Protein AF-0000000072571130 (afdb_homodimer)

Solvent-accessible surface area (backbone atoms only — not comparable to full-atom values): 30591 Å² total; per-residue (Å²): 124,64,67,39,57,62,24,39,54,50,45,51,54,32,53,39,67,70,51,49,70,67,57,48,31,73,73,60,64,52,52,68,66,48,52,53,27,14,43,71,17,76,39,70,52,36,53,67,59,48,50,44,50,29,52,74,68,62,41,52,64,38,53,54,43,33,55,74,49,70,43,46,73,52,74,64,57,47,53,52,49,51,41,51,50,27,49,74,65,64,34,61,68,56,29,52,50,48,22,50,52,27,47,74,73,67,37,52,71,60,15,49,28,29,44,40,62,74,41,87,66,57,68,70,58,47,51,50,52,48,53,56,59,72,57,52,72,64,84,49,71,54,57,48,53,47,39,53,43,35,43,69,73,49,53,54,67,54,43,40,52,51,49,49,45,47,60,72,75,42,56,58,48,45,69,36,67,73,49,27,49,49,50,31,50,31,23,46,48,32,19,51,45,11,50,75,69,68,35,59,68,46,18,48,52,20,53,50,45,31,64,73,38,58,51,69,75,37,38,41,55,35,39,53,46,44,29,46,49,11,55,49,21,48,74,71,41,59,78,68,40,22,55,49,8,52,50,36,34,50,47,40,33,48,47,30,42,71,57,63,19,53,68,57,18,52,52,48,46,51,47,47,44,56,61,59,62,64,41,88,55,60,71,66,54,52,64,68,59,39,76,85,70,95,125,63,66,41,59,63,24,38,52,49,44,51,54,32,53,38,68,70,51,50,72,66,56,48,31,73,72,58,64,53,51,68,66,46,52,53,28,15,43,71,16,74,39,69,52,35,52,68,59,49,51,44,50,30,52,74,68,60,43,49,66,38,54,52,41,32,55,76,48,70,42,46,73,52,74,64,56,47,52,52,49,51,42,51,50,27,49,75,67,64,35,61,67,56,30,52,50,49,21,51,52,26,47,74,72,67,37,51,71,60,14,49,28,28,44,40,63,74,42,86,67,57,68,70,57,46,49,50,52,49,53,54,60,72,59,52,72,62,86,49,71,54,58,49,52,46,40,52,42,36,42,70,73,49,53,56,67,55,44,41,52,51,50,48,44,47,60,74,76,40,57,58,49,46,71,38,68,75,50,27,50,50,50,30,50,32,23,45,47,33,18,52,47,13,50,76,68,69,34,59,69,48,19,49,52,18,54,49,48,33,63,73,39,58,51,69,76,38,37,41,54,33,39,53,46,43,28,45,50,9,53,49,21,49,74,71,40,60,77,67,40,22,55,50,9,53,50,36,35,51,48,41,30,48,48,30,43,70,58,63,19,52,67,57,19,52,52,48,45,51,49,46,44,58,61,58,63,65,39,89,56,58,71,69,54,50,64,68,60,36,75,85,72,94

Nearest PDB structures (foldseek):
  4yv9-assembly2_D  TM=7.968E-01  e=9.024E-09  Streptococcus dysgalactiae
  4yv6-assembly2_C  TM=8.020E-01  e=2.429E-08  Streptococcus dysgalactiae
  4ryk-assembly1_A-2  TM=8.090E-01  e=3.986E-08  Listeria monocytogenes EGD-e
  7zcv-assembly1_A  TM=8.278E-01  e=4.739E-07  Streptococcus pneumoniae
  4yv6-assembly1_A  TM=7.805E-01  e=4.739E-07  Streptococcus dysgalactiae

pLDDT: mean 91.63, std 11.67, range [34.16, 98.69]

Sequence (588 aa):
MVNQYYGLKLQELCEAKEITKNEIIKKTGIPKSSLSRFFSGEGYLNLEQIDALLEFLHLELSEYDYYLNNFKHSFYEELFSIIDQAATNNNIEELKDIAWQCEQIGEHLIALCAKARLEKLPENEVVELSSFILGIEIFSFYELLILSDTIEQFSSEMIKAIIQDLSHHHQRLANRTRYRKIICQIACRGAVTCIQEGKEKEAQECLALVKAYCHEKDAYSRLIYRFTKGYYCIFYGQGEERLLGIESMKKVIEIFDWEGSINLAKTYQKLYDKYVKNYNFPQWLSDILGKDSIMVNQYYGLKLQELCEAKEITKNEIIKKTGIPKSSLSRFFSGEGYLNLEQIDALLEFLHLELSEYDYYLNNFKHSFYEELFSIIDQAATNNNIEELKDIAWQCEQIGEHLIALCAKARLEKLPENEVVELSSFILGIEIFSFYELLILSDTIEQFSSEMIKAIIQDLSHHHQRLANRTRYRKIICQIACRGAVTCIQEGKEKEAQECLALVKAYCHEKDAYSRLIYRFTKGYYCIFYGQGEERLLGIESMKKVIEIFDWEGSINLAKTYQKLYDKYVKNYNFPQWLSDILGKDSI

Structure (mmCIF, N/CA/C/O backbone):
data_AF-0000000072571130-model_v1
#
loop_
_entity.id
_entity.type
_entity.pdbx_description
1 polymer 'Transcriptional regulator'
#
loop_
_atom_site.group_PDB
_atom_site.id
_atom_site.type_symbol
_atom_site.label_atom_id
_atom_site.label_alt_id
_atom_site.label_comp_id
_atom_site.label_asym_id
_atom_site.label_entity_id
_atom_site.label_seq_id
_atom_site.pdbx_PDB_ins_code
_atom_site.Cartn_x
_atom_site.Cartn_y
_atom_site.Cartn_z
_atom_site.occupancy
_atom_site.B_iso_or_equiv
_atom_site.auth_seq_id
_atom_site.auth_comp_id
_atom_site.auth_asym_id
_atom_site.auth_atom_id
_atom_site.pdbx_PDB_model_num
ATOM 1 N N . MET A 1 1 ? -33.875 7.102 -4.777 1 41 1 MET A N 1
ATOM 2 C CA . MET A 1 1 ? -33.906 5.91 -5.625 1 41 1 MET A CA 1
ATOM 3 C C . MET A 1 1 ? -32.688 5.012 -5.332 1 41 1 MET A C 1
ATOM 5 O O . MET A 1 1 ? -31.625 5.5 -4.973 1 41 1 MET A O 1
ATOM 9 N N . VAL A 1 2 ? -33 3.814 -5.008 1 47.47 2 VAL A N 1
ATOM 10 C CA . VAL A 1 2 ? -31.969 2.834 -4.66 1 47.47 2 VAL A CA 1
ATOM 11 C C . VAL A 1 2 ? -30.828 2.908 -5.664 1 47.47 2 VAL A C 1
ATOM 13 O O . VAL A 1 2 ? -31.047 2.951 -6.875 1 47.47 2 VAL A O 1
ATOM 16 N N . ASN A 1 3 ? -29.672 3.318 -5.254 1 62.03 3 ASN A N 1
ATOM 17 C CA . ASN A 1 3 ? -28.562 3.574 -6.16 1 62.03 3 ASN A CA 1
ATOM 18 C C . ASN A 1 3 ? -28.094 2.295 -6.844 1 62.03 3 ASN A C 1
ATOM 20 O O . ASN A 1 3 ? -27.672 1.35 -6.172 1 62.03 3 ASN A O 1
ATOM 24 N N . GLN A 1 4 ? -28.719 1.978 -8.109 1 74.56 4 GLN A N 1
ATOM 25 C CA . GLN A 1 4 ? -28.406 0.924 -9.07 1 74.56 4 GLN A CA 1
ATOM 26 C C . GLN A 1 4 ? -26.906 0.628 -9.094 1 74.56 4 GLN A C 1
ATOM 28 O O . GLN A 1 4 ? -26.5 -0.487 -9.422 1 74.56 4 GLN A O 1
ATOM 33 N N . TYR A 1 5 ? -26.25 1.414 -8.406 1 86.25 5 TYR A N 1
ATOM 34 C CA . TYR A 1 5 ? -24.797 1.455 -8.633 1 86.25 5 TYR A CA 1
ATOM 35 C C . TYR A 1 5 ? -24.109 0.318 -7.895 1 86.25 5 TYR A C 1
ATOM 37 O O . TYR A 1 5 ? -23.328 -0.434 -8.492 1 86.25 5 TYR A O 1
ATOM 45 N N . TYR A 1 6 ? -24.547 -0.013 -6.727 1 91.88 6 TYR A N 1
ATOM 46 C CA . TYR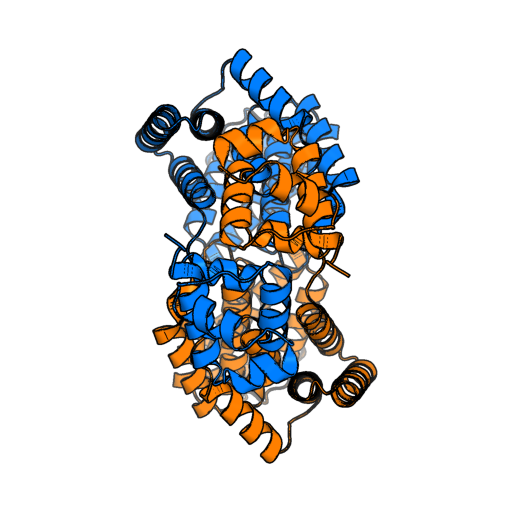 A 1 6 ? -23.906 -1.042 -5.918 1 91.88 6 TYR A CA 1
ATOM 47 C C . TYR A 1 6 ? -24.203 -2.432 -6.465 1 91.88 6 TYR A C 1
ATOM 49 O O . TYR A 1 6 ? -23.297 -3.254 -6.613 1 91.88 6 TYR A O 1
ATOM 57 N N . GLY A 1 7 ? -25.5 -2.588 -6.758 1 93.25 7 GLY A N 1
ATOM 58 C CA . GLY A 1 7 ? -25.906 -3.885 -7.27 1 93.25 7 GLY A CA 1
ATOM 59 C C . GLY A 1 7 ? -25.344 -4.191 -8.648 1 93.25 7 GLY A C 1
ATOM 60 O O . GLY A 1 7 ? -24.875 -5.305 -8.898 1 93.25 7 GLY A O 1
ATOM 61 N N . LEU A 1 8 ? -25.359 -3.242 -9.445 1 92.25 8 LEU A N 1
ATOM 62 C CA . LEU A 1 8 ? -24.875 -3.414 -10.812 1 92.25 8 LEU A CA 1
ATOM 63 C C . LEU A 1 8 ? -23.391 -3.756 -10.82 1 92.25 8 LEU A C 1
ATOM 65 O O . LEU A 1 8 ? -22.953 -4.625 -11.578 1 92.25 8 LEU A O 1
ATOM 69 N N . LYS A 1 9 ? -22.656 -3.098 -10.023 1 92.88 9 LYS A N 1
ATOM 70 C CA . LYS A 1 9 ? -21.219 -3.346 -9.953 1 92.88 9 LYS A CA 1
ATOM 71 C C . LYS A 1 9 ? -20.922 -4.75 -9.438 1 92.88 9 LYS A C 1
ATOM 73 O O . LYS A 1 9 ? -20.016 -5.422 -9.922 1 92.88 9 LYS A O 1
ATOM 78 N N . LEU A 1 10 ? -21.688 -5.125 -8.531 1 94.31 10 LEU A N 1
ATOM 79 C CA . LEU A 1 10 ? -21.469 -6.457 -7.977 1 94.31 10 LEU A CA 1
ATOM 80 C C . LEU A 1 10 ? -21.875 -7.535 -8.977 1 94.31 10 LEU A C 1
ATOM 82 O O . LEU A 1 10 ? -21.219 -8.57 -9.086 1 94.31 10 LEU A O 1
ATOM 86 N N . GLN A 1 11 ? -22.938 -7.25 -9.648 1 94.19 11 GLN A N 1
ATOM 87 C CA . GLN A 1 11 ? -23.344 -8.18 -10.695 1 94.19 11 GLN A CA 1
ATOM 88 C C . GLN A 1 11 ? -22.25 -8.336 -11.75 1 94.19 11 GLN A C 1
ATOM 90 O O . GLN A 1 11 ? -21.969 -9.453 -12.203 1 94.19 11 GLN A O 1
ATOM 95 N N . GLU A 1 12 ? -21.703 -7.238 -12.125 1 92.88 12 GLU A N 1
ATOM 96 C CA . GLU A 1 12 ? -20.609 -7.254 -13.094 1 92.88 12 GLU A CA 1
ATOM 97 C C . GLU A 1 12 ? -19.469 -8.133 -12.617 1 92.88 12 GLU A C 1
ATOM 99 O O . GLU A 1 12 ? -18.891 -8.898 -13.391 1 92.88 12 GLU A O 1
ATOM 104 N N . LEU A 1 13 ? -19.125 -8.031 -11.375 1 93.31 13 LEU A N 1
ATOM 105 C CA . LEU A 1 13 ? -18.047 -8.828 -10.797 1 93.31 13 LEU A CA 1
ATOM 106 C C . LEU A 1 13 ? -18.391 -10.312 -10.805 1 93.31 13 LEU A C 1
ATOM 108 O O . LEU A 1 13 ? -17.547 -11.156 -11.078 1 93.31 13 LEU A O 1
ATOM 112 N N . CYS A 1 14 ? -19.672 -10.586 -10.523 1 94.38 14 CYS A N 1
ATOM 113 C CA . CYS A 1 14 ? -20.141 -11.969 -10.562 1 94.38 14 CYS A CA 1
ATOM 114 C C . CYS A 1 14 ? -20.047 -12.539 -11.969 1 94.38 14 CYS A C 1
ATOM 116 O O . CYS A 1 14 ? -19.578 -13.656 -12.164 1 94.38 14 CYS A O 1
ATOM 118 N N . GLU A 1 15 ? -20.453 -11.734 -12.852 1 92.81 15 GLU A N 1
ATOM 119 C CA . GLU A 1 15 ? -20.422 -12.148 -14.25 1 92.81 15 GLU A CA 1
ATOM 120 C C . GLU A 1 15 ? -18.984 -12.359 -14.727 1 92.81 15 GLU A C 1
ATOM 122 O O . GLU A 1 15 ? -18.703 -13.328 -15.438 1 92.81 15 GLU A O 1
ATOM 127 N N . ALA A 1 16 ? -18.141 -11.523 -14.32 1 89.12 16 ALA A N 1
ATOM 128 C CA . ALA A 1 16 ? -16.734 -11.609 -14.695 1 89.12 16 ALA A CA 1
ATOM 129 C C . ALA A 1 16 ? -16.094 -12.891 -14.164 1 89.12 16 ALA A C 1
ATOM 131 O O . ALA A 1 16 ? -15.156 -13.414 -14.758 1 89.12 16 ALA A O 1
ATOM 132 N N . LYS A 1 17 ? -16.672 -13.422 -13.117 1 88.56 17 LYS A N 1
ATOM 133 C CA . LYS A 1 17 ? -16.141 -14.633 -12.508 1 88.56 17 LYS A CA 1
ATOM 134 C C . LYS A 1 17 ? -16.969 -15.852 -12.883 1 88.56 17 LYS A C 1
ATOM 136 O O . LYS A 1 17 ? -16.781 -16.938 -12.336 1 88.56 17 LYS A O 1
ATOM 141 N N . GLU A 1 18 ? -18 -15.586 -13.695 1 89.25 18 GLU A N 1
ATOM 142 C CA . GLU A 1 18 ? -18.891 -16.625 -14.219 1 89.25 18 GLU A CA 1
ATOM 143 C C . GLU A 1 18 ? -19.672 -17.297 -13.102 1 89.25 18 GLU A C 1
ATOM 145 O O . GLU A 1 18 ? -19.844 -18.531 -13.109 1 89.25 18 GLU A O 1
ATOM 150 N N . ILE A 1 19 ? -20 -16.547 -12.164 1 92.19 19 ILE A N 1
ATOM 151 C CA . ILE A 1 19 ? -20.812 -17.047 -11.055 1 92.19 19 ILE A CA 1
ATOM 152 C C . ILE A 1 19 ? -22.281 -16.734 -11.312 1 92.19 19 ILE A C 1
ATOM 154 O O . ILE A 1 19 ? -22.641 -15.594 -11.633 1 92.19 19 ILE A O 1
ATOM 158 N N . THR A 1 20 ? -23.094 -17.719 -11.18 1 93.81 20 THR A N 1
ATOM 159 C CA . THR A 1 20 ? -24.516 -17.547 -11.453 1 93.81 20 THR A CA 1
ATOM 160 C C . THR A 1 20 ? -25.281 -17.172 -10.188 1 93.81 20 THR A C 1
ATOM 162 O O . THR A 1 20 ? -24.797 -17.422 -9.078 1 93.81 20 THR A O 1
ATOM 165 N N . LYS A 1 21 ? -26.453 -16.641 -10.422 1 95.12 21 LYS A N 1
ATOM 166 C CA . LYS A 1 21 ? -27.312 -16.297 -9.289 1 95.12 21 LYS A CA 1
ATOM 167 C C . LYS A 1 21 ? -27.641 -17.531 -8.453 1 95.12 21 LYS A C 1
ATOM 169 O O . LYS A 1 21 ? -27.641 -17.469 -7.227 1 95.12 21 LYS A O 1
ATOM 174 N N . ASN A 1 22 ? -27.812 -18.562 -9.141 1 95.94 22 ASN A N 1
ATOM 175 C CA . ASN A 1 22 ? -28.156 -19.797 -8.445 1 95.94 22 ASN A CA 1
ATOM 176 C C . ASN A 1 22 ? -27.016 -20.25 -7.531 1 95.94 22 ASN A C 1
ATOM 178 O O . ASN A 1 22 ? -27.266 -20.703 -6.41 1 95.94 22 ASN A O 1
ATOM 182 N N . GLU A 1 23 ? -25.828 -20.109 -7.969 1 95.69 23 GLU A N 1
ATOM 183 C CA . GLU A 1 23 ? -24.672 -20.469 -7.148 1 95.69 23 GLU A CA 1
ATOM 184 C C . GLU A 1 23 ? -24.578 -19.562 -5.926 1 95.69 23 GLU A C 1
ATOM 186 O O . GLU A 1 23 ? -24.266 -20.031 -4.828 1 95.69 23 GLU A O 1
ATOM 191 N N . ILE A 1 24 ? -24.844 -18.328 -6.152 1 96.12 24 ILE A N 1
ATOM 192 C CA . ILE A 1 24 ? -24.781 -17.359 -5.066 1 96.12 24 ILE A CA 1
ATOM 193 C C . ILE A 1 24 ? -25.812 -17.734 -3.994 1 96.12 24 ILE A C 1
ATOM 195 O O . ILE A 1 24 ? -25.469 -17.797 -2.807 1 96.12 24 ILE A O 1
ATOM 199 N N . ILE A 1 25 ? -26.969 -18.016 -4.422 1 96.5 25 ILE A N 1
ATOM 200 C CA . ILE A 1 25 ? -28.062 -18.328 -3.518 1 96.5 25 ILE A CA 1
ATOM 201 C C . ILE A 1 25 ? -27.75 -19.594 -2.717 1 96.5 25 ILE A C 1
ATOM 203 O O . ILE A 1 25 ? -27.906 -19.609 -1.495 1 96.5 25 ILE A O 1
ATOM 207 N N . LYS A 1 26 ? -27.25 -20.562 -3.373 1 96.12 26 LYS A N 1
ATOM 208 C CA . LYS A 1 26 ? -26.922 -21.828 -2.742 1 96.12 26 LYS A CA 1
ATOM 209 C C . LYS A 1 26 ? -25.828 -21.656 -1.69 1 96.12 26 LYS A C 1
ATOM 211 O O . LYS A 1 26 ? -25.906 -22.25 -0.608 1 96.12 26 LYS A O 1
ATOM 216 N N . LYS A 1 27 ? -24.922 -20.812 -1.968 1 93.94 27 LYS A N 1
ATOM 217 C CA . LYS A 1 27 ? -23.75 -20.688 -1.104 1 93.94 27 LYS A CA 1
ATOM 218 C C . LYS A 1 27 ? -24 -19.688 0.026 1 93.94 27 LYS A C 1
ATOM 220 O O . LYS A 1 27 ? -23.516 -19.875 1.146 1 93.94 27 LYS A O 1
ATOM 225 N N . THR A 1 28 ? -24.75 -18.672 -0.213 1 94.38 28 THR A N 1
ATOM 226 C CA . THR A 1 28 ? -24.844 -17.562 0.739 1 94.38 28 THR A CA 1
ATOM 227 C C . THR A 1 28 ? -26.172 -17.609 1.49 1 94.38 28 THR A C 1
ATOM 229 O O . THR A 1 28 ? -26.312 -17 2.557 1 94.38 28 THR A O 1
ATOM 232 N N . GLY A 1 29 ? -27.141 -18.141 0.877 1 95 29 GLY A N 1
ATOM 233 C CA . GLY A 1 29 ? -28.469 -18.172 1.484 1 95 29 GLY A CA 1
ATOM 234 C C . GLY A 1 29 ? -29.266 -16.906 1.246 1 95 29 GLY A C 1
ATOM 235 O O . GLY A 1 29 ? -30.359 -16.75 1.788 1 95 29 GLY A O 1
ATOM 236 N N . ILE A 1 30 ? -28.859 -16.016 0.448 1 95.38 30 ILE A N 1
ATOM 237 C CA . ILE A 1 30 ? -29.594 -14.805 0.1 1 95.38 30 ILE A CA 1
ATOM 238 C C . ILE A 1 30 ? -30.828 -15.172 -0.725 1 95.38 30 ILE A C 1
ATOM 240 O O . ILE A 1 30 ? -30.734 -15.93 -1.69 1 95.38 30 ILE A O 1
ATOM 244 N N . PRO A 1 31 ? -31.953 -14.641 -0.313 1 96.19 31 PRO A N 1
ATOM 245 C CA . PRO A 1 31 ? -33.156 -14.945 -1.088 1 96.19 31 PRO A CA 1
ATOM 246 C C . PRO A 1 31 ? -33.062 -14.5 -2.543 1 96.19 31 PRO A C 1
ATOM 248 O O . PRO A 1 31 ? -32.5 -13.43 -2.822 1 96.19 31 PRO A O 1
ATOM 251 N N . LYS A 1 32 ? -33.625 -15.352 -3.434 1 96.25 32 LYS A N 1
ATOM 252 C CA . LYS A 1 32 ? -33.562 -15.086 -4.867 1 96.25 32 LYS A CA 1
ATOM 253 C C . LYS A 1 32 ? -34.156 -13.719 -5.203 1 96.25 32 LYS A C 1
ATOM 255 O O . LYS A 1 32 ? -33.594 -12.969 -6 1 96.25 32 LYS A O 1
ATOM 260 N N . SER A 1 33 ? -35.188 -13.445 -4.613 1 95.69 33 SER A N 1
ATOM 261 C CA . SER A 1 33 ? -35.844 -12.18 -4.879 1 95.69 33 SER A CA 1
ATOM 262 C C . SER A 1 33 ? -35 -10.992 -4.453 1 95.69 33 SER A C 1
ATOM 264 O O . SER A 1 33 ? -34.906 -10 -5.18 1 95.69 33 SER A O 1
ATOM 266 N N . SER A 1 34 ? -34.375 -11.109 -3.318 1 94.62 34 SER A N 1
ATOM 267 C CA . SER A 1 34 ? -33.531 -10.039 -2.807 1 94.62 34 SER A CA 1
ATOM 268 C C . SER A 1 34 ? -32.312 -9.82 -3.707 1 94.62 34 SER A C 1
ATOM 270 O O . SER A 1 34 ? -31.969 -8.68 -4.012 1 94.62 34 SER A O 1
ATOM 272 N N . LEU A 1 35 ? -31.766 -10.898 -4.105 1 95.69 35 LEU A N 1
ATOM 273 C CA . LEU A 1 35 ? -30.594 -10.828 -4.961 1 95.69 35 LEU A CA 1
ATOM 274 C C . LEU A 1 35 ? -30.938 -10.211 -6.312 1 95.69 35 LEU A C 1
ATOM 276 O O . LEU A 1 35 ? -30.219 -9.328 -6.797 1 95.69 35 LEU A O 1
ATOM 280 N N . SER A 1 36 ? -32.031 -10.656 -6.863 1 95.19 36 SER A N 1
ATOM 281 C CA . SER A 1 36 ? -32.438 -10.148 -8.164 1 95.19 36 SER A CA 1
ATOM 282 C C . SER A 1 36 ? -32.75 -8.656 -8.109 1 95.19 36 SER A C 1
ATOM 284 O O . SER A 1 36 ? -32.344 -7.906 -9.008 1 95.19 36 SER A O 1
ATOM 286 N N . ARG A 1 37 ? -33.406 -8.297 -7.086 1 94.25 37 ARG A N 1
ATOM 287 C CA . ARG A 1 37 ? -33.75 -6.887 -6.93 1 94.25 37 ARG A CA 1
ATOM 288 C C . ARG A 1 37 ? -32.5 -6.051 -6.691 1 94.25 37 ARG A C 1
ATOM 290 O O . ARG A 1 37 ? -32.406 -4.918 -7.16 1 94.25 37 ARG A O 1
ATOM 297 N N . PHE A 1 38 ? -31.578 -6.586 -6.004 1 94.69 38 PHE A N 1
ATOM 298 C CA . PHE A 1 38 ? -30.328 -5.879 -5.75 1 94.69 38 PHE A CA 1
ATOM 299 C C . PHE A 1 38 ? -29.531 -5.691 -7.043 1 94.69 38 PHE A C 1
ATOM 301 O O . PHE A 1 38 ? -29.094 -4.586 -7.352 1 94.69 38 PHE A O 1
ATOM 308 N N . PHE A 1 39 ? -29.469 -6.715 -7.781 1 94.38 39 PHE A N 1
ATOM 309 C CA . PHE A 1 39 ? -28.688 -6.691 -9.016 1 94.38 39 PHE A CA 1
ATOM 310 C C . PHE A 1 39 ? -29.312 -5.754 -10.031 1 94.38 39 PHE A C 1
ATOM 312 O O . PHE A 1 39 ? -28.609 -5.125 -10.828 1 94.38 39 PHE A O 1
ATOM 319 N N . SER A 1 40 ? -30.625 -5.582 -9.914 1 90.75 40 SER A N 1
ATOM 320 C CA . SER A 1 40 ? -31.312 -4.727 -10.875 1 90.75 40 SER A CA 1
ATOM 321 C C . SER A 1 40 ? -31.422 -3.293 -10.359 1 90.75 40 SER A C 1
ATOM 323 O O . SER A 1 40 ? -31.922 -2.412 -11.055 1 90.75 40 SER A O 1
ATOM 325 N N . GLY A 1 41 ? -30.922 -3.121 -9.188 1 88.62 41 GLY A N 1
ATOM 326 C CA . GLY A 1 41 ? -30.953 -1.786 -8.609 1 88.62 41 GLY A CA 1
ATOM 327 C C . GLY A 1 41 ? -32.281 -1.444 -7.961 1 88.62 41 GLY A C 1
ATOM 328 O O . GLY A 1 41 ? -32.562 -0.276 -7.684 1 88.62 41 GLY A O 1
ATOM 329 N N . GLU A 1 42 ? -33.125 -2.359 -7.676 1 89.44 42 GLU A N 1
ATOM 330 C CA . GLU A 1 42 ? -34.469 -2.125 -7.133 1 89.44 42 GLU A CA 1
ATOM 331 C C . GLU A 1 42 ? -34.562 -2.57 -5.676 1 89.44 42 GLU A C 1
ATOM 333 O O . GLU A 1 42 ? -35.625 -2.506 -5.062 1 89.44 42 GLU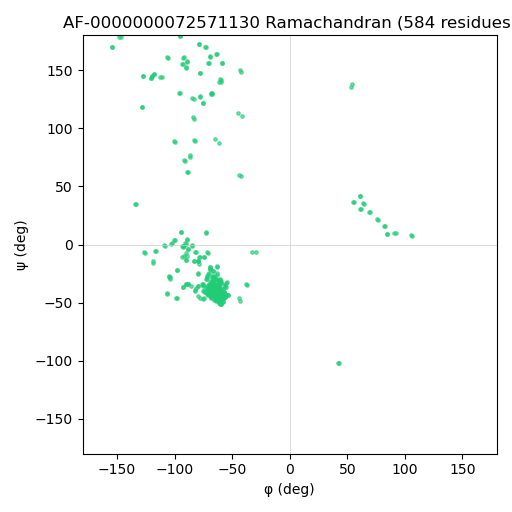 A O 1
ATOM 338 N N . GLY A 1 43 ? -33.469 -3.047 -5.234 1 90.69 43 GLY A N 1
ATOM 339 C CA . GLY A 1 43 ? -33.438 -3.527 -3.861 1 90.69 43 GLY A CA 1
ATOM 340 C C . GLY A 1 43 ? -32.094 -3.354 -3.203 1 90.69 43 GLY A C 1
ATOM 341 O O . GLY A 1 43 ? -31.156 -2.799 -3.805 1 90.69 43 GLY A O 1
ATOM 342 N N . TYR A 1 44 ? -32.094 -3.77 -1.928 1 90 44 TYR A N 1
ATOM 343 C CA . TYR A 1 44 ? -30.891 -3.602 -1.126 1 90 44 TYR A CA 1
ATOM 344 C C . TYR A 1 44 ? -30.484 -4.918 -0.482 1 90 44 TYR A C 1
ATOM 346 O O . TYR A 1 44 ? -31.328 -5.789 -0.238 1 90 44 TYR A O 1
ATOM 354 N N . LEU A 1 45 ? -29.203 -5.055 -0.392 1 92.5 45 LEU A N 1
ATOM 355 C CA . LEU A 1 45 ? -28.656 -6.086 0.483 1 92.5 45 LEU A CA 1
ATOM 356 C C . LEU A 1 45 ? -27.953 -5.461 1.683 1 92.5 45 LEU A C 1
ATOM 358 O O . LEU A 1 45 ? -27.391 -4.363 1.582 1 92.5 45 LEU A O 1
ATOM 362 N N . ASN A 1 46 ? -28.094 -6.113 2.744 1 90.12 46 ASN A N 1
ATOM 363 C CA . ASN A 1 46 ? -27.359 -5.602 3.9 1 90.12 46 ASN A CA 1
ATOM 364 C C . ASN A 1 46 ? -25.891 -5.984 3.85 1 90.12 46 ASN A C 1
ATOM 366 O O . ASN A 1 46 ? -25.469 -6.766 2.99 1 90.12 46 ASN A O 1
ATOM 370 N N . LEU A 1 47 ? -25.125 -5.465 4.738 1 90.19 47 LEU A N 1
ATOM 371 C CA . LEU A 1 47 ? -23.672 -5.633 4.715 1 90.19 47 LEU A CA 1
ATOM 372 C C . LEU A 1 47 ? -23.297 -7.098 4.891 1 90.19 47 LEU A C 1
ATOM 374 O O . LEU A 1 47 ? -22.359 -7.578 4.254 1 90.19 47 LEU A O 1
ATOM 378 N N . GLU A 1 48 ? -23.953 -7.754 5.707 1 89 48 GLU A N 1
ATOM 379 C CA . GLU A 1 48 ? -23.656 -9.164 5.945 1 89 48 GLU A CA 1
ATOM 380 C C . GLU A 1 48 ? -23.844 -9.992 4.676 1 89 48 GLU A C 1
ATOM 382 O O . GLU A 1 48 ? -23.047 -10.875 4.379 1 89 48 GLU A O 1
ATOM 387 N N . GLN A 1 49 ? -24.906 -9.742 4.059 1 92.62 49 GLN A N 1
ATOM 388 C CA . GLN A 1 49 ? -25.203 -10.422 2.799 1 92.62 49 GLN A CA 1
ATOM 389 C C . GLN A 1 49 ? -24.141 -10.117 1.751 1 92.62 49 GLN A C 1
ATOM 391 O O . GLN A 1 49 ? -23.688 -11.016 1.038 1 92.62 49 GLN A O 1
ATOM 396 N N . ILE A 1 50 ? -23.734 -8.867 1.716 1 93.69 50 ILE A N 1
ATOM 397 C CA . ILE A 1 50 ? -22.703 -8.445 0.771 1 93.69 50 ILE A CA 1
ATOM 398 C C . ILE A 1 50 ? -21.391 -9.141 1.101 1 93.69 50 ILE A C 1
ATOM 400 O O . ILE A 1 50 ? -20.719 -9.672 0.21 1 93.69 50 ILE A O 1
ATOM 404 N N . ASP A 1 51 ? -21.078 -9.141 2.328 1 91.81 51 ASP A N 1
ATOM 405 C CA . ASP A 1 51 ? -19.844 -9.766 2.787 1 91.81 51 ASP A CA 1
ATOM 406 C C . ASP A 1 51 ? -19.797 -11.25 2.424 1 91.81 51 ASP A C 1
ATOM 408 O O . ASP A 1 51 ? -18.781 -11.758 1.97 1 91.81 51 ASP A O 1
ATOM 412 N N . ALA A 1 52 ? -20.906 -11.906 2.645 1 92.81 52 ALA A N 1
ATOM 413 C CA . ALA A 1 52 ? -20.984 -13.328 2.322 1 92.81 52 ALA A CA 1
ATOM 414 C C . ALA A 1 52 ? -20.797 -13.562 0.828 1 92.81 52 ALA A C 1
ATOM 416 O O . ALA A 1 52 ? -20.109 -14.516 0.427 1 92.81 52 ALA A O 1
ATOM 417 N N . LEU A 1 53 ? -21.406 -12.742 0.084 1 95.19 53 LEU A N 1
ATOM 418 C CA . LEU A 1 53 ? -21.281 -12.852 -1.365 1 95.19 53 LEU A CA 1
ATOM 419 C C . LEU A 1 53 ? -19.844 -12.609 -1.806 1 95.19 53 LEU A C 1
ATOM 421 O O . LEU A 1 53 ? -19.312 -13.352 -2.641 1 95.19 53 LEU A O 1
ATOM 425 N N . LEU A 1 54 ? -19.219 -11.609 -1.273 1 94.81 54 LEU A N 1
ATOM 426 C CA . LEU A 1 54 ? -17.844 -11.289 -1.623 1 94.81 54 LEU A CA 1
ATOM 427 C C . LEU A 1 54 ? -16.906 -12.422 -1.228 1 94.81 54 LEU A C 1
ATOM 429 O O . LEU A 1 54 ? -15.969 -12.742 -1.968 1 94.81 54 LEU A O 1
ATOM 433 N N . GLU A 1 55 ? -17.156 -12.953 -0.084 1 92.19 55 GLU A N 1
ATOM 434 C CA . GLU A 1 55 ? -16.344 -14.086 0.349 1 92.19 55 GLU A CA 1
ATOM 435 C C . GLU A 1 55 ? -16.422 -15.234 -0.655 1 92.19 55 GLU A C 1
ATOM 437 O O . GLU A 1 55 ? -15.406 -15.852 -0.984 1 92.19 55 GLU A O 1
ATOM 442 N N . PHE A 1 56 ? -17.641 -15.445 -1.119 1 92.56 56 PHE A N 1
ATOM 443 C CA . PHE A 1 56 ? -17.859 -16.484 -2.115 1 92.56 56 PHE A CA 1
ATOM 444 C C . PHE A 1 56 ? -17.094 -16.188 -3.393 1 92.56 56 PHE A C 1
ATOM 446 O O . PHE A 1 56 ? -16.562 -17.094 -4.043 1 92.56 56 PHE A O 1
ATOM 453 N N . LEU A 1 57 ? -16.922 -14.938 -3.689 1 93.06 57 LEU A N 1
ATOM 454 C CA . LEU A 1 57 ? -16.25 -14.484 -4.898 1 93.06 57 LEU A CA 1
ATOM 455 C C . LEU A 1 57 ? -14.742 -14.367 -4.672 1 93.06 57 LEU A C 1
ATOM 457 O O . LEU A 1 57 ? -13.992 -14.016 -5.586 1 93.06 57 LEU A O 1
ATOM 461 N N . HIS A 1 58 ? -14.242 -14.586 -3.49 1 91.75 58 HIS A N 1
ATOM 462 C CA . HIS A 1 58 ? -12.844 -14.391 -3.104 1 91.75 58 HIS A CA 1
ATOM 463 C C . HIS A 1 58 ? -12.43 -12.938 -3.275 1 91.75 58 HIS A C 1
ATOM 465 O O . HIS A 1 58 ? -11.344 -12.656 -3.791 1 91.75 58 HIS A O 1
ATOM 471 N N . LEU A 1 59 ? -13.375 -12.109 -2.865 1 93.75 59 LEU A N 1
ATOM 472 C CA . LEU A 1 59 ? -13.133 -10.672 -2.871 1 93.75 59 LEU A CA 1
ATOM 473 C C . LEU A 1 59 ? -13.219 -10.102 -1.459 1 93.75 59 LEU A C 1
ATOM 475 O O . LEU A 1 59 ? -14.023 -10.562 -0.645 1 93.75 59 LEU A O 1
ATOM 479 N N . GLU A 1 60 ? -12.422 -9.125 -1.243 1 92.31 60 GLU A N 1
ATOM 480 C CA . GLU A 1 60 ? -12.547 -8.359 -0.004 1 92.31 60 GLU A CA 1
ATOM 481 C C . GLU A 1 60 ? -13.508 -7.188 -0.17 1 92.31 60 GLU A C 1
ATOM 483 O O . GLU A 1 60 ? -13.68 -6.672 -1.277 1 92.31 60 GLU A O 1
ATOM 488 N N . LEU A 1 61 ? -14.102 -6.824 0.934 1 93.75 61 LEU A N 1
ATOM 489 C CA . LEU A 1 61 ? -14.945 -5.633 0.918 1 93.75 61 LEU A CA 1
ATOM 490 C C . LEU A 1 61 ? -14.164 -4.418 0.436 1 93.75 61 LEU A C 1
ATOM 492 O O . LEU A 1 61 ? -14.703 -3.553 -0.254 1 93.75 61 LEU A O 1
ATOM 496 N N . SER A 1 62 ? -12.922 -4.383 0.771 1 92.75 62 SER A N 1
ATOM 497 C CA . SER A 1 62 ? -12.062 -3.285 0.344 1 92.75 62 SER A CA 1
ATOM 498 C C . SER A 1 62 ? -11.883 -3.281 -1.17 1 92.75 62 SER A C 1
ATOM 500 O O . SER A 1 62 ? -11.766 -2.219 -1.784 1 92.75 62 SER A O 1
ATOM 502 N N . GLU A 1 63 ? -11.852 -4.391 -1.778 1 93.31 63 GLU A N 1
ATOM 503 C CA . GLU A 1 63 ? -11.742 -4.48 -3.232 1 93.31 63 GLU A CA 1
ATOM 504 C C . GLU A 1 63 ? -13.039 -4.055 -3.91 1 93.31 63 GLU A C 1
ATOM 506 O O . GLU A 1 63 ? -13.016 -3.375 -4.938 1 93.31 63 GLU A O 1
ATOM 511 N N . TYR A 1 64 ? -14.125 -4.52 -3.33 1 95 64 TYR A N 1
ATOM 512 C CA . TYR A 1 64 ? -15.414 -4.074 -3.85 1 95 64 TYR A CA 1
ATOM 513 C C . TYR A 1 64 ? -15.523 -2.555 -3.807 1 95 64 TYR A C 1
ATOM 515 O O . TYR A 1 64 ? -16.016 -1.935 -4.754 1 95 64 TYR A O 1
ATOM 523 N N . ASP A 1 65 ? -15.031 -1.972 -2.705 1 93.19 65 ASP A N 1
ATOM 524 C CA . ASP A 1 65 ? -14.984 -0.519 -2.572 1 93.19 65 ASP A CA 1
ATOM 525 C C . ASP A 1 65 ? -14.188 0.113 -3.711 1 93.19 65 ASP A C 1
ATOM 527 O O . ASP A 1 65 ? -14.609 1.125 -4.277 1 93.19 65 ASP A O 1
ATOM 531 N N . TYR A 1 66 ? -13.141 -0.513 -3.984 1 91.5 66 TYR A N 1
ATOM 532 C CA . TYR A 1 66 ? -12.273 -0.007 -5.043 1 91.5 66 TYR A CA 1
ATOM 533 C C . TYR A 1 66 ? -12.977 -0.067 -6.395 1 91.5 66 TYR A C 1
ATOM 535 O O . TYR A 1 66 ? -12.875 0.865 -7.195 1 91.5 66 TYR A O 1
ATOM 543 N N . TYR A 1 67 ? -13.672 -1.114 -6.617 1 92.31 67 TYR A N 1
ATOM 544 C CA . TYR A 1 67 ? -14.43 -1.262 -7.855 1 92.31 67 TYR A CA 1
ATOM 545 C C . TYR A 1 67 ? -15.562 -0.239 -7.93 1 92.31 67 TYR A C 1
ATOM 547 O O . TYR A 1 67 ? -15.805 0.351 -8.984 1 92.31 67 TYR A O 1
ATOM 555 N N . LEU A 1 68 ? -16.172 -0.053 -6.801 1 91.69 68 LEU A N 1
ATOM 556 C CA . LEU A 1 68 ? -17.281 0.904 -6.734 1 91.69 68 LEU A CA 1
ATOM 557 C C . LEU A 1 68 ? -16.797 2.305 -7.098 1 91.69 68 LEU A C 1
ATOM 559 O O . LEU A 1 68 ? -17.547 3.084 -7.695 1 91.69 68 LEU A O 1
ATOM 563 N N . ASN A 1 69 ? -15.57 2.531 -6.766 1 91.19 69 ASN A N 1
ATOM 564 C CA . ASN A 1 69 ? -15.016 3.857 -7.012 1 91.19 69 ASN A CA 1
ATOM 565 C C . ASN A 1 69 ? -14.289 3.918 -8.352 1 91.19 69 ASN A C 1
ATOM 567 O O . ASN A 1 69 ? -13.492 4.832 -8.586 1 91.19 69 ASN A O 1
ATOM 571 N N . ASN A 1 70 ? -14.445 2.867 -9.195 1 90.5 70 ASN A N 1
ATOM 572 C CA . ASN A 1 70 ? -13.828 2.775 -10.516 1 90.5 70 ASN A CA 1
ATOM 573 C C . ASN A 1 70 ? -12.305 2.803 -10.43 1 90.5 70 ASN A C 1
ATOM 575 O O . ASN A 1 70 ? -11.641 3.43 -11.258 1 90.5 70 ASN A O 1
ATOM 579 N N . PHE A 1 71 ? -11.836 2.295 -9.359 1 90.94 71 PHE A N 1
ATOM 580 C CA . PHE A 1 71 ? -10.406 2.121 -9.117 1 90.94 71 PHE A CA 1
ATOM 581 C C . PHE A 1 71 ? -9.719 3.469 -8.93 1 90.94 71 PHE A C 1
ATOM 583 O O . PHE A 1 71 ? -8.539 3.619 -9.242 1 90.94 71 PHE A O 1
ATOM 590 N N . LYS A 1 72 ? -10.453 4.406 -8.461 1 91.62 72 LYS A N 1
ATOM 591 C CA . LYS A 1 72 ? -9.906 5.73 -8.18 1 91.62 72 LYS A CA 1
ATOM 592 C C . LYS A 1 72 ? -9.75 5.957 -6.68 1 91.62 72 LYS A C 1
ATOM 594 O O . LYS A 1 72 ? -10.367 5.258 -5.871 1 91.62 72 LYS A O 1
ATOM 599 N N . HIS A 1 73 ? -8.945 6.902 -6.414 1 89.06 73 HIS A N 1
ATOM 600 C CA . HIS A 1 73 ? -8.789 7.316 -5.023 1 89.06 73 HIS A CA 1
ATOM 601 C C . HIS A 1 73 ? -10.031 8.039 -4.523 1 89.06 73 HIS A C 1
ATOM 603 O O . HIS A 1 73 ? -10.82 8.562 -5.32 1 89.06 73 HIS A O 1
ATOM 609 N N . SER A 1 74 ? -10.195 8.023 -3.244 1 88.88 74 SER A N 1
ATOM 610 C CA . SER A 1 74 ? -11.281 8.797 -2.66 1 88.88 74 SER A CA 1
ATOM 611 C C . SER A 1 74 ? -11.086 10.289 -2.896 1 88.88 74 SER A C 1
ATOM 613 O O . SER A 1 74 ? -9.992 10.734 -3.254 1 88.88 74 SER A O 1
ATOM 615 N N . PHE A 1 75 ? -12.133 10.977 -2.703 1 89.06 75 PHE A N 1
ATOM 616 C CA . PHE A 1 75 ? -12.117 12.422 -2.857 1 89.06 75 PHE A CA 1
ATOM 617 C C . PHE A 1 75 ? -11.016 13.047 -2.014 1 89.06 75 PHE A C 1
ATOM 619 O O . PHE A 1 75 ? -10.219 13.844 -2.514 1 89.06 75 PHE A O 1
ATOM 626 N N . TYR A 1 76 ? -10.852 12.641 -0.835 1 91.12 76 TYR A N 1
ATOM 627 C CA . TYR A 1 76 ? -9.883 13.242 0.082 1 91.12 76 TYR A CA 1
ATOM 628 C C . TYR A 1 76 ? -8.461 12.836 -0.277 1 91.12 76 TYR A C 1
ATOM 630 O O . TYR A 1 76 ? -7.551 13.664 -0.263 1 91.12 76 TYR A O 1
ATOM 638 N N . GLU A 1 77 ? -8.32 11.586 -0.659 1 91.44 77 GLU A N 1
ATOM 639 C CA . GLU A 1 77 ? -6.98 11.133 -1.039 1 91.44 77 GLU A CA 1
ATOM 640 C C . GLU A 1 77 ? -6.473 11.891 -2.264 1 91.44 77 GLU A C 1
ATOM 642 O O . GLU A 1 77 ? -5.281 12.188 -2.367 1 91.44 77 GLU A O 1
ATOM 647 N N . GLU A 1 78 ? -7.395 12.18 -3.1 1 91.69 78 GLU A N 1
ATOM 648 C CA . GLU A 1 78 ? -7.035 12.961 -4.281 1 91.69 78 GLU A CA 1
ATOM 649 C C . GLU A 1 78 ? -6.621 14.375 -3.908 1 91.69 78 GLU A C 1
ATOM 651 O O . GLU A 1 78 ? -5.633 14.898 -4.43 1 91.69 78 GLU A O 1
ATOM 656 N N . LEU A 1 79 ? -7.383 14.969 -3.047 1 93.94 79 LEU A N 1
ATOM 657 C CA . LEU A 1 79 ? -7.07 16.328 -2.607 1 93.94 79 LEU A CA 1
ATOM 658 C C . LEU A 1 79 ? -5.699 16.375 -1.942 1 93.94 79 LEU A C 1
ATOM 660 O O . LEU A 1 79 ? -4.891 17.25 -2.246 1 93.94 79 LEU A O 1
ATOM 664 N N . PHE A 1 80 ? -5.418 15.453 -1.118 1 95.25 80 PHE A N 1
ATOM 665 C CA . PHE A 1 80 ? -4.145 15.422 -0.41 1 95.25 80 PHE A CA 1
ATOM 666 C C . PHE A 1 80 ? -2.996 15.164 -1.378 1 95.25 80 PHE A C 1
ATOM 668 O O . PHE A 1 80 ? -1.899 15.703 -1.201 1 95.25 80 PHE A O 1
ATOM 675 N N . SER A 1 81 ? -3.322 14.328 -2.34 1 93.44 81 SER A N 1
ATOM 676 C CA . SER A 1 81 ? -2.312 14.062 -3.357 1 93.44 81 SER A CA 1
ATOM 677 C C . SER A 1 81 ? -1.957 15.336 -4.129 1 93.44 81 SER A C 1
ATOM 679 O O . SER A 1 81 ? -0.786 15.578 -4.422 1 93.44 81 SER A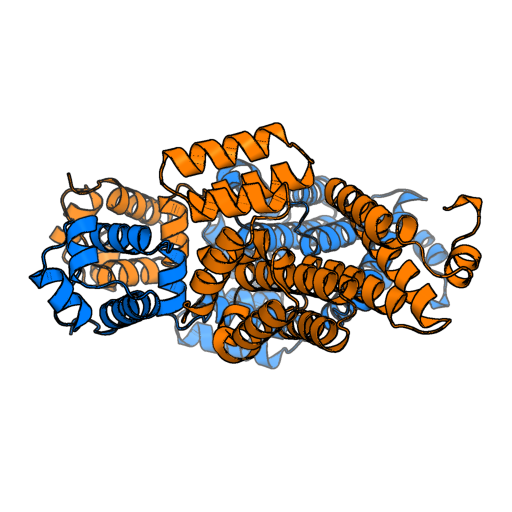 O 1
ATOM 681 N N . ILE A 1 82 ? -2.928 16.125 -4.449 1 94.81 82 ILE A N 1
ATOM 682 C CA . ILE A 1 82 ? -2.719 17.391 -5.164 1 94.81 82 ILE A CA 1
ATOM 683 C C . ILE A 1 82 ? -1.914 18.344 -4.293 1 94.81 82 ILE A C 1
ATOM 685 O O . ILE A 1 82 ? -0.997 19.016 -4.777 1 94.81 82 ILE A O 1
ATOM 689 N N . ILE A 1 83 ? -2.215 18.406 -3.055 1 96.69 83 ILE A N 1
ATOM 690 C CA . ILE A 1 83 ? -1.493 19.266 -2.119 1 96.69 83 ILE A CA 1
ATOM 691 C C . ILE A 1 83 ? -0.028 18.828 -2.055 1 96.69 83 ILE A C 1
ATOM 693 O O . ILE A 1 83 ? 0.873 19.672 -2.16 1 96.69 83 ILE A O 1
ATOM 697 N N . ASP A 1 84 ? 0.194 17.547 -1.943 1 93.25 84 ASP A N 1
ATOM 698 C CA . ASP A 1 84 ? 1.551 17.016 -1.852 1 93.25 84 ASP A CA 1
ATOM 699 C C . ASP A 1 84 ? 2.354 17.344 -3.109 1 93.25 84 ASP A C 1
ATOM 701 O O . ASP A 1 84 ? 3.516 17.734 -3.025 1 93.25 84 ASP A O 1
ATOM 705 N N . GLN A 1 85 ? 1.677 17.188 -4.211 1 92.19 85 GLN A N 1
ATOM 706 C CA . GLN A 1 85 ? 2.328 17.453 -5.484 1 92.19 85 GLN A CA 1
ATOM 707 C C . GLN A 1 85 ? 2.645 18.938 -5.633 1 92.19 85 GLN A C 1
ATOM 709 O O . GLN A 1 85 ? 3.742 19.312 -6.055 1 92.19 85 GLN A O 1
ATOM 714 N N . ALA A 1 86 ? 1.698 19.734 -5.309 1 95 86 ALA A N 1
ATOM 715 C CA . ALA A 1 86 ? 1.896 21.188 -5.395 1 95 86 ALA A CA 1
ATOM 716 C C . ALA A 1 86 ? 3.01 21.641 -4.461 1 95 86 ALA A C 1
ATOM 718 O O . ALA A 1 86 ? 3.834 22.484 -4.828 1 95 86 ALA A O 1
ATOM 719 N N . ALA A 1 87 ? 3.062 21.062 -3.32 1 93.31 87 ALA A N 1
ATOM 720 C CA . ALA A 1 87 ? 4.09 21.406 -2.34 1 93.31 87 ALA A CA 1
ATOM 721 C C . ALA A 1 87 ? 5.473 20.969 -2.822 1 93.31 87 ALA A C 1
ATOM 723 O O . ALA A 1 87 ? 6.434 21.734 -2.734 1 93.31 87 ALA A O 1
ATOM 724 N N . THR A 1 88 ? 5.559 19.812 -3.322 1 88.19 88 THR A N 1
ATOM 725 C CA . THR A 1 88 ? 6.812 19.266 -3.818 1 88.19 88 THR A CA 1
ATOM 726 C C . THR A 1 88 ? 7.355 20.094 -4.973 1 88.19 88 THR A C 1
ATOM 728 O O . THR A 1 88 ? 8.562 20.312 -5.078 1 88.19 88 THR A O 1
ATOM 731 N N . ASN A 1 89 ? 6.398 20.594 -5.734 1 89.81 89 ASN A N 1
ATOM 732 C CA . ASN A 1 89 ? 6.781 21.375 -6.906 1 89.81 89 ASN A CA 1
ATOM 733 C C . ASN A 1 89 ? 6.895 22.859 -6.578 1 89.81 89 ASN A C 1
ATOM 735 O O . ASN A 1 89 ? 7.129 23.688 -7.469 1 89.81 89 ASN A O 1
ATOM 739 N N . ASN A 1 90 ? 6.68 23.188 -5.391 1 90.56 90 ASN A N 1
ATOM 740 C CA . ASN A 1 90 ? 6.699 24.562 -4.93 1 90.56 90 ASN A CA 1
ATOM 741 C C . ASN A 1 90 ? 5.742 25.438 -5.734 1 90.56 90 ASN A C 1
ATOM 743 O O . ASN A 1 90 ? 6.09 26.547 -6.129 1 90.56 90 ASN A O 1
ATOM 747 N N . ASN A 1 91 ? 4.664 24.859 -6.082 1 94.31 91 ASN A N 1
ATOM 748 C CA . ASN A 1 91 ? 3.623 25.594 -6.789 1 94.31 91 ASN A CA 1
ATOM 749 C C . ASN A 1 91 ? 2.742 26.391 -5.828 1 94.31 91 ASN A C 1
ATOM 751 O O . ASN A 1 91 ? 1.652 25.938 -5.469 1 94.31 91 ASN A O 1
ATOM 755 N N . ILE A 1 92 ? 3.104 27.562 -5.555 1 95.5 92 ILE A N 1
ATOM 756 C CA . ILE A 1 92 ? 2.496 28.406 -4.539 1 95.5 92 ILE A CA 1
ATOM 757 C C . ILE A 1 92 ? 1.062 28.75 -4.938 1 95.5 92 ILE A C 1
ATOM 759 O O . ILE A 1 92 ? 0.146 28.672 -4.113 1 95.5 92 ILE A O 1
ATOM 763 N N . GLU A 1 93 ? 0.882 29.047 -6.191 1 96.94 93 GLU A N 1
ATOM 764 C CA . GLU A 1 93 ? -0.437 29.453 -6.676 1 96.94 93 GLU A CA 1
ATOM 765 C C . GLU A 1 93 ? -1.437 28.297 -6.547 1 96.94 93 GLU A C 1
ATOM 767 O O . GLU A 1 93 ? -2.576 28.516 -6.125 1 96.94 93 GLU A O 1
ATOM 772 N N . GLU A 1 94 ? -0.958 27.156 -6.871 1 96.81 94 GLU A N 1
ATOM 773 C CA . GLU A 1 94 ? -1.832 25.984 -6.781 1 96.81 94 GLU A CA 1
ATOM 774 C C . GLU A 1 94 ? -2.203 25.688 -5.332 1 96.81 94 GLU A C 1
ATOM 776 O O . GLU A 1 94 ? -3.342 25.312 -5.043 1 96.81 94 GLU A O 1
ATOM 781 N N . LEU A 1 95 ? -1.294 25.797 -4.438 1 97.19 95 LEU A N 1
ATOM 782 C CA . LEU A 1 95 ? -1.558 25.562 -3.021 1 97.19 95 LEU A CA 1
ATOM 783 C C . LEU A 1 95 ? -2.572 26.578 -2.486 1 97.19 95 LEU A C 1
ATOM 785 O O . LEU A 1 95 ? -3.49 26.203 -1.75 1 97.19 95 LEU A O 1
ATOM 789 N N . LYS A 1 96 ? -2.441 27.797 -2.908 1 97.44 96 LYS A N 1
ATOM 790 C CA . LYS A 1 96 ? -3.387 28.844 -2.498 1 97.44 96 LYS A CA 1
ATOM 791 C C . LYS A 1 96 ? -4.781 28.547 -3.047 1 97.44 96 LYS A C 1
ATOM 793 O O . LYS A 1 96 ? -5.777 28.703 -2.336 1 97.44 96 LYS A O 1
ATOM 798 N N . ASP A 1 97 ? -4.766 28.156 -4.281 1 97.5 97 ASP A N 1
ATOM 799 C CA . ASP A 1 97 ? -6.035 27.859 -4.938 1 97.5 97 ASP A CA 1
ATOM 800 C C . ASP A 1 97 ? -6.75 26.703 -4.246 1 97.5 97 ASP A C 1
ATOM 802 O O . ASP A 1 97 ? -7.957 26.766 -4.012 1 97.5 97 ASP A O 1
ATOM 806 N N . ILE A 1 98 ? -6.012 25.703 -3.91 1 96.88 98 ILE A N 1
ATOM 807 C CA . ILE A 1 98 ? -6.594 24.531 -3.268 1 96.88 98 ILE A CA 1
ATOM 808 C C . ILE A 1 98 ? -7.098 24.891 -1.874 1 96.88 98 ILE A C 1
ATOM 810 O O . ILE A 1 98 ? -8.164 24.453 -1.453 1 96.88 98 ILE A O 1
ATOM 814 N N . ALA A 1 99 ? -6.328 25.656 -1.171 1 97.44 99 ALA A N 1
ATOM 815 C CA . ALA A 1 99 ? -6.754 26.109 0.149 1 97.44 99 ALA A CA 1
ATOM 816 C C . ALA A 1 99 ? -8.07 26.875 0.063 1 97.44 99 ALA A C 1
ATOM 818 O O . ALA A 1 99 ? -8.992 26.625 0.845 1 97.44 99 ALA A O 1
ATOM 819 N N . TRP A 1 100 ? -8.141 27.734 -0.955 1 97.31 100 TRP A N 1
ATOM 820 C CA . TRP A 1 100 ? -9.344 28.547 -1.154 1 97.31 100 TRP A CA 1
ATOM 821 C C . TRP A 1 100 ? -10.531 27.656 -1.511 1 97.31 100 TRP A C 1
ATOM 823 O O . TRP A 1 100 ? -11.617 27.812 -0.938 1 97.31 100 TRP A O 1
ATOM 833 N N . GLN A 1 101 ? -10.359 26.766 -2.414 1 96.81 101 GLN A N 1
ATOM 834 C CA . GLN A 1 101 ? -11.43 25.859 -2.848 1 96.81 101 GLN A CA 1
ATOM 835 C C . GLN A 1 101 ? -11.93 25 -1.687 1 96.81 101 GLN A C 1
ATOM 837 O O . GLN A 1 101 ? -13.133 24.812 -1.531 1 96.81 101 GLN A O 1
ATOM 842 N N . CYS A 1 102 ? -10.984 24.5 -0.908 1 96.81 102 CYS A N 1
ATOM 843 C CA . CYS A 1 102 ? -11.352 23.672 0.226 1 96.81 102 CYS A CA 1
ATOM 844 C C . CYS A 1 102 ? -12.156 24.453 1.254 1 96.81 102 CYS A C 1
ATOM 846 O O . CYS A 1 102 ? -13.109 23.938 1.836 1 96.81 102 CYS A O 1
ATOM 848 N N . GLU A 1 103 ? -11.773 25.688 1.419 1 96.62 103 GLU A N 1
ATOM 849 C CA . GLU A 1 103 ? -12.547 26.547 2.32 1 96.62 103 GLU A CA 1
ATOM 850 C C . GLU A 1 103 ? -13.969 26.75 1.808 1 96.62 103 GLU A C 1
ATOM 852 O O . GLU A 1 103 ? -14.922 26.703 2.582 1 96.62 103 GLU A O 1
ATOM 857 N N . GLN A 1 104 ? -14.133 26.891 0.499 1 96.88 104 GLN A N 1
ATOM 858 C CA . GLN A 1 104 ? -15.43 27.172 -0.115 1 96.88 104 GLN A CA 1
ATOM 859 C C . GLN A 1 104 ? -16.375 25.969 0.037 1 96.88 104 GLN A C 1
ATOM 861 O O . GLN A 1 104 ? -17.578 26.141 0.173 1 96.88 104 GLN A O 1
ATOM 866 N N . ILE A 1 105 ? -15.781 24.844 0.078 1 93.75 105 ILE A N 1
ATOM 867 C CA . ILE A 1 105 ? -16.641 23.672 0.118 1 93.75 105 ILE A CA 1
ATOM 868 C C . ILE A 1 105 ? -16.734 23.141 1.55 1 93.75 105 ILE A C 1
ATOM 870 O O . ILE A 1 105 ? -17.219 22.031 1.781 1 93.75 105 ILE A O 1
ATOM 874 N N . GLY A 1 106 ? -16.125 23.828 2.494 1 93.31 106 GLY A N 1
ATOM 875 C CA . GLY A 1 106 ? -16.297 23.516 3.902 1 93.31 106 GLY A CA 1
ATOM 876 C C . GLY A 1 106 ? -15.25 22.547 4.418 1 93.31 106 GLY A C 1
ATOM 877 O O . GLY A 1 106 ? -15.391 22 5.516 1 93.31 106 GLY A O 1
ATOM 878 N N . GLU A 1 107 ? -14.242 22.266 3.65 1 94.69 107 GLU A N 1
ATOM 879 C CA . GLU A 1 107 ? -13.141 21.406 4.07 1 94.69 107 GLU A CA 1
ATOM 880 C C . GLU A 1 107 ? -12.016 22.219 4.707 1 94.69 107 GLU A C 1
ATOM 882 O O . GLU A 1 107 ? -10.906 22.266 4.18 1 94.69 107 GLU A O 1
ATOM 887 N N . HIS A 1 108 ? -12.344 22.656 5.875 1 96.75 108 HIS A N 1
ATOM 888 C CA . HIS A 1 108 ? -11.484 23.609 6.559 1 96.75 108 HIS A CA 1
ATOM 889 C C . HIS A 1 108 ? -10.148 22.984 6.938 1 96.75 108 HIS A C 1
ATOM 891 O O . HIS A 1 108 ? -9.086 23.578 6.719 1 96.75 108 HIS A O 1
ATOM 897 N N . LEU A 1 109 ? -10.117 21.797 7.473 1 96.69 109 LEU A N 1
ATOM 898 C CA . LEU A 1 109 ? -8.883 21.156 7.902 1 96.69 109 LEU A CA 1
ATOM 899 C C . LEU A 1 109 ? -7.965 20.891 6.711 1 96.69 109 LEU A C 1
ATOM 901 O O . LEU A 1 109 ? -6.746 21.031 6.816 1 96.69 109 LEU A O 1
ATOM 905 N N . ILE A 1 110 ? -8.562 20.547 5.59 1 97.25 110 ILE A N 1
ATOM 906 C CA . ILE A 1 110 ? -7.77 20.297 4.391 1 97.25 110 ILE A CA 1
ATOM 907 C C . ILE A 1 110 ? -7.188 21.625 3.881 1 97.25 110 ILE A C 1
ATOM 909 O O . ILE A 1 110 ? -6.055 21.656 3.395 1 97.25 110 ILE A O 1
ATOM 913 N N . ALA A 1 111 ? -8 22.656 3.996 1 97.88 111 ALA A N 1
ATOM 914 C CA . ALA A 1 111 ? -7.48 23.969 3.652 1 97.88 111 ALA A CA 1
ATOM 915 C C . ALA A 1 111 ? -6.254 24.312 4.488 1 97.88 111 ALA A C 1
ATOM 917 O O . ALA A 1 111 ? -5.273 24.859 3.971 1 97.88 111 ALA A O 1
ATOM 918 N N . LEU A 1 112 ? -6.289 24.016 5.773 1 98.12 112 LEU A N 1
ATOM 919 C CA . LEU A 1 112 ? -5.168 24.266 6.672 1 98.12 112 LEU A CA 1
ATOM 920 C C . LEU A 1 112 ? -3.945 23.453 6.25 1 98.12 112 LEU A C 1
ATOM 922 O O . LEU A 1 112 ? -2.809 23.906 6.402 1 98.12 112 LEU A O 1
ATOM 926 N N . CYS A 1 113 ? -4.148 22.219 5.727 1 98.19 113 CYS A N 1
ATOM 927 C CA . CYS A 1 113 ? -3.043 21.391 5.258 1 98.19 113 CYS A CA 1
ATOM 928 C C . CYS A 1 113 ? -2.307 22.078 4.105 1 98.19 113 CYS A C 1
ATOM 930 O O . CYS A 1 113 ? -1.075 22.141 4.105 1 98.19 113 CYS A O 1
ATOM 932 N N . ALA A 1 114 ? -3.115 22.547 3.164 1 98 114 ALA A N 1
ATOM 933 C CA . ALA A 1 114 ? -2.512 23.25 2.037 1 98 114 ALA A CA 1
ATOM 934 C C . ALA A 1 114 ? -1.755 24.5 2.508 1 98 114 ALA A C 1
ATOM 936 O O . ALA A 1 114 ? -0.634 24.75 2.064 1 98 114 ALA A O 1
ATOM 937 N N . LYS A 1 115 ? -2.328 25.234 3.443 1 97.5 115 LYS A N 1
ATOM 938 C CA . LYS A 1 115 ? -1.705 26.438 3.992 1 97.5 115 LYS A CA 1
ATOM 939 C C . LYS A 1 115 ? -0.427 26.094 4.754 1 97.5 115 LYS A C 1
ATOM 941 O O . LYS A 1 115 ? 0.56 26.828 4.684 1 97.5 115 LYS A O 1
ATOM 946 N N . ALA A 1 116 ? -0.494 25 5.438 1 97.56 116 ALA A N 1
ATOM 947 C CA . ALA A 1 116 ? 0.636 24.578 6.258 1 97.56 116 ALA A CA 1
ATOM 948 C C . ALA A 1 116 ? 1.851 24.25 5.391 1 97.56 116 ALA A C 1
ATOM 950 O O . ALA A 1 116 ? 2.992 24.359 5.848 1 97.56 116 ALA A O 1
ATOM 951 N N . ARG A 1 117 ? 1.565 23.812 4.133 1 95.56 117 ARG A N 1
ATOM 952 C CA . ARG A 1 117 ? 2.654 23.5 3.213 1 95.56 117 ARG A CA 1
ATOM 953 C C . ARG A 1 117 ? 3.246 24.766 2.607 1 95.56 117 ARG A C 1
ATOM 955 O O . ARG A 1 117 ? 4.336 24.734 2.031 1 95.56 117 ARG A O 1
ATOM 962 N N . LEU A 1 118 ? 2.566 25.906 2.818 1 91.81 118 LEU A N 1
ATOM 963 C CA . LEU A 1 118 ? 2.971 27.188 2.246 1 91.81 118 LEU A CA 1
ATOM 964 C C . LEU A 1 118 ? 3.75 28.016 3.264 1 91.81 118 LEU A C 1
ATOM 966 O O . LEU A 1 118 ? 4.758 28.641 2.924 1 91.81 118 LEU A O 1
ATOM 970 N N . GLU A 1 119 ? 3.156 28.016 4.426 1 92.56 119 GLU A N 1
ATOM 971 C CA . GLU A 1 119 ? 3.713 28.922 5.426 1 92.56 119 GLU A CA 1
ATOM 972 C C . GLU A 1 119 ? 3.418 28.422 6.844 1 92.56 119 GLU A C 1
ATOM 974 O O . GLU A 1 119 ? 2.701 27.438 7.027 1 92.56 119 GLU A O 1
ATOM 979 N N . LYS A 1 120 ? 4.062 29.078 7.766 1 96.19 120 LYS A N 1
ATOM 980 C CA . LYS A 1 120 ? 3.736 28.828 9.164 1 96.19 120 LYS A CA 1
ATOM 981 C C . LYS A 1 120 ? 2.332 29.312 9.5 1 96.19 120 LYS A C 1
ATOM 983 O O . LYS A 1 120 ? 1.984 30.453 9.211 1 96.19 120 LYS A O 1
ATOM 988 N N . LEU A 1 121 ? 1.604 28.469 10.094 1 97.88 121 LEU A N 1
ATOM 989 C CA . LEU A 1 121 ? 0.229 28.812 10.445 1 97.88 121 LEU A CA 1
ATOM 990 C C . LEU A 1 121 ? 0.188 29.703 11.68 1 97.88 121 LEU A C 1
ATOM 992 O O . LEU A 1 121 ? 1.047 29.609 12.555 1 97.88 121 LEU A O 1
ATOM 996 N N . PRO A 1 122 ? -0.809 30.578 11.703 1 97.19 122 PRO A N 1
ATOM 997 C CA . PRO A 1 122 ? -1.023 31.328 12.945 1 97.19 122 PRO A CA 1
ATOM 998 C C . PRO A 1 122 ? -1.288 30.422 14.148 1 97.19 122 PRO A C 1
ATOM 1000 O O . PRO A 1 122 ? -1.77 29.297 13.977 1 97.19 122 PRO A O 1
ATOM 1003 N N . GLU A 1 123 ? -1.037 30.875 15.281 1 97.06 123 GLU A N 1
ATOM 1004 C CA . GLU A 1 123 ? -1.101 30.094 16.516 1 97.06 123 GLU A CA 1
ATOM 1005 C C . GLU A 1 123 ? -2.494 29.516 16.719 1 97.06 123 GLU A C 1
ATOM 1007 O O . GLU A 1 123 ? -2.633 28.359 17.156 1 97.06 123 GLU A O 1
ATOM 1012 N N . ASN A 1 124 ? -3.494 30.266 16.422 1 97.5 124 ASN A N 1
ATOM 1013 C CA . ASN A 1 124 ? -4.859 29.797 16.641 1 97.5 124 ASN A CA 1
ATOM 1014 C C . ASN A 1 124 ? -5.184 28.594 15.766 1 97.5 124 ASN A C 1
ATOM 1016 O O . ASN A 1 124 ? -5.914 27.703 16.188 1 97.5 124 ASN A O 1
ATOM 1020 N N . GLU A 1 125 ? -4.652 28.531 14.562 1 97.94 125 GLU A N 1
ATOM 1021 C CA . GLU A 1 125 ? -4.875 27.422 13.656 1 97.94 125 GLU A CA 1
ATOM 1022 C C . GLU A 1 125 ? -4.066 26.188 14.07 1 97.94 125 GLU A C 1
ATOM 1024 O O . GLU A 1 125 ? -4.523 25.062 13.93 1 97.94 125 GLU A O 1
ATOM 1029 N N . VAL A 1 126 ? -2.863 26.406 14.625 1 98.19 126 VAL A N 1
ATOM 1030 C CA . VAL A 1 126 ? -2.051 25.312 15.141 1 98.19 126 VAL A CA 1
ATOM 1031 C C . VAL A 1 126 ? -2.754 24.672 16.328 1 98.19 126 VAL A C 1
ATOM 1033 O O . VAL A 1 126 ? -2.789 23.438 16.438 1 98.19 126 VAL A O 1
ATOM 1036 N N . VAL A 1 127 ? -3.289 25.531 17.172 1 97.38 127 VAL A N 1
ATOM 1037 C CA . VAL A 1 127 ? -4.008 25.047 18.344 1 97.38 127 VAL A CA 1
ATOM 1038 C C . VAL A 1 127 ? -5.23 24.234 17.906 1 97.38 127 VAL A C 1
ATOM 1040 O O . VAL A 1 127 ? -5.543 23.203 18.484 1 97.38 127 VAL A O 1
ATOM 1043 N N . GLU A 1 128 ? -5.93 24.734 16.891 1 97.25 128 GLU A N 1
ATOM 1044 C CA . GLU A 1 128 ? -7.074 24.016 16.328 1 97.25 128 GLU A CA 1
ATOM 1045 C C . GLU A 1 128 ? -6.672 22.625 15.836 1 97.25 128 GLU A C 1
ATOM 1047 O O . GLU A 1 128 ? -7.336 21.641 16.156 1 97.25 128 GLU A O 1
ATOM 1052 N N . LEU A 1 129 ? -5.594 22.547 15.07 1 97.56 129 LEU A N 1
ATOM 1053 C CA . LEU A 1 129 ? -5.086 21.281 14.547 1 97.56 129 LEU A CA 1
ATOM 1054 C C . LEU A 1 129 ? -4.652 20.359 15.688 1 97.56 129 LEU A C 1
ATOM 1056 O O . LEU A 1 129 ? -4.941 19.156 15.664 1 97.56 129 LEU A O 1
ATOM 1060 N N . SER A 1 130 ? -3.986 20.938 16.672 1 96.69 130 SER A N 1
ATOM 1061 C CA . SER A 1 130 ? -3.533 20.156 17.828 1 96.69 130 SER A CA 1
ATOM 1062 C C . SER A 1 130 ? -4.711 19.531 18.562 1 96.69 130 SER A C 1
ATOM 1064 O O . SER A 1 130 ? -4.676 18.344 18.906 1 96.69 130 SER A O 1
ATOM 1066 N N . SER A 1 131 ? -5.703 20.375 18.781 1 95.31 131 SER A N 1
ATOM 1067 C CA . SER A 1 131 ? -6.895 19.906 19.484 1 95.31 131 SER A CA 1
ATOM 1068 C C . SER A 1 131 ? -7.59 18.797 18.703 1 95.31 131 SER A C 1
ATOM 1070 O O . SER A 1 131 ? -8.055 17.812 19.281 1 95.31 131 SER A O 1
ATOM 1072 N N . PHE A 1 132 ? -7.668 18.984 17.438 1 95.12 132 PHE A N 1
ATOM 1073 C CA . PHE A 1 132 ? -8.273 17.984 16.578 1 95.12 132 PHE A CA 1
ATOM 1074 C C . PHE A 1 132 ? -7.531 16.672 16.672 1 95.12 132 PHE A C 1
ATOM 1076 O O . PHE A 1 132 ? -8.141 15.625 16.906 1 95.12 132 PHE A O 1
ATOM 1083 N N . ILE A 1 133 ? -6.184 16.656 16.516 1 94.88 133 ILE A N 1
ATOM 1084 C CA . ILE A 1 133 ? -5.352 15.453 16.469 1 94.88 133 ILE A CA 1
ATOM 1085 C C . ILE A 1 133 ? -5.387 14.75 17.828 1 94.88 133 ILE A C 1
ATOM 1087 O O . ILE A 1 133 ? -5.5 13.523 17.891 1 94.88 133 ILE A O 1
ATOM 1091 N N . LEU A 1 134 ? -5.297 15.492 18.875 1 91.94 134 LEU A N 1
ATOM 1092 C CA . LEU A 1 134 ? -5.238 14.922 20.219 1 91.94 134 LEU A CA 1
ATOM 1093 C C . LEU A 1 134 ? -6.574 14.289 20.594 1 91.94 134 LEU A C 1
ATOM 1095 O O . LEU A 1 134 ? -6.637 13.453 21.5 1 91.94 134 LEU A O 1
ATOM 1099 N N . GLY A 1 135 ? -7.633 14.703 19.922 1 90 135 GLY A N 1
ATOM 1100 C CA . GLY A 1 135 ? -8.945 14.164 20.219 1 90 135 GLY A CA 1
ATOM 1101 C C . GLY A 1 135 ? -9.234 12.859 19.484 1 90 135 GLY A C 1
ATOM 1102 O O . GLY A 1 135 ? -10.234 12.195 19.766 1 90 135 GLY A O 1
ATOM 1103 N N . ILE A 1 136 ? -8.328 12.438 18.703 1 90.12 136 ILE A N 1
ATOM 1104 C CA . ILE A 1 136 ? -8.539 11.234 17.891 1 90.12 136 ILE A CA 1
ATOM 1105 C C . ILE A 1 136 ? -8.227 9.992 18.719 1 90.12 136 ILE A C 1
ATOM 1107 O O . ILE A 1 136 ? -7.109 9.844 19.219 1 90.12 136 ILE A O 1
ATOM 1111 N N . GLU A 1 137 ? -9.109 9.117 18.812 1 91.25 137 GLU A N 1
ATOM 1112 C CA . GLU A 1 137 ? -8.898 7.863 19.531 1 91.25 137 GLU A CA 1
ATOM 1113 C C . GLU A 1 137 ? -8.398 6.77 18.578 1 91.25 137 GLU A C 1
ATOM 1115 O O . GLU A 1 137 ? -7.59 5.93 18.969 1 91.25 137 GLU A O 1
ATOM 1120 N N . ILE A 1 138 ? -8.93 6.82 17.391 1 90.44 138 ILE A N 1
ATOM 1121 C CA . ILE A 1 138 ? -8.523 5.883 16.359 1 90.44 138 ILE A CA 1
ATOM 1122 C C . ILE A 1 138 ? -8.141 6.645 15.094 1 90.44 138 ILE A C 1
ATOM 1124 O O . ILE A 1 138 ? -8.977 7.332 14.492 1 90.44 138 ILE A O 1
ATOM 1128 N N . PHE A 1 139 ? -6.914 6.508 14.711 1 93 139 PHE A N 1
ATOM 1129 C CA . PHE A 1 139 ? -6.461 7.172 13.492 1 93 139 PHE A CA 1
ATOM 1130 C C . PHE A 1 139 ? -6.98 6.441 12.258 1 93 139 PHE A C 1
ATOM 1132 O O . PHE A 1 139 ? -6.773 5.238 12.109 1 93 139 PHE A O 1
ATOM 1139 N N . SER A 1 140 ? -7.711 7.184 11.445 1 93.38 140 SER A N 1
ATOM 1140 C CA . SER A 1 140 ? -7.961 6.715 10.086 1 93.38 140 SER A CA 1
ATOM 1141 C C . SER A 1 140 ? -6.957 7.312 9.109 1 93.38 140 SER A C 1
ATOM 1143 O O . SER A 1 140 ? -6.055 8.055 9.508 1 93.38 140 SER A O 1
ATOM 1145 N N . PHE A 1 141 ? -7.105 6.941 7.898 1 94.75 141 PHE A N 1
ATOM 1146 C CA . PHE A 1 141 ? -6.176 7.441 6.891 1 94.75 141 PHE A CA 1
ATOM 1147 C C . PHE A 1 141 ? -6.324 8.945 6.715 1 94.75 141 PHE A C 1
ATOM 1149 O O . PHE A 1 141 ? -5.344 9.648 6.453 1 94.75 141 PHE A O 1
ATOM 1156 N N . TYR A 1 142 ? -7.496 9.469 6.93 1 95.38 142 TYR A N 1
ATOM 1157 C CA . TYR A 1 142 ? -7.785 10.891 6.809 1 95.38 142 TYR A CA 1
ATOM 1158 C C . TYR A 1 142 ? -6.949 11.703 7.789 1 95.38 142 TYR A C 1
ATOM 1160 O O . TYR A 1 142 ? -6.273 12.656 7.398 1 95.38 142 TYR A O 1
ATOM 1168 N N . GLU A 1 143 ? -6.957 11.328 9.008 1 96.12 143 GLU A N 1
ATOM 1169 C CA . GLU A 1 143 ? -6.199 12.047 10.031 1 96.12 143 GLU A CA 1
ATOM 1170 C C . GLU A 1 143 ? -4.695 11.922 9.789 1 96.12 143 GLU A C 1
ATOM 1172 O O . GLU A 1 143 ? -3.939 12.859 10.055 1 96.12 143 GLU A O 1
ATOM 1177 N N . LEU A 1 144 ? -4.309 10.781 9.32 1 97.06 144 LEU A N 1
ATOM 1178 C CA . LEU A 1 144 ? -2.889 10.594 9.039 1 97.06 144 LEU A CA 1
ATOM 1179 C C . LEU A 1 144 ? -2.436 11.492 7.895 1 97.06 144 LEU A C 1
ATOM 1181 O O . LEU A 1 144 ? -1.323 12.023 7.922 1 97.06 144 LEU A O 1
ATOM 1185 N N . LEU A 1 145 ? -3.305 11.633 6.93 1 97.19 145 LEU A N 1
ATOM 1186 C CA . LEU A 1 145 ? -2.986 12.539 5.828 1 97.19 145 LEU A CA 1
ATOM 1187 C C . LEU A 1 145 ? -2.877 13.977 6.316 1 97.19 145 LEU A C 1
ATOM 1189 O O . LEU A 1 145 ? -1.972 14.711 5.91 1 97.19 145 LEU A O 1
ATOM 1193 N N . ILE A 1 146 ? -3.756 14.352 7.191 1 97.75 146 ILE A N 1
ATOM 1194 C CA . ILE A 1 146 ? -3.699 15.68 7.785 1 97.75 146 ILE A CA 1
ATOM 1195 C C . ILE A 1 146 ? -2.377 15.859 8.523 1 97.75 146 ILE A C 1
ATOM 1197 O O . ILE A 1 146 ? -1.684 16.859 8.336 1 97.75 146 ILE A O 1
ATOM 1201 N N . LEU A 1 147 ? -2.039 14.891 9.289 1 97.75 147 LEU A N 1
ATOM 1202 C CA . LEU A 1 147 ? -0.807 14.945 10.07 1 97.75 147 LEU A CA 1
ATOM 1203 C C . LEU A 1 147 ? 0.412 15.031 9.156 1 97.75 147 LEU A C 1
ATOM 1205 O O . LEU A 1 147 ? 1.366 15.75 9.461 1 97.75 147 LEU A O 1
ATOM 1209 N N . SER A 1 148 ? 0.382 14.289 8.086 1 97.25 148 SER A N 1
ATOM 1210 C CA . SER A 1 148 ? 1.508 14.273 7.156 1 97.25 148 SER A CA 1
ATOM 1211 C C . SER A 1 148 ? 1.779 15.664 6.598 1 97.25 148 SER A C 1
ATOM 1213 O O . SER A 1 148 ? 2.932 16.016 6.344 1 97.25 148 SER A O 1
ATOM 1215 N N . ASP A 1 149 ? 0.75 16.406 6.441 1 97.31 149 ASP A N 1
ATOM 1216 C CA . ASP A 1 149 ? 0.887 17.734 5.84 1 97.31 149 ASP A CA 1
ATOM 1217 C C . ASP A 1 149 ? 1.144 18.797 6.902 1 97.31 149 ASP A C 1
ATOM 1219 O O . ASP A 1 149 ? 1.549 19.922 6.582 1 97.31 149 ASP A O 1
ATOM 1223 N N . THR A 1 150 ? 0.936 18.453 8.234 1 98.19 150 THR A N 1
ATOM 1224 C CA . THR A 1 150 ? 0.921 19.531 9.211 1 98.19 150 THR A CA 1
ATOM 1225 C C . THR A 1 150 ? 1.91 19.266 10.336 1 98.19 150 THR A C 1
ATOM 1227 O O . THR A 1 150 ? 2.123 20.125 11.203 1 98.19 150 THR A O 1
ATOM 1230 N N . ILE A 1 151 ? 2.516 18.094 10.391 1 98.38 151 ILE A N 1
ATOM 1231 C CA . ILE A 1 151 ? 3.33 17.672 11.523 1 98.38 151 ILE A CA 1
ATOM 1232 C C . ILE A 1 151 ? 4.418 18.719 11.789 1 98.38 151 ILE A C 1
ATOM 1234 O O . ILE A 1 151 ? 4.777 18.953 12.945 1 98.38 151 ILE A O 1
ATOM 1238 N N . GLU A 1 152 ? 4.891 19.359 10.773 1 97.06 152 GLU A N 1
ATOM 1239 C CA . GLU A 1 152 ? 5.996 20.297 10.891 1 97.06 152 GLU A CA 1
ATOM 1240 C C . GLU A 1 152 ? 5.539 21.609 11.539 1 97.06 152 GLU A C 1
ATOM 1242 O O . GLU A 1 152 ? 6.363 22.438 11.914 1 97.06 152 GLU A O 1
ATOM 1247 N N . GLN A 1 153 ? 4.234 21.75 11.656 1 97.62 153 GLN A N 1
ATOM 1248 C CA . GLN A 1 153 ? 3.676 22.953 12.266 1 97.62 153 GLN A CA 1
ATOM 1249 C C . GLN A 1 153 ? 3.668 22.844 13.789 1 97.62 153 GLN A C 1
ATOM 1251 O O . GLN A 1 153 ? 3.496 23.844 14.484 1 97.62 153 GLN A O 1
ATOM 1256 N N . PHE A 1 154 ? 3.85 21.703 14.305 1 97.94 154 PHE A N 1
ATOM 1257 C CA . PHE A 1 154 ? 3.67 21.438 15.727 1 97.94 154 PHE A CA 1
ATOM 1258 C C . PHE A 1 154 ? 4.988 21.578 16.469 1 97.94 154 PHE A C 1
ATOM 1260 O O . PHE A 1 154 ? 6.062 21.453 15.883 1 97.94 154 PHE A O 1
ATOM 1267 N N . SER A 1 155 ? 4.867 21.875 17.781 1 96.25 155 SER A N 1
ATOM 1268 C CA . SER A 1 155 ? 6.039 21.891 18.656 1 96.25 155 SER A CA 1
ATOM 1269 C C . SER A 1 155 ? 6.586 20.484 18.859 1 96.25 155 SER A C 1
ATOM 1271 O O . SER A 1 155 ? 5.883 19.5 18.625 1 96.25 155 SER A O 1
ATOM 1273 N N . SER A 1 156 ? 7.824 20.375 19.297 1 97.5 156 SER A N 1
ATOM 1274 C CA . SER A 1 156 ? 8.453 19.094 19.562 1 97.5 156 SER A CA 1
ATOM 1275 C C . SER A 1 156 ? 7.684 18.312 20.625 1 97.5 156 SER A C 1
ATOM 1277 O O . SER A 1 156 ? 7.629 17.078 20.578 1 97.5 156 SER A O 1
ATOM 1279 N N . GLU A 1 157 ? 7.082 19 21.516 1 96.62 157 GLU A N 1
ATOM 1280 C CA . GLU A 1 157 ? 6.289 18.328 22.547 1 96.62 157 GLU A CA 1
ATOM 1281 C C . GLU A 1 157 ? 5.051 17.672 21.953 1 96.62 157 GLU A C 1
ATOM 1283 O O . GLU A 1 157 ? 4.719 16.547 22.297 1 96.62 157 GLU A O 1
ATOM 1288 N N . MET A 1 158 ? 4.398 18.422 21.094 1 97.81 158 MET A N 1
ATOM 1289 C CA . MET A 1 158 ? 3.221 17.891 20.422 1 97.81 158 MET A CA 1
ATOM 1290 C C . MET A 1 158 ? 3.594 16.719 19.516 1 97.81 158 MET A C 1
ATOM 1292 O O . MET A 1 158 ? 2.885 15.719 19.453 1 97.81 158 MET A O 1
ATOM 1296 N N . ILE A 1 159 ? 4.703 16.875 18.828 1 98.56 159 ILE A N 1
ATOM 1297 C CA . ILE A 1 159 ? 5.188 15.805 17.953 1 98.56 159 ILE A CA 1
ATOM 1298 C C . ILE A 1 159 ? 5.445 14.547 18.781 1 98.56 159 ILE A C 1
ATOM 1300 O O . ILE A 1 159 ? 5.02 13.453 18.406 1 98.56 159 ILE A O 1
ATOM 1304 N N . LYS A 1 160 ? 6.074 14.742 19.891 1 98.19 160 LYS A N 1
ATOM 1305 C CA . LYS A 1 160 ? 6.355 13.617 20.781 1 98.19 160 LYS A CA 1
ATOM 1306 C C . LYS A 1 160 ? 5.07 12.906 21.203 1 98.19 160 LYS A C 1
ATOM 1308 O O . LYS A 1 160 ? 4.996 11.68 21.172 1 98.19 160 LYS A O 1
ATOM 1313 N N . ALA A 1 161 ? 4.094 13.672 21.547 1 97.56 161 ALA A N 1
ATOM 1314 C CA . ALA A 1 161 ? 2.816 13.109 21.969 1 97.56 161 ALA A CA 1
ATOM 1315 C C . ALA A 1 161 ? 2.178 12.289 20.859 1 97.56 161 ALA A C 1
ATOM 1317 O O . ALA A 1 161 ? 1.657 11.195 21.094 1 97.56 161 ALA A O 1
ATOM 1318 N N . ILE A 1 162 ? 2.217 12.805 19.672 1 97.75 162 ILE A N 1
ATOM 1319 C CA . ILE A 1 162 ? 1.639 12.141 18.5 1 97.75 162 ILE A CA 1
ATOM 1320 C C . ILE A 1 162 ? 2.381 10.828 18.234 1 97.75 162 ILE A C 1
ATOM 1322 O O . ILE A 1 162 ? 1.757 9.781 18.031 1 97.75 162 ILE A O 1
ATOM 1326 N N . ILE A 1 163 ? 3.703 10.898 18.266 1 98.19 163 ILE A N 1
ATOM 1327 C CA . ILE A 1 163 ? 4.559 9.75 17.984 1 98.19 163 ILE A CA 1
ATOM 1328 C C . ILE A 1 163 ? 4.328 8.664 19.031 1 98.19 163 ILE A C 1
ATOM 1330 O O . ILE A 1 163 ? 4.23 7.48 18.688 1 98.19 163 ILE A O 1
ATOM 1334 N N . GLN A 1 164 ? 4.195 9.07 20.219 1 97.19 164 GLN A N 1
ATOM 1335 C CA . GLN A 1 164 ? 3.941 8.109 21.297 1 97.19 164 GLN A CA 1
ATOM 1336 C C . GLN A 1 164 ? 2.574 7.453 21.141 1 97.19 164 GLN A C 1
ATOM 1338 O O . GLN A 1 164 ? 2.43 6.25 21.359 1 97.19 164 GLN A O 1
ATOM 1343 N N . ASP A 1 165 ? 1.627 8.188 20.766 1 96.56 165 ASP A N 1
ATOM 1344 C CA . ASP A 1 165 ? 0.293 7.637 20.547 1 96.56 165 ASP A CA 1
ATOM 1345 C C . ASP A 1 165 ? 0.303 6.617 19.422 1 96.56 165 ASP A C 1
ATOM 1347 O O . ASP A 1 165 ? -0.241 5.52 19.562 1 96.56 165 ASP A O 1
ATOM 1351 N N . LEU A 1 166 ? 0.932 6.938 18.328 1 96.56 166 LEU A N 1
ATOM 1352 C CA . LEU A 1 166 ? 1.031 6.043 17.172 1 96.56 166 LEU A CA 1
ATOM 1353 C C . LEU A 1 166 ? 1.809 4.781 17.547 1 96.56 166 LEU A C 1
ATOM 1355 O O . LEU A 1 166 ? 1.456 3.682 17.109 1 96.56 166 LEU A O 1
ATOM 1359 N N . SER A 1 167 ? 2.789 4.949 18.375 1 95.81 167 SER A N 1
ATOM 1360 C CA . SER A 1 167 ? 3.662 3.838 18.734 1 95.81 167 SER A CA 1
ATOM 1361 C C . SER A 1 167 ? 2.967 2.885 19.703 1 95.81 167 SER A C 1
ATOM 1363 O O . SER A 1 167 ? 3.129 1.666 19.609 1 95.81 167 SER A O 1
ATOM 1365 N N . HIS A 1 168 ? 2.145 3.379 20.609 1 93.69 168 HIS A N 1
ATOM 1366 C CA . HIS A 1 168 ? 1.66 2.564 21.719 1 93.69 168 HIS A CA 1
ATOM 1367 C C . HIS A 1 168 ? 0.216 2.133 21.5 1 93.69 168 HIS A C 1
ATOM 1369 O O . HIS A 1 168 ? -0.189 1.054 21.938 1 93.69 168 HIS A O 1
ATOM 1375 N N . HIS A 1 169 ? -0.532 2.943 20.766 1 91.94 169 HIS A N 1
ATOM 1376 C CA . HIS A 1 169 ? -1.97 2.693 20.75 1 91.94 169 HIS A CA 1
ATOM 1377 C C . HIS A 1 169 ? -2.451 2.34 19.344 1 91.94 169 HIS A C 1
ATOM 1379 O O . HIS A 1 169 ? -3.59 1.904 19.156 1 91.94 169 HIS A O 1
ATOM 1385 N N . HIS A 1 170 ? -1.546 2.424 18.344 1 93.81 170 HIS A N 1
ATOM 1386 C CA . HIS A 1 170 ? -1.998 2.213 16.969 1 93.81 170 HIS A CA 1
ATOM 1387 C C . HIS A 1 170 ? -1.056 1.281 16.219 1 93.81 170 HIS A C 1
ATOM 1389 O O . HIS A 1 170 ? -0.852 1.439 15.008 1 93.81 170 HIS A O 1
ATOM 1395 N N . GLN A 1 171 ? -0.511 0.332 16.875 1 92.06 171 GLN A N 1
ATOM 1396 C CA . GLN A 1 171 ? 0.479 -0.577 16.312 1 92.06 171 GLN A CA 1
ATOM 1397 C C . GLN A 1 171 ? -0.134 -1.442 15.219 1 92.06 171 GLN A C 1
ATOM 1399 O O . GLN A 1 171 ? 0.558 -1.852 14.281 1 92.06 171 GLN A O 1
ATOM 1404 N N . ARG A 1 172 ? -1.39 -1.667 15.305 1 91.81 172 ARG A N 1
ATOM 1405 C CA . ARG A 1 172 ? -2.059 -2.555 14.359 1 91.81 172 ARG A CA 1
ATOM 1406 C C . ARG A 1 172 ? -2.105 -1.938 12.961 1 91.81 172 ARG A C 1
ATOM 1408 O O . ARG A 1 172 ? -2.32 -2.641 11.977 1 91.81 172 ARG A O 1
ATOM 1415 N N . LEU A 1 173 ? -1.932 -0.598 12.906 1 93.44 173 LEU A N 1
ATOM 1416 C CA . LEU A 1 173 ? -1.895 0.082 11.617 1 93.44 173 LEU A CA 1
ATOM 1417 C C . LEU A 1 173 ? -0.705 -0.389 10.789 1 93.44 173 LEU A C 1
ATOM 1419 O O . LEU A 1 173 ? -0.711 -0.265 9.562 1 93.44 173 LEU A O 1
ATOM 1423 N N . ALA A 1 174 ? 0.269 -0.99 11.438 1 92.75 174 ALA A N 1
ATOM 1424 C CA . ALA A 1 174 ? 1.498 -1.426 10.781 1 92.75 174 ALA A CA 1
ATOM 1425 C C . ALA A 1 174 ? 1.242 -2.631 9.883 1 92.75 174 ALA A C 1
ATOM 1427 O O . ALA A 1 174 ? 2.094 -3 9.07 1 92.75 174 ALA A O 1
ATOM 1428 N N . ASN A 1 175 ? 0.097 -3.195 9.891 1 91.38 175 ASN A N 1
ATOM 1429 C CA . ASN A 1 175 ? -0.2 -4.41 9.141 1 91.38 175 ASN A CA 1
ATOM 1430 C C . ASN A 1 175 ? -0.471 -4.109 7.668 1 91.38 175 ASN A C 1
ATOM 1432 O O . ASN A 1 175 ? -0.46 -5.016 6.832 1 91.38 175 ASN A O 1
ATOM 1436 N N . ARG A 1 176 ? -0.688 -2.838 7.395 1 91.75 176 ARG A N 1
ATOM 1437 C CA . ARG A 1 176 ? -0.935 -2.471 6.004 1 91.75 176 ARG A CA 1
ATOM 1438 C C . ARG A 1 176 ? 0.107 -1.473 5.508 1 91.75 176 ARG A C 1
ATOM 1440 O O . ARG A 1 176 ? 0.467 -0.536 6.223 1 91.75 176 ARG A O 1
ATOM 1447 N N . THR A 1 177 ? 0.429 -1.639 4.348 1 92.62 177 THR A N 1
ATOM 1448 C CA . THR A 1 177 ? 1.506 -0.856 3.752 1 92.62 177 THR A CA 1
ATOM 1449 C C . THR A 1 177 ? 1.117 0.616 3.658 1 92.62 177 THR A C 1
ATOM 1451 O O . THR A 1 177 ? 1.943 1.499 3.898 1 92.62 177 THR A O 1
ATOM 1454 N N . ARG A 1 178 ? -0.089 0.888 3.293 1 91.94 178 ARG A N 1
ATOM 1455 C CA . ARG A 1 178 ? -0.49 2.275 3.086 1 91.94 178 ARG A CA 1
ATOM 1456 C C . ARG A 1 178 ? -0.357 3.084 4.371 1 91.94 178 ARG A C 1
ATOM 1458 O O . ARG A 1 178 ? 0.051 4.246 4.34 1 91.94 178 ARG A O 1
ATOM 1465 N N . TYR A 1 179 ? -0.679 2.463 5.523 1 95.25 179 TYR A N 1
ATOM 1466 C CA . TYR A 1 179 ? -0.559 3.143 6.809 1 95.25 179 TYR A CA 1
ATOM 1467 C C . TYR A 1 179 ? 0.901 3.273 7.223 1 95.25 179 TYR A C 1
ATOM 1469 O O . TYR A 1 179 ? 1.328 4.332 7.688 1 95.25 179 TYR A O 1
ATOM 1477 N N . ARG A 1 180 ? 1.682 2.205 6.984 1 95.62 180 ARG A N 1
ATOM 1478 C CA . ARG A 1 180 ? 3.1 2.254 7.328 1 95.62 180 ARG A CA 1
ATOM 1479 C C . ARG A 1 180 ? 3.801 3.391 6.59 1 95.62 180 ARG A C 1
ATOM 1481 O O . ARG A 1 180 ? 4.562 4.152 7.191 1 95.62 180 ARG A O 1
ATOM 1488 N N . LYS A 1 181 ? 3.484 3.502 5.363 1 96.06 181 LYS A N 1
ATOM 1489 C CA . LYS A 1 181 ? 4.137 4.504 4.527 1 96.06 181 LYS A CA 1
ATOM 1490 C C . LYS A 1 181 ? 3.879 5.91 5.051 1 96.06 181 LYS A C 1
ATOM 1492 O O . LYS A 1 181 ? 4.812 6.699 5.215 1 96.06 181 LYS A O 1
ATOM 1497 N N . ILE A 1 182 ? 2.646 6.191 5.316 1 96.94 182 ILE A N 1
ATOM 1498 C CA . ILE A 1 182 ? 2.301 7.555 5.711 1 96.94 182 ILE A CA 1
ATOM 1499 C C . ILE A 1 182 ? 2.809 7.824 7.125 1 96.94 182 ILE A C 1
ATOM 1501 O O . ILE A 1 182 ? 3.246 8.938 7.43 1 96.94 182 ILE A O 1
ATOM 1505 N N . ILE A 1 183 ? 2.762 6.855 7.98 1 98.19 183 ILE A N 1
ATOM 1506 C CA . ILE A 1 183 ? 3.232 7.02 9.352 1 98.19 183 ILE A CA 1
ATOM 1507 C C . ILE A 1 183 ? 4.742 7.246 9.352 1 98.19 183 ILE A C 1
ATOM 1509 O O . ILE A 1 183 ? 5.246 8.102 10.086 1 98.19 183 ILE A O 1
ATOM 1513 N N . CYS A 1 184 ? 5.488 6.52 8.539 1 98.12 184 CYS A N 1
ATOM 1514 C CA . CYS A 1 184 ? 6.926 6.719 8.422 1 98.12 184 CYS A CA 1
ATOM 1515 C C . CYS A 1 184 ? 7.246 8.117 7.91 1 98.12 184 CYS A C 1
ATOM 1517 O O . CYS A 1 184 ? 8.172 8.766 8.391 1 98.12 184 CYS A O 1
ATOM 1519 N N . GLN A 1 185 ? 6.445 8.57 6.98 1 97.44 185 GLN A N 1
ATOM 1520 C CA . GLN A 1 185 ? 6.625 9.922 6.457 1 97.44 185 GLN A CA 1
ATOM 1521 C C . GLN A 1 185 ? 6.395 10.969 7.543 1 97.44 185 GLN A C 1
ATOM 1523 O O . GLN A 1 185 ? 7.172 11.914 7.672 1 97.44 185 GLN A O 1
ATOM 1528 N N . ILE A 1 186 ? 5.336 10.773 8.297 1 98.44 186 ILE A N 1
ATOM 1529 C CA . ILE A 1 186 ? 5.008 11.672 9.406 1 98.44 186 ILE A CA 1
ATOM 1530 C C . ILE A 1 186 ? 6.168 11.711 10.398 1 98.44 186 ILE A C 1
ATOM 1532 O O . ILE A 1 186 ? 6.613 12.781 10.805 1 98.44 186 ILE A O 1
ATOM 1536 N N . ALA A 1 187 ? 6.648 10.523 10.734 1 98.69 187 ALA A N 1
ATOM 1537 C CA . ALA A 1 187 ? 7.715 10.406 11.727 1 98.69 187 ALA A CA 1
ATOM 1538 C C . ALA A 1 187 ? 9 11.055 11.234 1 98.69 187 ALA A C 1
ATOM 1540 O O . ALA A 1 187 ? 9.695 11.734 11.992 1 98.69 187 ALA A O 1
ATOM 1541 N N . CYS A 1 188 ? 9.336 10.914 9.992 1 98.56 188 CYS A N 1
ATOM 1542 C CA . CYS A 1 188 ? 10.547 11.516 9.438 1 98.56 188 CYS A CA 1
ATOM 1543 C C . CYS A 1 188 ? 10.445 13.039 9.422 1 98.56 188 CYS A C 1
ATOM 1545 O O . CYS A 1 188 ? 11.375 13.734 9.82 1 98.56 188 CYS A O 1
ATOM 1547 N N . ARG A 1 189 ? 9.328 13.555 9.023 1 97.44 189 ARG A N 1
ATOM 1548 C CA . ARG A 1 189 ? 9.117 14.992 9.023 1 97.44 189 ARG A CA 1
ATOM 1549 C C . ARG A 1 189 ? 9.156 15.547 10.445 1 97.44 189 ARG A C 1
ATOM 1551 O O . ARG A 1 189 ? 9.734 16.609 10.688 1 97.44 189 ARG A O 1
ATOM 1558 N N . GLY A 1 190 ? 8.484 14.766 11.32 1 98.56 190 GLY A N 1
ATOM 1559 C CA . GLY A 1 190 ? 8.555 15.148 12.727 1 98.56 190 GLY A CA 1
ATOM 1560 C C . GLY A 1 190 ? 9.969 15.172 13.266 1 98.56 190 GLY A C 1
ATOM 1561 O O . GLY A 1 190 ? 10.344 16.094 14 1 98.56 190 GLY A O 1
ATOM 1562 N N . ALA A 1 191 ? 10.781 14.203 12.914 1 98.62 191 ALA A N 1
ATOM 1563 C CA . ALA A 1 191 ? 12.172 14.133 13.352 1 98.62 191 ALA A CA 1
ATOM 1564 C C . ALA A 1 191 ? 12.953 15.359 12.898 1 98.62 191 ALA A C 1
ATOM 1566 O O . ALA A 1 191 ? 13.719 15.938 13.68 1 98.62 191 ALA A O 1
ATOM 1567 N N . VAL A 1 192 ? 12.727 15.766 11.672 1 96.88 192 VAL A N 1
ATOM 1568 C CA . VAL A 1 192 ? 13.43 16.922 11.117 1 96.88 192 VAL A CA 1
ATOM 1569 C C . VAL A 1 192 ? 13.086 18.172 11.93 1 96.88 192 VAL A C 1
ATOM 1571 O O . VAL A 1 192 ? 13.969 18.938 12.297 1 96.88 192 VAL A O 1
ATOM 1574 N N . THR A 1 193 ? 11.82 18.297 12.211 1 96.44 193 THR A N 1
ATOM 1575 C CA . THR A 1 193 ? 11.375 19.438 13 1 96.44 193 THR A CA 1
ATOM 1576 C C . THR A 1 193 ? 12.016 19.422 14.383 1 96.44 193 THR A C 1
ATOM 1578 O O . THR A 1 193 ? 12.508 20.453 14.852 1 96.44 193 THR A O 1
ATOM 1581 N N . CYS A 1 194 ? 12.031 18.281 15.008 1 97.81 194 CYS A N 1
ATOM 1582 C CA . CYS A 1 194 ? 12.625 18.156 16.328 1 97.81 194 CYS A CA 1
ATOM 1583 C C . CYS A 1 194 ? 14.117 18.453 16.297 1 97.81 194 CYS A C 1
ATOM 1585 O O . CYS A 1 194 ? 14.648 19.109 17.188 1 97.81 194 CYS A O 1
ATOM 1587 N N . ILE A 1 195 ? 14.797 18 15.266 1 95.94 195 ILE A N 1
ATOM 1588 C CA . ILE A 1 195 ? 16.219 18.266 15.102 1 95.94 195 ILE A CA 1
ATOM 1589 C C . ILE A 1 195 ? 16.453 19.766 14.992 1 95.94 195 ILE A C 1
ATOM 1591 O O . ILE A 1 195 ? 17.328 20.328 15.68 1 95.94 195 ILE A O 1
ATOM 1595 N N . GLN A 1 196 ? 15.648 20.406 14.219 1 92.06 196 GLN A N 1
ATOM 1596 C CA . GLN A 1 196 ? 15.797 21.844 13.984 1 92.06 196 GLN A CA 1
ATOM 1597 C C . GLN A 1 196 ? 15.516 22.641 15.25 1 92.06 196 GLN A C 1
ATOM 1599 O O . GLN A 1 196 ? 16.062 23.734 15.438 1 92.06 196 GLN A O 1
ATOM 1604 N N . GLU A 1 197 ? 14.766 22.047 16.156 1 93.94 197 GLU A N 1
ATOM 1605 C CA . GLU A 1 197 ? 14.453 22.688 17.422 1 93.94 197 GLU A CA 1
ATOM 1606 C C . GLU A 1 197 ? 15.453 22.312 18.5 1 93.94 197 GLU A C 1
ATOM 1608 O O . GLU A 1 197 ? 15.336 22.75 19.656 1 93.94 197 GLU A O 1
ATOM 1613 N N . GLY A 1 198 ? 16.344 21.5 18.156 1 94.25 198 GLY A N 1
ATOM 1614 C CA . GLY A 1 198 ? 17.359 21.078 19.109 1 94.25 198 GLY A CA 1
ATOM 1615 C C . GLY A 1 198 ? 16.859 20.062 20.109 1 94.25 198 GLY A C 1
ATOM 1616 O O . GLY A 1 198 ? 17.391 19.969 21.219 1 94.25 198 GLY A O 1
ATOM 1617 N N . LYS A 1 199 ? 15.812 19.391 19.781 1 97.31 199 LYS A N 1
ATOM 1618 C CA . LYS A 1 199 ? 15.227 18.391 20.672 1 97.31 199 LYS A CA 1
ATOM 1619 C C . LYS A 1 199 ? 15.641 16.984 20.25 1 97.31 199 LYS A C 1
ATOM 1621 O O . LYS A 1 199 ? 14.898 16.297 19.531 1 97.31 199 LYS A O 1
ATOM 1626 N N . GLU A 1 200 ? 16.703 16.531 20.734 1 97.38 200 GLU A N 1
ATOM 1627 C CA . GLU A 1 200 ? 17.344 15.297 20.297 1 97.38 200 GLU A CA 1
ATOM 1628 C C . GLU A 1 200 ? 16.5 14.078 20.672 1 97.38 200 GLU A C 1
ATOM 1630 O O . GLU A 1 200 ? 16.328 13.172 19.859 1 97.38 200 GLU A O 1
ATOM 1635 N N . LYS A 1 201 ? 16.047 14.086 21.875 1 98 201 LYS A N 1
ATOM 1636 C CA . LYS A 1 201 ? 15.289 12.93 22.359 1 98 201 LYS A CA 1
ATOM 1637 C C . LYS A 1 201 ? 14.016 12.727 21.531 1 98 201 LYS A C 1
ATOM 1639 O O . LYS A 1 201 ? 13.695 11.594 21.172 1 98 201 LYS A O 1
ATOM 1644 N N . GLU A 1 202 ? 13.312 13.82 21.25 1 98.31 202 GLU A N 1
ATOM 1645 C CA . GLU A 1 202 ? 12.102 13.758 20.422 1 98.31 202 GLU A CA 1
ATOM 1646 C C . GLU A 1 202 ? 12.422 13.266 19.016 1 98.31 202 GLU A C 1
ATOM 1648 O O . GLU A 1 202 ? 11.672 12.477 18.438 1 98.31 202 GLU A O 1
ATOM 1653 N N . ALA A 1 203 ? 13.531 13.727 18.484 1 98.31 203 ALA A N 1
ATOM 1654 C CA . ALA A 1 203 ? 13.961 13.281 17.156 1 98.31 203 ALA A CA 1
ATOM 1655 C C . ALA A 1 203 ? 14.227 11.781 17.141 1 98.31 203 ALA A C 1
ATOM 1657 O O . ALA A 1 203 ? 13.828 11.086 16.203 1 98.31 203 ALA A O 1
ATOM 1658 N N . GLN A 1 204 ? 14.836 11.312 18.203 1 98.31 204 GLN A N 1
ATOM 1659 C CA . GLN A 1 204 ? 15.141 9.891 18.312 1 98.31 204 GLN A CA 1
ATOM 1660 C C . GLN A 1 204 ? 13.859 9.062 18.391 1 98.31 204 GLN A C 1
ATOM 1662 O O . GLN A 1 204 ? 13.789 7.969 17.828 1 98.31 204 GLN A O 1
ATOM 1667 N N . GLU A 1 205 ? 12.906 9.594 19.094 1 98.31 205 GLU A N 1
ATOM 1668 C CA . GLU A 1 205 ? 11.633 8.891 19.203 1 98.31 205 GLU A CA 1
ATOM 1669 C C . GLU A 1 205 ? 10.93 8.789 17.859 1 98.31 205 GLU A C 1
ATOM 1671 O O . GLU A 1 205 ? 10.32 7.766 17.547 1 98.31 205 GLU A O 1
ATOM 1676 N N . CYS A 1 206 ? 11 9.852 17.094 1 98.69 206 CYS A N 1
ATOM 1677 C CA . CYS A 1 206 ? 10.445 9.828 15.75 1 98.69 206 CYS A CA 1
ATOM 1678 C C . CYS A 1 206 ? 11.117 8.758 14.898 1 98.69 206 CYS A C 1
ATOM 1680 O O . CYS A 1 206 ? 10.438 7.965 14.25 1 98.69 206 CYS A O 1
ATOM 1682 N N . LEU A 1 207 ? 12.43 8.703 14.977 1 98.5 207 LEU A N 1
ATOM 1683 C CA . LEU A 1 207 ? 13.18 7.734 14.188 1 98.5 207 LEU A CA 1
ATOM 1684 C C . LEU A 1 207 ? 12.898 6.312 14.664 1 98.5 207 LEU A C 1
ATOM 1686 O O . LEU A 1 207 ? 12.836 5.387 13.852 1 98.5 207 LEU A O 1
ATOM 1690 N N . ALA A 1 208 ? 12.711 6.168 15.945 1 98.12 208 ALA A N 1
ATOM 1691 C CA . ALA A 1 208 ? 12.383 4.859 16.5 1 98.12 208 ALA A CA 1
ATOM 1692 C C . ALA A 1 208 ? 11.031 4.363 15.992 1 98.12 208 ALA A C 1
ATOM 1694 O O . ALA A 1 208 ? 10.844 3.16 15.781 1 98.12 208 ALA A O 1
ATOM 1695 N N . LEU A 1 209 ? 10.102 5.266 15.812 1 98.31 209 LEU A N 1
ATOM 1696 C CA . LEU A 1 209 ? 8.797 4.891 15.281 1 98.31 209 LEU A CA 1
ATOM 1697 C C . LEU A 1 209 ? 8.93 4.336 13.867 1 98.31 209 LEU A C 1
ATOM 1699 O O . LEU A 1 209 ? 8.266 3.357 13.523 1 98.31 209 LEU A O 1
ATOM 1703 N N . VAL A 1 210 ? 9.734 4.953 13.023 1 97.75 210 VAL A N 1
ATOM 1704 C CA . VAL A 1 210 ? 9.938 4.477 11.656 1 97.75 210 VAL A CA 1
ATOM 1705 C C . VAL A 1 210 ? 10.453 3.037 11.688 1 97.75 210 VAL A C 1
ATOM 1707 O O . VAL A 1 210 ? 9.938 2.176 10.969 1 97.75 210 VAL A O 1
ATOM 1710 N N . LYS A 1 211 ? 11.383 2.783 12.57 1 95 211 LYS A N 1
ATOM 1711 C CA . LYS A 1 211 ? 11.961 1.446 12.672 1 95 211 LYS A CA 1
ATOM 1712 C C . LYS A 1 211 ? 10.914 0.428 13.117 1 95 211 LYS A C 1
ATOM 1714 O O . LYS A 1 211 ? 10.922 -0.716 12.656 1 95 211 LYS A O 1
ATOM 1719 N N . ALA A 1 212 ? 10.062 0.869 13.922 1 94.94 212 ALA A N 1
ATOM 1720 C CA . ALA A 1 212 ? 9.039 -0.023 14.461 1 94.94 212 ALA A CA 1
ATOM 1721 C C . ALA A 1 212 ? 7.992 -0.366 13.398 1 94.94 212 ALA A C 1
ATOM 1723 O O . ALA A 1 212 ? 7.426 -1.461 13.414 1 94.94 212 ALA A O 1
ATOM 1724 N N . TYR A 1 213 ? 7.75 0.527 12.461 1 95.12 213 TYR A N 1
ATOM 1725 C CA . TYR A 1 213 ? 6.668 0.359 11.5 1 95.12 213 TYR A CA 1
ATOM 1726 C C . TYR A 1 213 ? 7.184 -0.216 10.188 1 95.12 213 TYR A C 1
ATOM 1728 O O . TYR A 1 213 ? 6.434 -0.846 9.438 1 95.12 213 TYR A O 1
ATOM 1736 N N . CYS A 1 214 ? 8.383 -0.097 9.891 1 93.12 214 CYS A N 1
ATOM 1737 C CA . CYS A 1 214 ? 8.898 -0.391 8.555 1 93.12 214 CYS A CA 1
ATOM 1738 C C . CYS A 1 214 ? 9.039 -1.894 8.344 1 93.12 214 CYS A C 1
ATOM 1740 O O . CYS A 1 214 ? 9.672 -2.58 9.148 1 93.12 214 CYS A O 1
ATOM 1742 N N . HIS A 1 215 ? 8.469 -2.375 7.285 1 91.06 215 HIS A N 1
ATOM 1743 C CA . HIS A 1 215 ? 8.648 -3.725 6.766 1 91.06 215 HIS A CA 1
ATOM 1744 C C . HIS A 1 215 ? 9.82 -3.783 5.781 1 91.06 215 HIS A C 1
ATOM 1746 O O . HIS A 1 215 ? 10.211 -2.76 5.223 1 91.06 215 HIS A O 1
ATOM 1752 N N . GLU A 1 216 ? 10.344 -4.867 5.609 1 89.5 216 GLU A N 1
ATOM 1753 C CA . GLU A 1 216 ? 11.516 -5.027 4.754 1 89.5 216 GLU A CA 1
ATOM 1754 C C . GLU A 1 216 ? 11.211 -4.613 3.316 1 89.5 216 GLU A C 1
ATOM 1756 O O . GLU A 1 216 ? 12.086 -4.102 2.615 1 89.5 216 GLU A O 1
ATOM 1761 N N . LYS A 1 217 ? 10.008 -4.777 2.904 1 90.88 217 LYS A N 1
ATOM 1762 C CA . LYS A 1 217 ? 9.656 -4.457 1.524 1 90.88 217 LYS A CA 1
ATOM 1763 C C . LYS A 1 217 ? 9.234 -2.998 1.39 1 90.88 217 LYS A C 1
ATOM 1765 O O . LYS A 1 217 ? 8.836 -2.559 0.309 1 90.88 217 LYS A O 1
ATOM 1770 N N . ASP A 1 218 ? 9.336 -2.275 2.512 1 96.06 218 ASP A N 1
ATOM 1771 C CA . ASP A 1 218 ? 9.055 -0.844 2.471 1 96.06 218 ASP A CA 1
ATOM 1772 C C . ASP A 1 218 ? 10.305 -0.045 2.123 1 96.06 218 ASP A C 1
ATOM 1774 O O . ASP A 1 218 ? 10.734 0.82 2.893 1 96.06 218 ASP A O 1
ATOM 1778 N N . ALA A 1 219 ? 10.82 -0.283 0.953 1 96.44 219 ALA A N 1
ATOM 1779 C CA . ALA A 1 219 ? 12.117 0.258 0.566 1 96.44 219 ALA A CA 1
ATOM 1780 C C . ALA A 1 219 ? 12.109 1.784 0.595 1 96.44 219 ALA A C 1
ATOM 1782 O O . ALA A 1 219 ? 13.078 2.41 1.038 1 96.44 219 ALA A O 1
ATOM 1783 N N . TYR A 1 220 ? 11.055 2.42 0.17 1 96.75 220 TYR A N 1
ATOM 1784 C CA . TYR A 1 220 ? 10.977 3.875 0.179 1 96.75 220 TYR A CA 1
ATOM 1785 C C . TYR A 1 220 ? 11.094 4.418 1.598 1 96.75 220 TYR A C 1
ATOM 1787 O O . TYR A 1 220 ? 11.875 5.34 1.855 1 96.75 220 TYR A O 1
ATOM 1795 N N . SER A 1 221 ? 10.297 3.84 2.477 1 97.5 221 SER A N 1
ATOM 1796 C CA . SER A 1 221 ? 10.305 4.281 3.869 1 97.5 221 SER A CA 1
ATOM 1797 C C . SER A 1 221 ? 11.68 4.074 4.504 1 97.5 221 SER A C 1
ATOM 1799 O O . SER A 1 221 ? 12.125 4.895 5.309 1 97.5 221 SER A O 1
ATOM 1801 N N . ARG A 1 222 ? 12.328 3.035 4.125 1 97.56 222 ARG A N 1
ATOM 1802 C CA . ARG A 1 222 ? 13.648 2.746 4.672 1 97.56 222 ARG A CA 1
ATOM 1803 C C . ARG A 1 222 ? 14.688 3.736 4.148 1 97.56 222 ARG A C 1
ATOM 1805 O O . ARG A 1 222 ? 15.602 4.125 4.875 1 97.56 222 ARG A O 1
ATOM 1812 N N . LEU A 1 223 ? 14.508 4.137 2.904 1 97.94 223 LEU A N 1
ATOM 1813 C CA . LEU A 1 223 ? 15.414 5.121 2.328 1 97.94 223 LEU A CA 1
ATOM 1814 C C . LEU A 1 223 ? 15.219 6.488 2.975 1 97.94 223 LEU A C 1
ATOM 1816 O O . LEU A 1 223 ? 16.188 7.156 3.334 1 97.94 223 LEU A O 1
ATOM 1820 N N . ILE A 1 224 ? 13.992 6.895 3.193 1 97.75 224 ILE A N 1
ATOM 1821 C CA . ILE A 1 224 ? 13.789 8.219 3.777 1 97.75 224 ILE A CA 1
ATOM 1822 C C . ILE A 1 224 ? 14.195 8.195 5.25 1 97.75 224 ILE A C 1
ATOM 1824 O O . ILE A 1 224 ? 14.641 9.211 5.789 1 97.75 224 ILE A O 1
ATOM 1828 N N . TYR A 1 225 ? 14.086 7.004 5.855 1 98.38 225 TYR A N 1
ATOM 1829 C CA . TYR A 1 225 ? 14.617 6.844 7.203 1 98.38 225 TYR A CA 1
ATOM 1830 C C . TYR A 1 225 ? 16.125 7.098 7.223 1 98.38 225 TYR A C 1
ATOM 1832 O O . TYR A 1 225 ? 16.625 7.816 8.086 1 98.38 225 TYR A O 1
ATOM 1840 N N . ARG A 1 226 ? 16.844 6.512 6.297 1 98.31 226 ARG A N 1
ATOM 1841 C CA . ARG A 1 226 ? 18.297 6.676 6.211 1 98.31 226 ARG A CA 1
ATOM 1842 C C . ARG A 1 226 ? 18.656 8.133 5.969 1 98.31 226 ARG A C 1
ATOM 1844 O O . ARG A 1 226 ? 19.656 8.625 6.508 1 98.31 226 ARG A O 1
ATOM 1851 N N . PHE A 1 227 ? 17.891 8.773 5.176 1 98.38 227 PHE A N 1
ATOM 1852 C CA . PHE A 1 227 ? 18.125 10.188 4.902 1 98.38 227 PHE A CA 1
ATOM 1853 C C . PHE A 1 227 ? 17.938 11.023 6.164 1 98.38 227 PHE A C 1
ATOM 1855 O O . PHE A 1 227 ? 18.812 11.82 6.52 1 98.38 227 PHE A O 1
ATOM 1862 N N . THR A 1 228 ? 16.859 10.773 6.84 1 98.31 228 THR A N 1
ATOM 1863 C CA . THR A 1 228 ? 16.547 11.539 8.039 1 98.31 228 THR A CA 1
ATOM 1864 C C . THR A 1 228 ? 17.531 11.227 9.156 1 98.31 228 THR A C 1
ATOM 1866 O O . THR A 1 228 ? 17.953 12.133 9.891 1 98.31 228 THR A O 1
ATOM 1869 N N . LYS A 1 229 ? 17.875 9.961 9.266 1 98.12 229 LYS A N 1
ATOM 1870 C CA . LYS A 1 229 ? 18.891 9.57 10.242 1 98.12 229 LYS A CA 1
ATOM 1871 C C . LYS A 1 229 ? 20.219 10.234 9.938 1 98.12 229 LYS A C 1
ATOM 1873 O O . LYS A 1 229 ? 20.969 10.602 10.852 1 98.12 229 LYS A O 1
ATOM 1878 N N . GLY A 1 230 ? 20.516 10.305 8.609 1 97.44 230 GLY A N 1
ATOM 1879 C CA . GLY A 1 230 ? 21.703 11.047 8.227 1 97.44 230 GLY A CA 1
ATOM 1880 C C . GLY A 1 230 ? 21.688 12.484 8.719 1 97.44 230 GLY A C 1
ATOM 1881 O O . GLY A 1 230 ? 22.688 12.969 9.258 1 97.44 230 GLY A O 1
ATOM 1882 N N . TYR A 1 231 ? 20.594 13.117 8.555 1 96.31 231 TYR A N 1
ATOM 1883 C CA . TYR A 1 231 ? 20.438 14.484 9.039 1 96.31 231 TYR A CA 1
ATOM 1884 C C . TYR A 1 231 ? 20.609 14.547 10.555 1 96.31 231 TYR A C 1
ATOM 1886 O O . TYR A 1 231 ? 21.266 15.461 11.07 1 96.31 231 TYR A O 1
ATOM 1894 N N . TYR A 1 232 ? 20.047 13.578 11.227 1 96.81 232 TYR A N 1
ATOM 1895 C CA . TYR A 1 232 ? 20.203 13.469 12.672 1 96.81 232 TYR A CA 1
ATOM 1896 C C . TYR A 1 232 ? 21.672 13.367 13.055 1 96.81 232 TYR A C 1
ATOM 1898 O O . TYR A 1 232 ? 22.125 14.039 13.977 1 96.81 232 TYR A O 1
ATOM 1906 N N . CYS A 1 233 ? 22.438 12.578 12.352 1 96.25 233 CYS A N 1
ATOM 1907 C CA . CYS A 1 233 ? 23.844 12.344 12.641 1 96.25 233 CYS A CA 1
ATOM 1908 C C . CYS A 1 233 ? 24.672 13.594 12.375 1 96.25 233 CYS A C 1
ATOM 1910 O O . CYS A 1 233 ? 25.656 13.852 13.07 1 96.25 233 CYS A O 1
ATOM 1912 N N . ILE A 1 234 ? 24.297 14.328 11.383 1 92.94 234 ILE A N 1
ATOM 1913 C CA . ILE A 1 234 ? 25.016 15.562 11.07 1 92.94 234 ILE A CA 1
ATOM 1914 C C . ILE A 1 234 ? 24.891 16.547 12.234 1 92.94 234 ILE A C 1
ATOM 1916 O O . ILE A 1 234 ? 25.859 17.203 12.594 1 92.94 234 ILE A O 1
ATOM 1920 N N . PHE A 1 235 ? 23.797 16.578 12.891 1 90.5 235 PHE A N 1
ATOM 1921 C CA . PHE A 1 235 ? 23.516 17.594 13.898 1 90.5 235 PHE A CA 1
ATOM 1922 C C . PHE A 1 235 ? 23.984 17.125 15.273 1 90.5 235 PHE A C 1
ATOM 1924 O O . PHE A 1 235 ? 24.484 17.938 16.078 1 90.5 235 PHE A O 1
ATOM 1931 N N . TYR A 1 236 ? 23.891 15.867 15.523 1 92.56 236 TYR A N 1
ATOM 1932 C CA . TYR A 1 236 ? 24.141 15.43 16.891 1 92.56 236 TYR A CA 1
ATOM 1933 C C . TYR A 1 236 ? 25.328 14.477 16.953 1 92.56 236 TYR A C 1
ATOM 1935 O O . TYR A 1 236 ? 25.828 14.164 18.047 1 92.56 236 TYR A O 1
ATOM 1943 N N . GLY A 1 237 ? 25.703 13.992 15.773 1 89.94 237 GLY A N 1
ATOM 1944 C CA . GLY A 1 237 ? 26.828 13.086 15.75 1 89.94 237 GLY A CA 1
ATOM 1945 C C . GLY A 1 237 ? 28.156 13.781 15.961 1 89.94 237 GLY A C 1
ATOM 1946 O O . GLY A 1 237 ? 28.219 15.008 16.047 1 89.94 237 GLY A O 1
ATOM 1947 N N . GLN A 1 238 ? 29.234 12.984 16.156 1 88.25 238 GLN A N 1
ATOM 1948 C CA . GLN A 1 238 ? 30.578 13.516 16.344 1 88.25 238 GLN A CA 1
ATOM 1949 C C . GLN A 1 238 ? 31.516 13.016 15.25 1 88.25 238 GLN A C 1
ATOM 1951 O O . GLN A 1 238 ? 31.422 11.859 14.828 1 88.25 238 GLN A O 1
ATOM 1956 N N . GLY A 1 239 ? 32.469 13.906 14.852 1 84.06 239 GLY A N 1
ATOM 1957 C CA . GLY A 1 239 ? 33.531 13.586 13.914 1 84.06 239 GLY A CA 1
ATOM 1958 C C . GLY A 1 239 ? 33.031 12.773 12.727 1 84.06 239 GLY A C 1
ATOM 1959 O O . GLY A 1 239 ? 32.344 13.297 11.852 1 84.06 239 GLY A O 1
ATOM 1960 N N . GLU A 1 240 ? 33.344 11.539 12.875 1 89.56 240 GLU A N 1
ATOM 1961 C CA . GLU A 1 240 ? 33.125 10.609 11.773 1 89.56 240 GLU A CA 1
ATOM 1962 C C . GLU A 1 240 ? 31.656 10.344 11.562 1 89.56 240 GLU A C 1
ATOM 1964 O O . GLU A 1 240 ? 31.219 10.078 10.438 1 89.56 240 GLU A O 1
ATOM 1969 N N . GLU A 1 241 ? 30.859 10.5 12.562 1 91 241 GLU A N 1
ATOM 1970 C CA . GLU A 1 241 ? 29.422 10.258 12.469 1 91 241 GLU A CA 1
ATOM 1971 C C . GLU A 1 241 ? 28.75 11.312 11.602 1 91 241 GLU A C 1
ATOM 1973 O O . GLU A 1 241 ? 27.781 11.008 10.891 1 91 241 GLU A O 1
ATOM 1978 N N . ARG A 1 242 ? 29.219 12.5 11.656 1 90.69 242 ARG A N 1
ATOM 1979 C CA . ARG A 1 242 ? 28.656 13.578 10.852 1 90.69 242 ARG A CA 1
ATOM 1980 C C . ARG A 1 242 ? 28.922 13.344 9.367 1 90.69 242 ARG A C 1
ATOM 1982 O O . ARG A 1 242 ? 28.047 13.539 8.531 1 90.69 242 ARG A O 1
ATOM 1989 N N . LEU A 1 243 ? 30.156 12.914 9.117 1 91.62 243 LEU A N 1
ATOM 1990 C CA . LEU A 1 243 ? 30.531 12.625 7.738 1 91.62 243 LEU A CA 1
ATOM 1991 C C . LEU A 1 243 ? 29.703 11.477 7.18 1 91.62 243 LEU A C 1
ATOM 1993 O O . LEU A 1 243 ? 29.281 11.516 6.023 1 91.62 243 LEU A O 1
ATOM 1997 N N . LEU A 1 244 ? 29.484 10.531 8.086 1 94.88 244 LEU A N 1
ATOM 1998 C CA . LEU A 1 244 ? 28.672 9.391 7.68 1 94.88 244 LEU A CA 1
ATOM 1999 C C . LEU A 1 244 ? 27.234 9.812 7.418 1 94.88 244 LEU A C 1
ATOM 2001 O O . LEU A 1 244 ? 26.562 9.258 6.543 1 94.88 244 LEU A O 1
ATOM 2005 N N . GLY A 1 245 ? 26.797 10.805 8.188 1 95.75 245 GLY A N 1
ATOM 2006 C CA . GLY A 1 245 ? 25.469 11.344 7.949 1 95.75 245 GLY A CA 1
ATOM 2007 C C . GLY A 1 245 ? 25.328 11.992 6.586 1 95.75 245 GLY A C 1
ATOM 2008 O O . GLY A 1 245 ? 24.344 11.766 5.883 1 95.75 245 GLY A O 1
ATOM 2009 N N . ILE A 1 246 ? 26.297 12.727 6.195 1 94.38 246 ILE A N 1
ATOM 2010 C CA . ILE A 1 246 ? 26.312 13.383 4.891 1 94.38 246 ILE A CA 1
ATOM 2011 C C . ILE A 1 246 ? 26.312 12.336 3.783 1 94.38 246 ILE A C 1
ATOM 2013 O O . ILE A 1 246 ? 25.531 12.422 2.836 1 94.38 246 ILE A O 1
ATOM 2017 N N . GLU A 1 247 ? 27.141 11.375 3.984 1 96.56 247 GLU A N 1
ATOM 2018 C CA . GLU A 1 247 ? 27.25 10.305 2.996 1 96.56 247 GLU A CA 1
ATOM 2019 C C . GLU A 1 247 ? 25.938 9.547 2.854 1 96.56 247 GLU A C 1
ATOM 2021 O O . GLU A 1 247 ? 25.547 9.164 1.748 1 96.56 247 GLU A O 1
ATOM 2026 N N . SER A 1 248 ? 25.312 9.344 3.971 1 97.88 248 SER A N 1
ATOM 2027 C CA . SER A 1 248 ? 24.031 8.625 3.961 1 97.88 248 SER A CA 1
ATOM 2028 C C . SER A 1 248 ? 22.984 9.398 3.172 1 97.88 248 SER A C 1
ATOM 2030 O O . SER A 1 248 ? 22.266 8.812 2.352 1 97.88 248 SER A O 1
ATOM 2032 N N . MET A 1 249 ? 22.859 10.672 3.393 1 97.62 249 MET A N 1
ATOM 2033 C CA . MET A 1 249 ? 21.875 11.5 2.688 1 97.62 249 MET A CA 1
ATOM 2034 C C . MET A 1 249 ? 22.172 11.516 1.189 1 97.62 249 MET A C 1
ATOM 2036 O O . MET A 1 249 ? 21.266 11.344 0.376 1 97.62 249 MET A O 1
ATOM 2040 N N . LYS A 1 250 ? 23.422 11.617 0.87 1 97.81 250 LYS A N 1
ATOM 2041 C CA . LYS A 1 250 ? 23.797 11.633 -0.537 1 97.81 250 LYS A CA 1
ATOM 2042 C C . LYS A 1 250 ? 23.547 10.289 -1.2 1 97.81 250 LYS A C 1
ATOM 2044 O O . LYS A 1 250 ? 23.125 10.234 -2.357 1 97.81 250 LYS A O 1
ATOM 2049 N N . LYS A 1 251 ? 23.812 9.258 -0.456 1 98.69 251 LYS A N 1
ATOM 2050 C CA . LYS A 1 251 ? 23.594 7.918 -0.989 1 98.69 251 LYS A CA 1
ATOM 2051 C C . LYS A 1 251 ? 22.125 7.68 -1.288 1 98.69 251 LYS A C 1
ATOM 2053 O O . LYS A 1 251 ? 21.781 7.043 -2.289 1 98.69 251 LYS A O 1
ATOM 2058 N N . VAL A 1 252 ? 21.25 8.148 -0.455 1 98.62 252 VAL A N 1
ATOM 2059 C CA . VAL A 1 252 ? 19.828 8.016 -0.687 1 98.62 252 VAL A CA 1
ATOM 2060 C C . VAL A 1 252 ? 19.438 8.727 -1.985 1 98.62 252 VAL A C 1
ATOM 2062 O O . VAL A 1 252 ? 18.703 8.172 -2.807 1 98.62 252 VAL A O 1
ATOM 2065 N N . ILE A 1 253 ? 19.922 9.93 -2.172 1 98.44 253 ILE A N 1
ATOM 2066 C CA . ILE A 1 253 ? 19.641 10.711 -3.369 1 98.44 253 ILE A CA 1
ATOM 2067 C C . ILE A 1 253 ? 20.156 9.969 -4.602 1 98.44 253 ILE A C 1
ATOM 2069 O O . ILE A 1 253 ? 19.453 9.875 -5.613 1 98.44 253 ILE A O 1
ATOM 2073 N N . GLU A 1 254 ? 21.312 9.414 -4.453 1 98.5 254 GLU A N 1
ATOM 2074 C CA . GLU A 1 254 ? 21.906 8.648 -5.543 1 98.5 254 GLU A CA 1
ATOM 2075 C C . GLU A 1 254 ? 21.062 7.418 -5.883 1 98.5 254 GLU A C 1
ATOM 2077 O O . GLU A 1 254 ? 20.906 7.078 -7.055 1 98.5 254 GLU A O 1
ATOM 2082 N N . ILE A 1 255 ? 20.578 6.75 -4.875 1 98.5 255 ILE A N 1
ATOM 2083 C CA . ILE A 1 255 ? 19.781 5.547 -5.078 1 98.5 255 ILE A CA 1
ATOM 2084 C C . ILE A 1 255 ? 18.484 5.906 -5.805 1 98.5 255 ILE A C 1
ATOM 2086 O O . ILE A 1 255 ? 18.109 5.242 -6.773 1 98.5 255 ILE A O 1
ATOM 2090 N N . PHE A 1 256 ? 17.781 6.984 -5.363 1 97.94 256 PHE A N 1
ATOM 2091 C CA . PHE A 1 256 ? 16.562 7.418 -6.043 1 97.94 256 PHE A CA 1
ATOM 2092 C C . PHE A 1 256 ? 16.828 7.699 -7.516 1 97.94 256 PHE A C 1
ATOM 2094 O O . PHE A 1 256 ? 16.078 7.258 -8.383 1 97.94 256 PHE A O 1
ATOM 2101 N N . ASP A 1 257 ? 17.922 8.375 -7.742 1 97.94 257 ASP A N 1
ATOM 2102 C CA . ASP A 1 257 ? 18.281 8.703 -9.117 1 97.94 257 ASP A CA 1
ATOM 2103 C C . ASP A 1 257 ? 18.562 7.438 -9.93 1 97.94 257 ASP A C 1
ATOM 2105 O O . ASP A 1 257 ? 18.047 7.27 -11.031 1 97.94 257 ASP A O 1
ATOM 2109 N N . TRP A 1 258 ? 19.359 6.582 -9.312 1 97.75 258 TRP A N 1
ATOM 2110 C CA . TRP A 1 258 ? 19.812 5.379 -10 1 97.75 258 TRP A CA 1
ATOM 2111 C C . TRP A 1 258 ?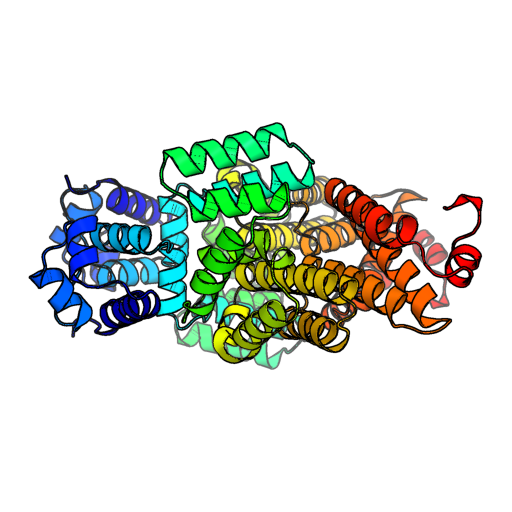 18.656 4.449 -10.312 1 97.75 258 TRP A C 1
ATOM 2113 O O . TRP A 1 258 ? 18.594 3.852 -11.391 1 97.75 258 TRP A O 1
ATOM 2123 N N . GLU A 1 259 ? 17.719 4.281 -9.43 1 95.5 259 GLU A N 1
ATOM 2124 C CA . GLU A 1 259 ? 16.609 3.357 -9.648 1 95.5 259 GLU A CA 1
ATOM 2125 C C . GLU A 1 259 ? 15.516 3.99 -10.508 1 95.5 259 GLU A C 1
ATOM 2127 O O . GLU A 1 259 ? 14.516 3.344 -10.836 1 95.5 259 GLU A O 1
ATOM 2132 N N . GLY A 1 260 ? 15.664 5.309 -10.805 1 94.5 260 GLY A N 1
ATOM 2133 C CA . GLY A 1 260 ? 14.797 5.938 -11.789 1 94.5 260 GLY A CA 1
ATOM 2134 C C . GLY A 1 260 ? 13.734 6.832 -11.18 1 94.5 260 GLY A C 1
ATOM 2135 O O . GLY A 1 260 ? 12.797 7.25 -11.859 1 94.5 260 GLY A O 1
ATOM 2136 N N . SER A 1 261 ? 13.773 7.094 -9.883 1 95.31 261 SER A N 1
ATOM 2137 C CA . SER A 1 261 ? 12.875 8.039 -9.227 1 95.31 261 SER A CA 1
ATOM 2138 C C . SER A 1 261 ? 13.43 9.461 -9.289 1 95.31 261 SER A C 1
ATOM 2140 O O . SER A 1 261 ? 13.773 10.047 -8.266 1 95.31 261 SER A O 1
ATOM 2142 N N . ILE A 1 262 ? 13.312 10.039 -10.391 1 94.75 262 ILE A N 1
ATOM 2143 C CA . ILE A 1 262 ? 14.031 11.273 -10.719 1 94.75 262 ILE A CA 1
ATOM 2144 C C . ILE A 1 262 ? 13.461 12.43 -9.914 1 94.75 262 ILE A C 1
ATOM 2146 O O . ILE A 1 262 ? 14.211 13.25 -9.367 1 94.75 262 ILE A O 1
ATOM 2150 N N . ASN A 1 263 ? 12.211 12.477 -9.805 1 93.06 263 ASN A N 1
ATOM 2151 C CA . ASN A 1 263 ? 11.594 13.57 -9.055 1 93.06 263 ASN A CA 1
ATOM 2152 C C . ASN A 1 263 ? 11.898 13.469 -7.566 1 93.06 263 ASN A C 1
ATOM 2154 O O . ASN A 1 263 ? 12.062 14.484 -6.891 1 93.06 263 ASN A O 1
ATOM 2158 N N . LEU A 1 264 ? 11.938 12.266 -7.074 1 94.75 264 LEU A N 1
ATOM 2159 C CA . LEU A 1 264 ? 12.312 12.086 -5.676 1 94.75 264 LEU A CA 1
ATOM 2160 C C . LEU A 1 264 ? 13.758 12.508 -5.441 1 94.75 264 LEU A C 1
ATOM 2162 O O . LEU A 1 264 ? 14.062 13.164 -4.438 1 94.75 264 LEU A O 1
ATOM 2166 N N . ALA A 1 265 ? 14.648 12.109 -6.367 1 97.38 265 ALA A N 1
ATOM 2167 C CA . ALA A 1 265 ? 16.047 12.5 -6.254 1 97.38 265 ALA A CA 1
ATOM 2168 C C . ALA A 1 265 ? 16.188 14.016 -6.195 1 97.38 265 ALA A C 1
ATOM 2170 O O . ALA A 1 265 ? 16.922 14.547 -5.348 1 97.38 265 ALA A O 1
ATOM 2171 N N . LYS A 1 266 ? 15.469 14.656 -7.035 1 96.31 266 LYS A N 1
ATOM 2172 C CA . LYS A 1 266 ? 15.5 16.109 -7.07 1 96.31 266 LYS A CA 1
ATOM 2173 C C . LYS A 1 266 ? 14.961 16.703 -5.77 1 96.31 266 LYS A C 1
ATOM 2175 O O . LYS A 1 266 ? 15.539 17.641 -5.223 1 96.31 266 LYS A O 1
ATOM 2180 N N . THR A 1 267 ? 13.875 16.156 -5.305 1 94.75 267 THR A N 1
ATOM 2181 C CA . THR A 1 267 ? 13.242 16.641 -4.078 1 94.75 267 THR A CA 1
ATOM 2182 C C . THR A 1 267 ? 14.188 16.484 -2.891 1 94.75 267 THR A C 1
ATOM 2184 O O . THR A 1 267 ? 14.359 17.422 -2.104 1 94.75 267 THR A O 1
ATOM 2187 N N . TYR A 1 268 ? 14.828 15.398 -2.801 1 96.56 268 TYR A N 1
ATOM 2188 C CA . TYR A 1 268 ? 15.672 15.141 -1.641 1 96.56 268 TYR A CA 1
ATOM 2189 C C . TYR A 1 268 ? 17.016 15.867 -1.769 1 96.56 268 TYR A C 1
ATOM 2191 O O . TYR A 1 268 ? 17.656 16.188 -0.764 1 96.56 268 TYR A O 1
ATOM 2199 N N . GLN A 1 269 ? 17.391 16.125 -3.004 1 96.75 269 GLN A N 1
ATOM 2200 C CA . GLN A 1 269 ? 18.531 17.016 -3.186 1 96.75 269 GLN A CA 1
ATOM 2201 C C . GLN A 1 269 ? 18.219 18.422 -2.666 1 96.75 269 GLN A C 1
ATOM 2203 O O . GLN A 1 269 ? 19.047 19.031 -1.976 1 96.75 269 GLN A O 1
ATOM 2208 N N . LYS A 1 270 ? 17.094 18.859 -3.002 1 93.88 270 LYS A N 1
ATOM 2209 C CA . LYS A 1 270 ? 16.672 20.156 -2.51 1 93.88 270 LYS A CA 1
ATOM 2210 C C . LYS A 1 270 ? 16.625 20.188 -0.985 1 93.88 270 LYS A C 1
ATOM 2212 O O . LYS A 1 270 ? 17.016 21.172 -0.362 1 93.88 270 LYS A O 1
ATOM 2217 N N . LEU A 1 271 ? 16.109 19.141 -0.408 1 93.88 271 LEU A N 1
ATOM 2218 C CA . LEU A 1 271 ? 16.062 19.047 1.046 1 93.88 271 LEU A CA 1
ATOM 2219 C C . LEU A 1 271 ? 17.453 19.031 1.644 1 93.88 271 LEU A C 1
ATOM 2221 O O . LEU A 1 271 ? 17.719 19.703 2.645 1 93.88 271 LEU A O 1
ATOM 2225 N N . TYR A 1 272 ? 18.297 18.266 1.019 1 95 272 TYR A N 1
ATOM 2226 C CA . TYR A 1 272 ? 19.672 18.219 1.461 1 95 272 TYR A CA 1
ATOM 2227 C C . TYR A 1 272 ? 20.312 19.609 1.449 1 95 272 TYR A C 1
ATOM 2229 O O . TYR A 1 272 ? 20.984 20 2.406 1 95 272 TYR A O 1
ATOM 2237 N N . ASP A 1 273 ? 20.078 20.312 0.383 1 92.44 273 ASP A N 1
ATOM 2238 C CA . ASP A 1 273 ? 20.641 21.656 0.246 1 92.44 273 ASP A CA 1
ATOM 2239 C C . ASP A 1 273 ? 20.062 22.594 1.303 1 92.44 273 ASP A C 1
ATOM 2241 O O . ASP A 1 273 ? 20.781 23.406 1.883 1 92.44 273 ASP A O 1
ATOM 2245 N N . LYS A 1 274 ? 18.844 22.422 1.539 1 88.62 274 LYS A N 1
ATOM 2246 C CA . LYS A 1 274 ? 18.156 23.25 2.514 1 88.62 274 LYS A CA 1
ATOM 2247 C C . LYS A 1 274 ? 18.641 22.969 3.93 1 88.62 274 LYS A C 1
ATOM 2249 O O . LYS A 1 274 ? 18.844 23.891 4.723 1 88.62 274 LYS A O 1
ATOM 2254 N N . TYR A 1 275 ? 18.812 21.719 4.223 1 87.06 275 TYR A N 1
ATOM 2255 C CA . TYR A 1 275 ? 19.125 21.312 5.586 1 87.06 275 TYR A CA 1
ATOM 2256 C C . TYR A 1 275 ? 20.609 21.469 5.887 1 87.06 275 TYR A C 1
ATOM 2258 O O . TYR A 1 275 ? 20.984 21.875 6.992 1 87.06 275 TYR A O 1
ATOM 2266 N N . VAL A 1 276 ? 21.453 21.172 5.012 1 84.44 276 VAL A N 1
ATOM 2267 C CA . VAL A 1 276 ? 22.875 21.016 5.289 1 84.44 276 VAL A CA 1
ATOM 2268 C C . VAL A 1 276 ? 23.656 22.203 4.734 1 84.44 276 VAL A C 1
ATOM 2270 O O . VAL A 1 276 ? 24.531 22.75 5.402 1 84.44 276 VAL A O 1
ATOM 2273 N N . LYS A 1 277 ? 23.328 22.625 3.582 1 76.31 277 LYS A N 1
ATOM 2274 C CA . LYS A 1 277 ? 24.109 23.688 2.975 1 76.31 277 LYS A CA 1
ATOM 2275 C C . LYS A 1 277 ? 23.719 25.047 3.535 1 76.31 277 LYS A C 1
ATOM 2277 O O . LYS A 1 277 ? 24.578 25.922 3.695 1 76.31 277 LYS A O 1
ATOM 2282 N N . ASN A 1 278 ? 22.516 25.219 3.807 1 64.25 278 ASN A N 1
ATOM 2283 C CA . ASN A 1 278 ? 22.078 26.531 4.258 1 64.25 278 ASN A CA 1
ATOM 2284 C C . ASN A 1 278 ? 22.172 26.672 5.777 1 64.25 278 ASN A C 1
ATOM 2286 O O . ASN A 1 278 ? 21.891 27.734 6.328 1 64.25 278 ASN A O 1
ATOM 2290 N N . TYR A 1 279 ? 22.422 25.625 6.445 1 58.66 279 TYR A N 1
ATOM 2291 C CA . TYR A 1 279 ? 22.562 25.703 7.898 1 58.66 279 TYR A CA 1
ATOM 2292 C C . TYR A 1 279 ? 23.953 26.141 8.297 1 58.66 279 TYR A C 1
ATOM 2294 O O . TYR A 1 279 ? 24.938 25.75 7.676 1 58.66 279 TYR A O 1
ATOM 2302 N N . ASN A 1 280 ? 24.078 27.375 8.789 1 53.47 280 ASN A N 1
ATOM 2303 C CA . ASN A 1 280 ? 25.297 27.891 9.383 1 53.47 280 ASN A CA 1
ATOM 2304 C C . ASN A 1 280 ? 25.969 26.875 10.305 1 53.47 280 ASN A C 1
ATOM 2306 O O . ASN A 1 280 ? 25.75 26.891 11.516 1 53.47 280 ASN A O 1
ATOM 2310 N N . PHE A 1 281 ? 26.312 25.734 9.789 1 56.19 281 PHE A N 1
ATOM 2311 C CA . PHE A 1 281 ? 27.016 24.75 10.609 1 56.19 281 PHE A CA 1
ATOM 2312 C C . PHE A 1 281 ? 28.344 25.312 11.125 1 56.19 281 PHE A C 1
ATOM 2314 O O . PHE A 1 281 ? 28.922 26.203 10.508 1 56.19 281 PHE A O 1
ATOM 2321 N N . PRO A 1 282 ? 28.625 25.031 12.258 1 52.56 282 PRO A N 1
ATOM 2322 C CA . PRO A 1 282 ? 29.922 25.484 12.773 1 52.56 282 PRO A CA 1
ATOM 2323 C C . PRO A 1 282 ? 31.047 25.281 11.766 1 52.56 282 PRO A C 1
ATOM 2325 O O . PRO A 1 282 ? 30.938 24.453 10.859 1 52.56 282 PRO A O 1
ATOM 2328 N N . GLN A 1 283 ? 32.031 26.156 11.844 1 50.94 283 GLN A N 1
ATOM 2329 C CA . GLN A 1 283 ? 33.219 26.25 11 1 50.94 283 GLN A CA 1
ATOM 2330 C C . GLN A 1 283 ? 33.75 24.875 10.641 1 50.94 283 GLN A C 1
ATOM 2332 O O . GLN A 1 283 ? 34.188 24.641 9.516 1 50.94 283 GLN A O 1
ATOM 2337 N N . TRP A 1 284 ? 33.656 23.953 11.461 1 47.22 284 TRP A N 1
ATOM 2338 C CA . TRP A 1 284 ? 34.219 22.641 11.219 1 47.22 284 TRP A CA 1
ATOM 2339 C C . TRP A 1 284 ? 33.469 21.891 10.141 1 47.22 284 TRP A C 1
ATOM 2341 O O . TRP A 1 284 ? 34.031 21.078 9.414 1 47.22 284 TRP A O 1
ATOM 2351 N N . LEU A 1 285 ? 32.25 21.953 10.07 1 54.44 285 LEU A N 1
ATOM 2352 C CA . LEU A 1 285 ? 31.5 21.312 9.008 1 54.44 285 LEU A CA 1
ATOM 2353 C C . LEU A 1 285 ? 31.781 21.969 7.66 1 54.44 285 LEU A C 1
ATOM 2355 O O . LEU A 1 285 ? 31.828 21.297 6.629 1 54.44 285 LEU A O 1
ATOM 2359 N N . SER A 1 286 ? 31.922 23.281 7.652 1 52.91 286 SER A N 1
ATOM 2360 C CA . SER A 1 286 ? 32.344 23.984 6.445 1 52.91 286 SER A CA 1
ATOM 2361 C C . SER A 1 286 ? 33.656 23.438 5.895 1 52.91 286 SER A C 1
ATOM 2363 O O . SER A 1 286 ? 33.812 23.328 4.676 1 52.91 286 SER A O 1
ATOM 2365 N N . ASP A 1 287 ? 34.5 23.078 6.758 1 53.38 287 ASP A N 1
ATOM 2366 C CA . ASP A 1 287 ? 35.812 22.562 6.363 1 53.38 287 ASP A CA 1
ATOM 2367 C C . ASP A 1 287 ? 35.688 21.188 5.707 1 53.38 287 ASP A C 1
ATOM 2369 O O . ASP A 1 287 ? 36.469 20.844 4.82 1 53.38 287 ASP A O 1
ATOM 2373 N N . ILE A 1 288 ? 34.75 20.469 6.137 1 51.47 288 ILE A N 1
ATOM 2374 C CA . ILE A 1 288 ? 34.562 19.125 5.613 1 51.47 288 ILE A CA 1
ATOM 2375 C C . ILE A 1 288 ? 33.844 19.188 4.258 1 51.47 288 ILE A C 1
ATOM 2377 O O . ILE A 1 288 ? 34.156 18.406 3.35 1 51.47 288 ILE A O 1
ATOM 2381 N N . LEU A 1 289 ? 32.906 19.922 4.145 1 55.72 289 LEU A N 1
ATOM 2382 C CA . LEU A 1 289 ? 32.125 19.969 2.922 1 55.72 289 LEU A CA 1
ATOM 2383 C C . LEU A 1 289 ? 32.906 20.672 1.802 1 55.72 289 LEU A C 1
ATOM 2385 O O . LEU A 1 289 ? 32.531 20.531 0.627 1 55.72 289 LEU A O 1
ATOM 2389 N N . GLY A 1 290 ? 34.125 20.953 1.941 1 49.31 290 GLY A N 1
ATOM 2390 C CA . GLY A 1 290 ? 34.938 21.688 0.984 1 49.31 290 GLY A CA 1
ATOM 2391 C C . GLY A 1 290 ? 34.312 23.031 0.608 1 49.31 290 GLY A C 1
ATOM 2392 O O . GLY A 1 290 ? 33.125 23.219 0.699 1 49.31 290 GLY A O 1
ATOM 2393 N N . LYS A 1 291 ? 35.156 24.188 0.498 1 47.59 291 LYS A N 1
ATOM 2394 C CA . LYS A 1 291 ? 34.875 25.578 0.158 1 47.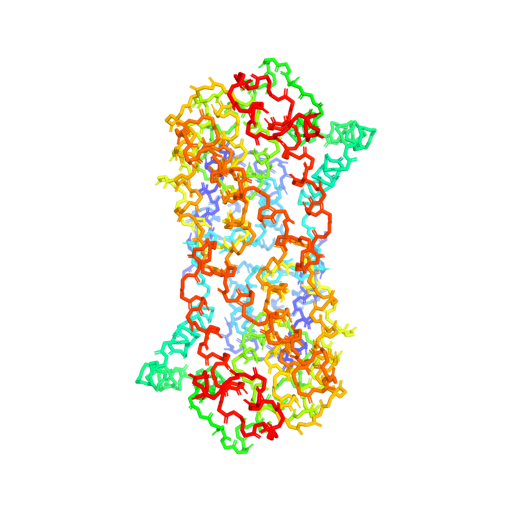59 291 LYS A CA 1
ATOM 2395 C C . LYS A 1 291 ? 33.906 25.656 -1.042 1 47.59 291 LYS A C 1
ATOM 2397 O O . LYS A 1 291 ? 33.062 26.531 -1.1 1 47.59 291 LYS A O 1
ATOM 2402 N N . ASP A 1 292 ? 34.125 24.969 -2.082 1 44.44 292 ASP A N 1
ATOM 2403 C CA . ASP A 1 292 ? 33.406 25.062 -3.355 1 44.44 292 ASP A CA 1
ATOM 2404 C C . ASP A 1 292 ? 32.062 24.344 -3.291 1 44.44 292 ASP A C 1
ATOM 2406 O O . ASP A 1 292 ? 31.297 24.375 -4.258 1 44.44 292 ASP A O 1
ATOM 2410 N N . SER A 1 293 ? 31.891 23.547 -2.367 1 40.5 293 SER A N 1
ATOM 2411 C CA . SER A 1 293 ? 30.625 22.828 -2.295 1 40.5 293 SER A CA 1
ATOM 2412 C C . SER A 1 293 ? 29.609 23.562 -1.432 1 40.5 293 SER A C 1
ATOM 2414 O O . SER A 1 293 ? 28.531 23.031 -1.126 1 40.5 293 SER A O 1
ATOM 2416 N N . ILE A 1 294 ? 30.031 24.547 -0.753 1 34.16 294 ILE A N 1
ATOM 2417 C CA . ILE A 1 294 ? 29.125 25.516 -0.117 1 34.16 294 ILE A CA 1
ATOM 2418 C C . ILE A 1 294 ? 28.922 26.703 -1.038 1 34.16 294 ILE A C 1
ATOM 2420 O O . ILE A 1 294 ? 29.891 27.25 -1.587 1 34.16 294 ILE A O 1
ATOM 2424 N N . MET B 1 1 ? -27.984 -15.148 13.914 1 38.81 1 MET B N 1
ATOM 2425 C CA . MET B 1 1 ? -28.188 -13.898 14.648 1 38.81 1 MET B CA 1
ATOM 2426 C C . MET B 1 1 ? -27.484 -12.742 13.945 1 38.81 1 MET B C 1
ATOM 2428 O O . MET B 1 1 ? -26.5 -12.945 13.227 1 38.81 1 MET B O 1
ATOM 2432 N N . VAL B 1 2 ? -28.141 -11.641 13.641 1 47.25 2 VAL B N 1
ATOM 2433 C CA . VAL B 1 2 ? -27.625 -10.453 12.961 1 47.25 2 VAL B CA 1
ATOM 2434 C C . VAL B 1 2 ? -26.234 -10.117 13.477 1 47.25 2 VAL B C 1
ATOM 2436 O O . VAL B 1 2 ? -26 -10.062 14.688 1 47.25 2 VAL B O 1
ATOM 2439 N N . ASN B 1 3 ? -25.25 -10.273 12.75 1 58.97 3 ASN B N 1
ATOM 2440 C CA . ASN B 1 3 ? -23.875 -10.227 13.266 1 58.97 3 ASN B CA 1
ATOM 2441 C C . ASN B 1 3 ? -23.562 -8.867 13.875 1 58.97 3 ASN B C 1
ATOM 2443 O O . ASN B 1 3 ? -23.562 -7.855 13.18 1 58.97 3 ASN B O 1
ATOM 2447 N N . GLN B 1 4 ? -23.938 -8.742 15.297 1 72.56 4 GLN B N 1
ATOM 2448 C CA . GLN B 1 4 ? -23.594 -7.684 16.234 1 72.56 4 GLN B CA 1
ATOM 2449 C C . GLN B 1 4 ? -22.25 -7.039 15.883 1 72.56 4 GLN B C 1
ATOM 2451 O O . GLN B 1 4 ? -22.031 -5.855 16.141 1 72.56 4 GLN B O 1
ATOM 2456 N N . TYR B 1 5 ? -21.672 -7.621 14.953 1 85.94 5 TYR B N 1
ATOM 2457 C CA . TYR B 1 5 ? -20.266 -7.312 14.766 1 85.94 5 TYR B CA 1
ATOM 2458 C C . TYR B 1 5 ? -20.078 -6.074 13.898 1 85.94 5 TYR B C 1
ATOM 2460 O O . TYR B 1 5 ? -19.359 -5.145 14.273 1 85.94 5 TYR B O 1
ATOM 2468 N N . TYR B 1 6 ? -20.938 -5.891 12.906 1 91.75 6 TYR B N 1
ATOM 2469 C CA . TYR B 1 6 ? -20.812 -4.77 11.977 1 91.75 6 TYR B CA 1
ATOM 2470 C C . TYR B 1 6 ? -21.25 -3.469 12.633 1 91.75 6 TYR B C 1
ATOM 2472 O O . TYR B 1 6 ? -20.547 -2.455 12.547 1 91.75 6 TYR B O 1
ATOM 2480 N N . GLY B 1 7 ? -22.406 -3.598 13.273 1 93.06 7 GLY B N 1
ATOM 2481 C CA . GLY B 1 7 ? -22.938 -2.416 13.922 1 93.06 7 GLY B CA 1
ATOM 2482 C C . GLY B 1 7 ? -22.109 -1.939 15.094 1 93.06 7 GLY B C 1
ATOM 2483 O O . GLY B 1 7 ? -21.844 -0.742 15.234 1 93.06 7 GLY B O 1
ATOM 2484 N N . LEU B 1 8 ? -21.688 -2.84 15.836 1 92.25 8 LEU B N 1
ATOM 2485 C CA . LEU B 1 8 ? -20.891 -2.516 17.016 1 92.25 8 LEU B CA 1
ATOM 2486 C C . LEU B 1 8 ? -19.594 -1.843 16.625 1 92.25 8 LEU B C 1
ATOM 2488 O O . LEU B 1 8 ? -19.172 -0.873 17.266 1 92.25 8 LEU B O 1
ATOM 2492 N N . LYS B 1 9 ? -18.969 -2.342 15.625 1 92.81 9 LYS B N 1
ATOM 2493 C CA . LYS B 1 9 ? -17.703 -1.774 15.164 1 92.81 9 LYS B CA 1
ATOM 2494 C C . LYS B 1 9 ? -17.906 -0.359 14.625 1 92.81 9 LYS B C 1
ATOM 2496 O O . LYS B 1 9 ? -17.062 0.519 14.859 1 92.81 9 LYS B O 1
ATOM 2501 N N . LEU B 1 10 ? -18.938 -0.197 13.984 1 94.19 10 LEU B N 1
ATOM 2502 C CA . LEU B 1 10 ? -19.203 1.132 13.438 1 94.19 10 LEU B CA 1
ATOM 2503 C C . LEU B 1 10 ? -19.547 2.119 14.547 1 94.19 10 LEU B C 1
ATOM 2505 O O . LEU B 1 10 ? -19.125 3.281 14.5 1 94.19 10 LEU B O 1
ATOM 2509 N N . GLN B 1 11 ? -20.266 1.626 15.492 1 94.12 11 GLN B N 1
ATOM 2510 C CA . GLN B 1 11 ? -20.562 2.473 16.641 1 94.12 11 GLN B CA 1
ATOM 2511 C C . GLN B 1 11 ? -19.297 2.906 17.344 1 94.12 11 GLN B C 1
ATOM 2513 O O . GLN B 1 11 ? -19.156 4.066 17.734 1 94.12 11 GLN B O 1
ATOM 2518 N N . GLU B 1 12 ? -18.422 1.968 17.516 1 92.81 12 GLU B N 1
ATOM 2519 C CA . GLU B 1 12 ? -17.141 2.26 18.125 1 92.81 12 GLU B CA 1
ATOM 2520 C C . GLU B 1 12 ? -16.406 3.365 17.375 1 92.81 12 GLU B C 1
ATOM 2522 O O . GLU B 1 12 ? -15.82 4.262 17.984 1 92.81 12 GLU B O 1
ATOM 2527 N N . LEU B 1 13 ? -16.422 3.299 16.078 1 93.25 13 LEU B N 1
ATOM 2528 C CA . LEU B 1 13 ? -15.758 4.297 15.242 1 93.25 13 LEU B CA 1
ATOM 2529 C C . LEU B 1 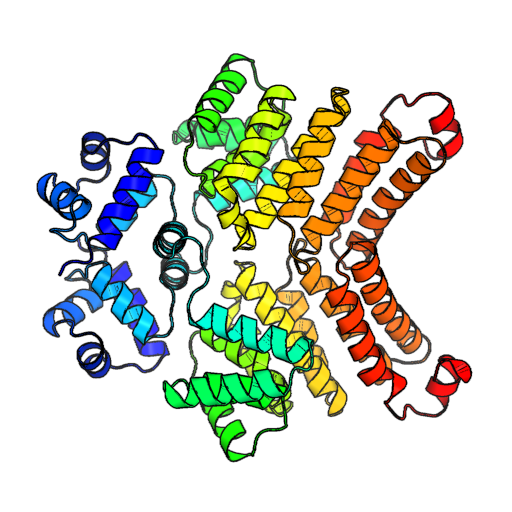13 ? -16.422 5.66 15.398 1 93.25 13 LEU B C 1
ATOM 2531 O O . LEU B 1 13 ? -15.742 6.688 15.445 1 93.25 13 LEU B O 1
ATOM 2535 N N . CYS B 1 14 ? -17.75 5.629 15.516 1 94.38 14 CYS B N 1
ATOM 2536 C CA . CYS B 1 14 ? -18.484 6.871 15.727 1 94.38 14 CYS B CA 1
ATOM 2537 C C . CYS B 1 14 ? -18.125 7.488 17.078 1 94.38 14 CYS B C 1
ATOM 2539 O O . CYS B 1 14 ? -17.891 8.695 17.1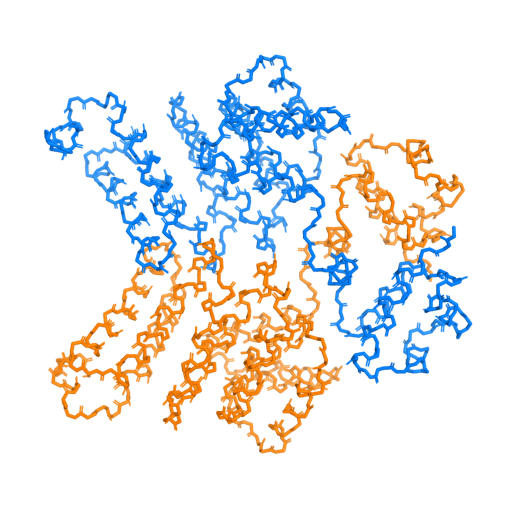72 1 94.38 14 CYS B O 1
ATOM 2541 N N . GLU B 1 15 ? -18.078 6.648 18 1 92.75 15 GLU B N 1
ATOM 2542 C CA . GLU B 1 15 ? -17.75 7.105 19.344 1 92.75 15 GLU B CA 1
ATOM 2543 C C . GLU B 1 15 ? -16.312 7.656 19.406 1 92.75 15 GLU B C 1
ATOM 2545 O O . GLU B 1 15 ? -16.078 8.688 20.047 1 92.75 15 GLU B O 1
ATOM 2550 N N . ALA B 1 16 ? -15.461 7.027 18.75 1 89.12 16 ALA B N 1
ATOM 2551 C CA . ALA B 1 16 ? -14.062 7.445 18.719 1 89.12 16 ALA B CA 1
ATOM 2552 C C . ALA B 1 16 ? -13.922 8.82 18.078 1 89.12 16 ALA B C 1
ATOM 2554 O O . ALA B 1 16 ? -12.992 9.57 18.391 1 89.12 16 ALA B O 1
ATOM 2555 N N . LYS B 1 17 ? -14.859 9.156 17.234 1 88.62 17 LYS B N 1
ATOM 2556 C CA . LYS B 1 17 ? -14.805 10.438 16.531 1 88.62 17 LYS B CA 1
ATOM 2557 C C . LYS B 1 17 ? -15.758 11.445 17.172 1 88.62 17 LYS B C 1
ATOM 2559 O O . LYS B 1 17 ? -15.984 12.523 16.625 1 88.62 17 LYS B O 1
ATOM 2564 N N . GLU B 1 18 ? -16.422 10.977 18.25 1 89.31 18 GLU B N 1
ATOM 2565 C CA . GLU B 1 18 ? -17.328 11.797 19.031 1 89.31 18 GLU B CA 1
ATOM 2566 C C . GLU B 1 18 ? -18.531 12.25 18.203 1 89.31 18 GLU B C 1
ATOM 2568 O O . GLU B 1 18 ? -18.969 13.406 18.297 1 89.31 18 GLU B O 1
ATOM 2573 N N . ILE B 1 19 ? -18.953 11.414 17.375 1 92.12 19 ILE B N 1
ATOM 2574 C CA . ILE B 1 19 ? -20.125 11.68 16.562 1 92.12 19 ILE B CA 1
ATOM 2575 C C . ILE B 1 19 ? -21.359 11.047 17.219 1 92.12 19 ILE B C 1
ATOM 2577 O O . ILE B 1 19 ? -21.344 9.875 17.578 1 92.12 19 ILE B O 1
ATOM 2581 N N . THR B 1 20 ? -22.375 11.82 17.344 1 93.69 20 THR B N 1
ATOM 2582 C CA . THR B 1 20 ? -23.578 11.344 18.016 1 93.69 20 THR B CA 1
ATOM 2583 C C . THR B 1 20 ? -24.562 10.766 17 1 93.69 20 THR B C 1
ATOM 2585 O O . THR B 1 20 ? -24.484 11.07 15.812 1 93.69 20 THR B O 1
ATOM 2588 N N . LYS B 1 21 ? -25.469 9.969 17.531 1 95 21 LYS B N 1
ATOM 2589 C CA . LYS B 1 21 ? -26.516 9.406 16.688 1 95 21 LYS B CA 1
ATOM 2590 C C . LYS B 1 21 ? -27.328 10.508 16.016 1 95 21 LYS B C 1
ATOM 2592 O O . LYS B 1 21 ? -27.672 10.406 14.836 1 95 21 LYS B O 1
ATOM 2597 N N . ASN B 1 22 ? -27.531 11.5 16.75 1 95.81 22 ASN B N 1
ATOM 2598 C CA . ASN B 1 22 ? -28.328 12.609 16.234 1 95.81 22 ASN B CA 1
ATOM 2599 C C . ASN B 1 22 ? -27.625 13.273 15.047 1 95.81 22 ASN B C 1
ATOM 2601 O O . ASN B 1 22 ? -28.281 13.617 14.055 1 95.81 22 ASN B O 1
ATOM 2605 N N . GLU B 1 23 ? -26.375 13.422 15.125 1 95.62 23 GLU B N 1
ATOM 2606 C CA . GLU B 1 23 ? -25.609 14 14.023 1 95.62 23 GLU B CA 1
ATOM 2607 C C . GLU B 1 23 ? -25.656 13.109 12.789 1 95.62 23 GLU B C 1
ATOM 2609 O O . GLU B 1 23 ? -25.781 13.594 11.664 1 95.62 23 GLU B O 1
ATOM 2614 N N . ILE B 1 24 ? -25.562 11.859 13.047 1 96 24 ILE B N 1
ATOM 2615 C CA . ILE B 1 24 ? -25.594 10.891 11.953 1 96 24 ILE B CA 1
ATOM 2616 C C . ILE B 1 24 ? -26.938 10.977 11.234 1 96 24 ILE B C 1
ATOM 2618 O O . ILE B 1 24 ? -26.984 11.07 10 1 96 24 ILE B O 1
ATOM 2622 N N . ILE B 1 25 ? -27.953 11 11.992 1 96.38 25 ILE B N 1
ATOM 2623 C CA . ILE B 1 25 ? -29.312 11.016 11.445 1 96.38 25 ILE B CA 1
ATOM 2624 C C . ILE B 1 25 ? -29.516 12.281 10.625 1 96.38 25 ILE B C 1
ATOM 2626 O O . ILE B 1 25 ? -30.031 12.227 9.5 1 96.38 25 ILE B O 1
ATOM 2630 N N . LYS B 1 26 ? -29.094 13.367 11.148 1 96 26 LYS B N 1
ATOM 2631 C CA . LYS B 1 26 ? -29.266 14.664 10.492 1 96 26 LYS B CA 1
ATOM 2632 C C . LYS B 1 26 ? -28.5 14.703 9.164 1 96 26 LYS B C 1
ATOM 2634 O O . LYS B 1 26 ? -29.016 15.219 8.172 1 96 26 LYS B O 1
ATOM 2639 N N . LYS B 1 27 ? -27.375 14.094 9.141 1 93.75 27 LYS B N 1
ATOM 2640 C CA . LYS B 1 27 ? -26.516 14.211 7.973 1 93.75 27 LYS B CA 1
ATOM 2641 C C . LYS B 1 27 ? -26.844 13.141 6.934 1 93.75 27 LYS B C 1
ATOM 2643 O O . LYS B 1 27 ? -26.734 13.391 5.727 1 93.75 27 LYS B O 1
ATOM 2648 N N . THR B 1 28 ? -27.234 11.984 7.348 1 94.31 28 THR B N 1
ATOM 2649 C CA . THR B 1 28 ? -27.344 10.859 6.426 1 94.31 28 THR B CA 1
ATOM 2650 C C . THR B 1 28 ? -28.797 10.57 6.078 1 94.31 28 THR B C 1
ATOM 2652 O O . THR B 1 28 ? -29.094 9.914 5.078 1 94.31 28 THR B O 1
ATOM 2655 N N . GLY B 1 29 ? -29.672 10.898 6.957 1 94.88 29 GLY B N 1
ATOM 2656 C CA . GLY B 1 29 ? -31.078 10.609 6.754 1 94.88 29 GLY B CA 1
ATOM 2657 C C . GLY B 1 29 ? -31.469 9.203 7.164 1 94.88 29 GLY B C 1
ATOM 2658 O O . GLY B 1 29 ? -32.594 8.773 6.949 1 94.88 29 GLY B O 1
ATOM 2659 N N . ILE B 1 30 ? -30.672 8.453 7.789 1 95.31 30 ILE B N 1
ATOM 2660 C CA . ILE B 1 30 ? -30.969 7.121 8.297 1 95.31 30 ILE B CA 1
ATOM 2661 C C . ILE B 1 30 ? -31.969 7.219 9.445 1 95.31 30 ILE B C 1
ATOM 2663 O O . ILE B 1 30 ? -31.781 8.016 10.367 1 95.31 30 ILE B O 1
ATOM 2667 N N . PRO B 1 31 ? -33 6.438 9.359 1 96.19 31 PRO B N 1
ATOM 2668 C CA . PRO B 1 31 ? -33.969 6.488 10.453 1 96.19 31 PRO B CA 1
ATOM 2669 C C . PRO B 1 31 ? -33.375 6.121 11.805 1 96.19 31 PRO B C 1
ATOM 2671 O O . PRO B 1 31 ? -32.531 5.211 11.875 1 96.19 31 PRO B O 1
ATOM 2674 N N . LYS B 1 32 ? -33.844 6.844 12.844 1 96.19 32 LYS B N 1
ATOM 2675 C CA . LYS B 1 32 ? -33.312 6.648 14.195 1 96.19 32 LYS B CA 1
ATOM 2676 C C . LYS B 1 32 ? -33.438 5.195 14.633 1 96.19 32 LYS B C 1
ATOM 2678 O O . LYS B 1 32 ? -32.531 4.625 15.211 1 96.19 32 LYS B O 1
ATOM 2683 N N . SER B 1 33 ? -34.5 4.68 14.359 1 95.69 33 SER B N 1
ATOM 2684 C CA . SER B 1 33 ? -34.781 3.303 14.766 1 95.69 33 SER B CA 1
ATOM 2685 C C . SER B 1 33 ? -33.812 2.332 14.07 1 95.69 33 SER B C 1
ATOM 2687 O O . SER B 1 33 ? -33.281 1.413 14.703 1 95.69 33 SER B O 1
ATOM 2689 N N . SER B 1 34 ? -33.594 2.547 12.82 1 94.5 34 SER B N 1
ATOM 2690 C CA . SER B 1 34 ? -32.719 1.687 12.047 1 94.5 34 SER B CA 1
ATOM 2691 C C . SER B 1 34 ? -31.281 1.777 12.547 1 94.5 34 SER B C 1
ATOM 2693 O O . SER B 1 34 ? -30.609 0.758 12.703 1 94.5 34 SER B O 1
ATOM 2695 N N . LEU B 1 35 ? -30.891 2.969 12.805 1 95.56 35 LEU B N 1
ATOM 2696 C CA . LEU B 1 35 ? -29.531 3.191 13.289 1 95.56 35 LEU B CA 1
ATOM 2697 C C . LEU B 1 35 ? -29.328 2.559 14.656 1 95.56 35 LEU B C 1
ATOM 2699 O O . LEU B 1 35 ? -28.328 1.88 14.891 1 95.56 35 LEU B O 1
ATOM 2703 N N . SER B 1 36 ? -30.281 2.754 15.516 1 95.12 36 SER B N 1
ATOM 2704 C CA . SER B 1 36 ? -30.188 2.213 16.859 1 95.12 36 SER B CA 1
ATOM 2705 C C . SER B 1 36 ? -30.141 0.688 16.844 1 95.12 36 SER B C 1
ATOM 2707 O O . SER B 1 36 ? -29.344 0.081 17.562 1 95.12 36 SER B O 1
ATOM 2709 N N . ARG B 1 37 ? -30.984 0.162 16.031 1 94.12 37 ARG B N 1
ATOM 2710 C CA . ARG B 1 37 ? -31.016 -1.293 15.93 1 94.12 37 ARG B CA 1
ATOM 2711 C C . ARG B 1 37 ? -29.719 -1.826 15.312 1 94.12 37 ARG B C 1
ATOM 2713 O O . ARG B 1 37 ? -29.25 -2.896 15.695 1 94.12 37 ARG B O 1
ATOM 2720 N N . PHE B 1 38 ? -29.188 -1.125 14.414 1 94.62 38 PHE B N 1
ATOM 2721 C CA . PHE B 1 38 ? -27.938 -1.534 13.789 1 94.62 38 PHE B CA 1
ATOM 2722 C C . PHE B 1 38 ? -26.781 -1.491 14.797 1 94.62 38 PHE B C 1
ATOM 2724 O O . PHE B 1 38 ? -26.031 -2.455 14.922 1 94.62 38 PHE B O 1
ATOM 2731 N N . PHE B 1 39 ? -26.75 -0.454 15.516 1 94.19 39 PHE B N 1
ATOM 2732 C CA . PHE B 1 39 ? -25.672 -0.256 16.469 1 94.19 39 PHE B CA 1
ATOM 2733 C C . PHE B 1 39 ? -25.75 -1.28 17.594 1 94.19 39 PHE B C 1
ATOM 2735 O O . PHE B 1 39 ? -24.719 -1.701 18.141 1 94.19 39 PHE B O 1
ATOM 2742 N N . SER B 1 40 ? -26.953 -1.743 17.859 1 90.69 40 SER B N 1
ATOM 2743 C CA . SER B 1 40 ? -27.109 -2.705 18.938 1 90.69 40 SER B CA 1
ATOM 2744 C C . SER B 1 40 ? -27.031 -4.141 18.422 1 90.69 40 SER B C 1
ATOM 2746 O O . SER B 1 40 ? -27.094 -5.09 19.203 1 90.69 40 SER B O 1
ATOM 2748 N N . GLY B 1 41 ? -26.875 -4.234 17.156 1 88.69 41 GLY B N 1
ATOM 2749 C CA . GLY B 1 41 ? -26.75 -5.559 16.562 1 88.69 41 GLY B CA 1
ATOM 2750 C C . GLY B 1 41 ? -28.094 -6.219 16.312 1 88.69 41 GLY B C 1
ATOM 2751 O O . GLY B 1 41 ? -28.172 -7.422 16.062 1 88.69 41 GLY B O 1
ATOM 2752 N N . GLU B 1 42 ? -29.188 -5.531 16.328 1 89.25 42 GLU B N 1
ATOM 2753 C CA . GLU B 1 42 ? -30.531 -6.082 16.172 1 89.25 42 GLU B CA 1
ATOM 2754 C C . GLU B 1 42 ? -31.125 -5.719 14.82 1 89.25 42 GLU B C 1
ATOM 2756 O O . GLU B 1 42 ? -32.281 -6.062 14.531 1 89.25 42 GLU B O 1
ATOM 2761 N N . GLY B 1 43 ? -30.359 -5.008 14.117 1 90.62 43 GLY B N 1
ATOM 2762 C CA . GLY B 1 43 ? -30.828 -4.574 12.812 1 90.62 43 GLY B CA 1
ATOM 2763 C C . GLY B 1 43 ? -29.719 -4.473 11.781 1 90.62 43 GLY B C 1
ATOM 2764 O O . GLY B 1 43 ? -28.578 -4.805 12.062 1 90.62 43 GLY B O 1
ATOM 2765 N N . TYR B 1 44 ? -30.203 -4.105 10.578 1 90 44 TYR B N 1
ATOM 2766 C CA . TYR B 1 44 ? -29.281 -4.031 9.453 1 90 44 TYR B CA 1
ATOM 2767 C C . TYR B 1 44 ? -29.375 -2.678 8.766 1 90 44 TYR B C 1
ATOM 2769 O O . TYR B 1 44 ? -30.422 -2.021 8.805 1 90 44 TYR B O 1
ATOM 2777 N N . LEU B 1 45 ? -28.234 -2.26 8.305 1 92.5 45 LEU B N 1
ATOM 2778 C CA . LEU B 1 45 ? -28.219 -1.158 7.344 1 92.5 45 LEU B CA 1
ATOM 2779 C C . LEU B 1 45 ? -27.75 -1.641 5.973 1 92.5 45 LEU B C 1
ATOM 2781 O O . LEU B 1 45 ? -26.953 -2.58 5.875 1 92.5 45 LEU B O 1
ATOM 2785 N N . ASN B 1 46 ? -28.328 -1.071 5.02 1 90.12 46 ASN B N 1
ATOM 2786 C CA . ASN B 1 46 ? -27.859 -1.438 3.686 1 90.12 46 ASN B CA 1
ATOM 2787 C C . ASN B 1 46 ? -26.562 -0.726 3.33 1 90.12 46 ASN B C 1
ATOM 2789 O O . ASN B 1 46 ? -26.109 0.154 4.066 1 90.12 46 ASN B O 1
ATOM 2793 N N . LEU B 1 47 ? -25.984 -1.083 2.238 1 90.06 47 LEU B N 1
ATOM 2794 C CA . LEU B 1 47 ? -24.672 -0.589 1.858 1 90.06 47 LEU B CA 1
ATOM 2795 C C . LEU B 1 47 ? -24.688 0.918 1.631 1 90.06 47 LEU B C 1
ATOM 2797 O O . LEU B 1 47 ? -23.75 1.622 1.991 1 90.06 47 LEU B O 1
ATOM 2801 N N . GLU B 1 48 ? -25.672 1.376 1.046 1 89.12 48 GLU B N 1
ATOM 2802 C CA . GLU B 1 48 ? -25.797 2.807 0.784 1 89.12 48 GLU B CA 1
ATOM 2803 C C . GLU B 1 48 ? -25.812 3.607 2.084 1 89.12 48 GLU B C 1
ATOM 2805 O O . GLU B 1 48 ? -25.188 4.668 2.172 1 89.12 48 GLU B O 1
ATOM 2810 N N . GLN B 1 49 ? -26.562 3.148 2.982 1 92.69 49 GLN B N 1
ATOM 2811 C CA . GLN B 1 49 ? -26.625 3.785 4.293 1 92.69 49 GLN B CA 1
ATOM 2812 C C . GLN B 1 49 ? -25.266 3.764 4.984 1 92.69 49 GLN B C 1
ATOM 2814 O O . GLN B 1 49 ? -24.844 4.762 5.574 1 92.69 49 GLN B O 1
ATOM 2819 N N . ILE B 1 50 ? -24.609 2.635 4.863 1 93.75 50 ILE B N 1
ATOM 2820 C CA . ILE B 1 50 ? -23.297 2.486 5.461 1 93.75 50 ILE B CA 1
ATOM 2821 C C . ILE B 1 50 ? -22.312 3.453 4.801 1 93.75 50 ILE B C 1
ATOM 2823 O O . ILE B 1 50 ? -21.562 4.152 5.484 1 93.75 50 ILE B O 1
ATOM 2827 N N . ASP B 1 51 ? -22.375 3.498 3.531 1 91.81 51 ASP B N 1
ATOM 2828 C CA . ASP B 1 51 ? -21.484 4.375 2.766 1 91.81 51 ASP B CA 1
ATOM 2829 C C . ASP B 1 51 ? -21.688 5.836 3.156 1 91.81 51 ASP B C 1
ATOM 2831 O O . ASP B 1 51 ? -20.719 6.582 3.318 1 91.81 51 ASP B O 1
ATOM 2835 N N . ALA B 1 52 ? -22.922 6.211 3.285 1 92.75 52 ALA B N 1
ATOM 2836 C CA . ALA B 1 52 ? -23.234 7.586 3.672 1 92.75 52 ALA B CA 1
ATOM 2837 C C . ALA B 1 52 ? -22.688 7.906 5.055 1 92.75 52 ALA B C 1
ATOM 2839 O O . ALA B 1 52 ? -22.156 9 5.281 1 92.75 52 ALA B O 1
ATOM 2840 N N . LEU B 1 53 ? -22.844 6.992 5.918 1 95.19 53 LEU B N 1
ATOM 2841 C CA . LEU B 1 53 ? -22.344 7.172 7.277 1 95.19 53 LEU B CA 1
ATOM 2842 C C . LEU B 1 53 ? -20.828 7.273 7.281 1 95.19 53 LEU B C 1
ATOM 2844 O O . LEU B 1 53 ? -20.266 8.141 7.957 1 95.19 53 LEU B O 1
ATOM 2848 N N . LEU B 1 54 ? -20.172 6.426 6.559 1 94.81 54 LEU B N 1
ATOM 2849 C CA . LEU B 1 54 ? -18.719 6.434 6.492 1 94.81 54 LEU B CA 1
ATOM 2850 C C . LEU B 1 54 ? -18.219 7.734 5.887 1 94.81 54 LEU B C 1
ATOM 2852 O O . LEU B 1 54 ? -17.203 8.289 6.344 1 94.81 54 LEU B O 1
ATOM 2856 N N . GLU B 1 55 ? -18.891 8.156 4.879 1 92.12 55 GLU B N 1
ATOM 2857 C CA . GLU B 1 55 ? -18.516 9.438 4.277 1 92.12 55 GLU B CA 1
ATOM 2858 C C . GLU B 1 55 ? -18.562 10.562 5.301 1 92.12 55 GLU B C 1
ATOM 2860 O O . GLU B 1 55 ? -17.672 11.406 5.348 1 92.12 55 GLU B O 1
ATOM 2865 N N . PHE B 1 56 ? -19.625 10.5 6.094 1 92.44 56 PHE B N 1
ATOM 2866 C CA . PHE B 1 56 ? -19.766 11.5 7.145 1 92.44 56 PHE B CA 1
ATOM 2867 C C . PHE B 1 56 ? -18.625 11.422 8.141 1 92.44 56 PHE B C 1
ATOM 2869 O O . PHE B 1 56 ? -18.156 12.445 8.648 1 92.44 56 PHE B O 1
ATOM 2876 N N . LEU B 1 57 ? -18.094 10.266 8.336 1 93 57 LEU B N 1
ATOM 2877 C CA . LEU B 1 57 ? -17.016 10.023 9.289 1 93 57 LEU B CA 1
ATOM 2878 C C . LEU B 1 57 ? -15.656 10.242 8.641 1 93 57 LEU B C 1
ATOM 2880 O O . LEU B 1 57 ? -14.617 10.094 9.297 1 93 57 LEU B O 1
ATOM 2884 N N . HIS B 1 58 ? -15.578 10.531 7.375 1 91.62 58 HIS B N 1
ATOM 2885 C CA . HIS B 1 58 ? -14.344 10.641 6.602 1 91.62 58 HIS B CA 1
ATOM 2886 C C . HIS B 1 58 ? -13.578 9.32 6.598 1 91.62 58 HIS B C 1
ATOM 2888 O O . HIS B 1 58 ? -12.359 9.312 6.777 1 91.62 58 HIS B O 1
ATOM 2894 N N . LEU B 1 59 ? -14.391 8.289 6.445 1 93.69 59 LEU B N 1
ATOM 2895 C CA . LEU B 1 59 ? -13.836 6.941 6.332 1 93.69 59 LEU B CA 1
ATOM 2896 C C . LEU B 1 59 ? -14.188 6.324 4.984 1 93.69 59 LEU B C 1
ATOM 2898 O O . LEU B 1 59 ? -15.266 6.574 4.441 1 93.69 59 LEU B O 1
ATOM 2902 N N . GLU B 1 60 ? -13.289 5.539 4.523 1 92.25 60 GLU B N 1
ATOM 2903 C CA . GLU B 1 60 ? -13.578 4.727 3.346 1 92.25 60 GLU B CA 1
ATOM 2904 C C . GLU B 1 60 ? -14.156 3.373 3.738 1 92.25 60 GLU B C 1
ATOM 2906 O O . GLU B 1 60 ? -13.891 2.871 4.832 1 92.25 60 GLU B O 1
ATOM 2911 N N . LEU B 1 61 ? -14.945 2.84 2.834 1 93.81 61 LEU B N 1
ATOM 2912 C CA . LEU B 1 61 ? -15.453 1.488 3.049 1 93.81 61 LEU B CA 1
ATOM 2913 C C . LEU B 1 61 ? -14.305 0.504 3.248 1 93.81 61 LEU B C 1
ATOM 2915 O O . LEU B 1 61 ? -14.414 -0.438 4.035 1 93.81 61 LEU B O 1
ATOM 2919 N N . SER B 1 62 ? -13.242 0.743 2.576 1 92.69 62 SER B N 1
ATOM 2920 C CA . SER B 1 62 ? -12.062 -0.113 2.705 1 92.69 62 SER B CA 1
ATOM 2921 C C . SER B 1 62 ? -11.469 -0.027 4.105 1 92.69 62 SER B C 1
ATOM 2923 O O . SER B 1 62 ? -10.945 -1.015 4.625 1 92.69 62 SER B O 1
ATOM 2925 N N . GLU B 1 63 ? -11.516 1.083 4.715 1 93.25 63 GLU B N 1
ATOM 2926 C CA . GLU B 1 63 ? -11.031 1.243 6.082 1 93.25 63 GLU B CA 1
ATOM 2927 C C . GLU B 1 63 ? -11.945 0.553 7.082 1 93.25 63 GLU B C 1
ATOM 2929 O O . GLU B 1 63 ? -11.477 -0.075 8.031 1 93.25 63 GLU B O 1
ATOM 2934 N N . TYR B 1 64 ? -13.234 0.74 6.852 1 95.12 64 TYR B N 1
ATOM 2935 C CA . TYR B 1 64 ? -14.188 0.03 7.699 1 95.12 64 TYR B CA 1
ATOM 2936 C C . TYR B 1 64 ? -13.961 -1.476 7.633 1 95.12 64 TYR B C 1
ATOM 2938 O O . TYR B 1 64 ? -14.008 -2.162 8.656 1 95.12 64 TYR B O 1
ATOM 2946 N N . ASP B 1 65 ? -13.68 -1.966 6.418 1 93.12 65 ASP B N 1
ATOM 2947 C CA . ASP B 1 65 ? -13.352 -3.375 6.227 1 93.12 65 ASP B CA 1
ATOM 2948 C C . ASP B 1 65 ? -12.141 -3.773 7.07 1 93.12 65 ASP B C 1
ATOM 2950 O O . ASP B 1 65 ? -12.141 -4.832 7.699 1 93.12 65 ASP B O 1
ATOM 2954 N N . TYR B 1 66 ? -11.219 -2.912 7.055 1 91.44 66 TYR B N 1
ATOM 2955 C CA . TYR B 1 66 ? -10 -3.176 7.809 1 91.44 66 TYR B CA 1
ATOM 2956 C C . TYR B 1 66 ? -10.289 -3.229 9.305 1 91.44 66 TYR B C 1
ATOM 2958 O O . TYR B 1 66 ? -9.758 -4.086 10.016 1 91.44 66 TYR B O 1
ATOM 2966 N N . TYR B 1 67 ? -11.117 -2.357 9.75 1 92.25 67 TYR B N 1
ATOM 2967 C CA . TYR B 1 67 ? -11.508 -2.344 11.156 1 92.25 67 TYR B CA 1
ATOM 2968 C C . TYR B 1 67 ? -12.297 -3.596 11.516 1 92.25 67 TYR B C 1
ATOM 2970 O O . TYR B 1 67 ? -12.094 -4.188 12.578 1 92.25 67 TYR B O 1
ATOM 2978 N N . LEU B 1 68 ? -13.156 -3.953 10.594 1 91.56 68 LEU B N 1
ATOM 2979 C CA . LEU B 1 68 ? -13.984 -5.141 10.812 1 91.56 68 LEU B CA 1
ATOM 2980 C C . LEU B 1 68 ? -13.109 -6.379 10.984 1 91.56 68 LEU B C 1
ATOM 2982 O O . LEU B 1 68 ? -13.461 -7.285 11.742 1 91.56 68 LEU B O 1
ATOM 2986 N N . ASN B 1 69 ? -12.008 -6.332 10.312 1 91 69 ASN B N 1
ATOM 2987 C CA . ASN B 1 69 ? -11.117 -7.488 10.352 1 91 69 ASN B CA 1
ATOM 2988 C C . ASN B 1 69 ? -10.039 -7.328 11.422 1 91 69 ASN B C 1
ATOM 2990 O O . ASN B 1 69 ? -9.023 -8.023 11.398 1 91 69 ASN B O 1
ATOM 2994 N N . ASN B 1 70 ? -10.18 -6.309 12.297 1 90.38 70 ASN B N 1
ATOM 2995 C CA . ASN B 1 70 ? -9.258 -6.031 13.391 1 90.38 70 ASN B CA 1
ATOM 2996 C C . ASN B 1 70 ? -7.855 -5.711 12.875 1 90.38 70 ASN B C 1
ATOM 2998 O O . ASN B 1 70 ? -6.859 -6.137 13.461 1 90.38 70 ASN B O 1
ATOM 3002 N N . PHE B 1 71 ? -7.848 -5.16 11.734 1 90.81 71 PHE B N 1
ATOM 3003 C CA . PHE B 1 71 ? -6.625 -4.676 11.094 1 90.81 71 PHE B CA 1
ATOM 3004 C C . PHE B 1 71 ? -5.734 -5.84 10.68 1 90.81 71 PHE B C 1
ATOM 3006 O O . PHE B 1 71 ? -4.512 -5.699 10.617 1 90.81 71 PHE B O 1
ATOM 3013 N N . LYS B 1 72 ? -6.328 -6.934 10.422 1 91.5 72 LYS B N 1
ATOM 3014 C CA . LYS B 1 72 ? -5.602 -8.109 9.961 1 91.5 72 LYS B CA 1
ATOM 3015 C C . LYS B 1 72 ? -5.836 -8.352 8.469 1 91.5 72 LYS B C 1
ATOM 3017 O O . LYS B 1 72 ? -6.797 -7.832 7.895 1 91.5 72 LYS B O 1
ATOM 3022 N N . HIS B 1 73 ? -4.949 -9.086 7.949 1 89.12 73 HIS B N 1
ATOM 3023 C CA . HIS B 1 73 ? -5.109 -9.5 6.559 1 89.12 73 HIS B CA 1
ATOM 3024 C C . HIS B 1 73 ? -6.246 -10.508 6.414 1 89.12 73 HIS B C 1
ATOM 3026 O O . HIS B 1 73 ? -6.629 -11.164 7.387 1 89.12 73 HIS B O 1
ATOM 3032 N N . SER B 1 74 ? -6.781 -10.57 5.242 1 88.88 74 SER B N 1
ATOM 3033 C CA . SER B 1 74 ? -7.785 -11.594 4.969 1 88.88 74 SER B CA 1
ATOM 3034 C C . SER B 1 74 ? -7.199 -12.992 5.09 1 88.88 74 SER B C 1
ATOM 3036 O O . SER B 1 74 ? -5.977 -13.164 5.105 1 88.88 74 SER B O 1
ATOM 3038 N N . PHE B 1 75 ? -8.07 -13.906 5.18 1 88.94 75 PHE B N 1
ATOM 3039 C CA . PHE B 1 75 ? -7.684 -15.305 5.277 1 88.94 75 PHE B CA 1
ATOM 3040 C C . PHE B 1 75 ? -6.754 -15.695 4.133 1 88.94 75 PHE B C 1
ATOM 3042 O O . PHE B 1 75 ? -5.691 -16.266 4.359 1 88.94 75 PHE B O 1
ATOM 3049 N N . TYR B 1 76 ? -7.031 -15.297 2.971 1 91.06 76 TYR B N 1
ATOM 3050 C CA . TYR B 1 76 ? -6.266 -15.695 1.797 1 91.06 76 TYR B CA 1
ATOM 3051 C C . TYR B 1 76 ? -4.93 -14.961 1.747 1 91.06 76 TYR B C 1
ATOM 3053 O O . TYR B 1 76 ? -3.895 -15.57 1.452 1 91.06 76 TYR B O 1
ATOM 3061 N N . GLU B 1 77 ? -4.969 -13.695 2.109 1 91.25 77 GLU B N 1
ATOM 3062 C CA . GLU B 1 77 ? -3.719 -12.945 2.107 1 91.25 77 GLU B CA 1
ATOM 3063 C C . GLU B 1 77 ? -2.727 -13.523 3.113 1 91.25 77 GLU B C 1
ATOM 3065 O O . GLU B 1 77 ? -1.52 -13.547 2.861 1 91.25 77 GLU B O 1
ATOM 3070 N N . GLU B 1 78 ? -3.285 -13.977 4.172 1 91.69 78 GLU B N 1
ATOM 3071 C CA . GLU B 1 78 ? -2.439 -14.609 5.18 1 91.69 78 GLU B CA 1
ATOM 3072 C C . GLU B 1 78 ? -1.84 -15.914 4.66 1 91.69 78 GLU B C 1
ATOM 3074 O O . GLU B 1 78 ? -0.654 -16.188 4.867 1 91.69 78 GLU B O 1
ATOM 3079 N N . LEU B 1 79 ? -2.658 -16.688 4.039 1 93.88 79 LEU B N 1
ATOM 3080 C CA . LEU B 1 79 ? -2.189 -17.953 3.49 1 93.88 79 LEU B CA 1
ATOM 3081 C C . LEU B 1 79 ? -1.088 -17.719 2.461 1 93.88 79 LEU B C 1
ATOM 3083 O O . LEU B 1 79 ? -0.05 -18.391 2.498 1 93.88 79 LEU B O 1
ATOM 3087 N N . PHE B 1 80 ? -1.271 -16.797 1.615 1 95.12 80 PHE B N 1
ATOM 3088 C CA . PHE B 1 80 ? -0.291 -16.5 0.577 1 95.12 80 PHE B CA 1
ATOM 3089 C C . PHE B 1 80 ? 0.999 -15.969 1.186 1 95.12 80 PHE B C 1
ATOM 3091 O O . PHE B 1 80 ? 2.092 -16.25 0.69 1 95.12 80 PHE B O 1
ATOM 3098 N N . SER B 1 81 ? 0.786 -15.195 2.229 1 93.31 81 SER B N 1
ATOM 3099 C CA . SER B 1 81 ? 1.955 -14.672 2.926 1 93.31 81 SER B CA 1
ATOM 3100 C C . SER B 1 81 ? 2.789 -15.797 3.527 1 93.31 81 SER B C 1
ATOM 3102 O O . SER B 1 81 ? 4.02 -15.766 3.471 1 93.31 81 SER B O 1
ATOM 3104 N N . ILE B 1 82 ? 2.152 -16.781 4.082 1 94.81 82 ILE B N 1
ATOM 3105 C CA . ILE B 1 82 ? 2.832 -17.922 4.676 1 94.81 82 ILE B CA 1
ATOM 3106 C C . ILE B 1 82 ? 3.553 -18.719 3.584 1 94.81 82 ILE B C 1
ATOM 3108 O O . ILE B 1 82 ? 4.695 -19.156 3.771 1 94.81 82 ILE B O 1
ATOM 3112 N N . ILE B 1 83 ? 2.934 -18.875 2.482 1 96.69 83 ILE B N 1
ATOM 3113 C CA . ILE B 1 83 ? 3.535 -19.578 1.357 1 96.69 83 ILE B CA 1
ATOM 3114 C C . ILE B 1 83 ? 4.789 -18.844 0.894 1 96.69 83 ILE B C 1
ATOM 3116 O O . ILE B 1 83 ? 5.848 -19.453 0.716 1 96.69 83 ILE B O 1
ATOM 3120 N N . ASP B 1 84 ? 4.676 -17.547 0.765 1 93.12 84 ASP B N 1
ATOM 3121 C CA . ASP B 1 84 ? 5.797 -16.734 0.312 1 93.12 84 ASP B CA 1
ATOM 3122 C C . ASP B 1 84 ? 6.973 -16.828 1.284 1 93.12 84 ASP B C 1
ATOM 3124 O O . ASP B 1 84 ? 8.125 -16.953 0.864 1 93.12 84 ASP B O 1
ATOM 3128 N N . GLN B 1 85 ? 6.617 -16.781 2.529 1 92.12 85 GLN B N 1
ATOM 3129 C CA . GLN B 1 85 ? 7.645 -16.859 3.562 1 92.12 85 GLN B CA 1
ATOM 3130 C C . GLN B 1 85 ? 8.32 -18.219 3.57 1 92.12 85 GLN B C 1
ATOM 3132 O O . GLN B 1 85 ? 9.547 -18.328 3.654 1 92.12 85 GLN B O 1
ATOM 3137 N N . ALA B 1 86 ? 7.52 -19.234 3.508 1 95 86 ALA B N 1
ATOM 3138 C CA . ALA B 1 86 ? 8.055 -20.594 3.492 1 95 86 ALA B CA 1
ATOM 3139 C C . ALA B 1 86 ? 8.938 -20.812 2.266 1 95 86 ALA B C 1
ATOM 3141 O O . ALA B 1 86 ? 10 -21.438 2.363 1 95 86 ALA B O 1
ATOM 3142 N N . ALA B 1 87 ? 8.523 -20.281 1.18 1 93.25 87 ALA B N 1
ATOM 3143 C CA . ALA B 1 87 ? 9.289 -20.422 -0.059 1 93.25 87 ALA B CA 1
ATOM 3144 C C . ALA B 1 87 ? 10.617 -19.672 0.028 1 93.25 87 ALA B C 1
ATOM 3146 O O . ALA B 1 87 ? 11.664 -20.203 -0.348 1 93.25 87 ALA B O 1
ATOM 3147 N N . THR B 1 88 ? 10.578 -18.5 0.515 1 88.06 88 THR B N 1
ATOM 3148 C CA . THR B 1 88 ? 11.766 -17.672 0.655 1 88.06 88 THR B CA 1
ATOM 3149 C C . THR B 1 88 ? 12.789 -18.328 1.583 1 88.06 88 THR B C 1
ATOM 3151 O O . THR B 1 88 ? 13.992 -18.25 1.34 1 88.06 88 THR B O 1
ATOM 3154 N N . ASN B 1 89 ? 12.219 -19 2.572 1 90 89 ASN B N 1
ATOM 3155 C CA . ASN B 1 89 ? 13.078 -19.641 3.564 1 90 89 ASN B CA 1
ATOM 3156 C C . ASN B 1 89 ? 13.43 -21.062 3.168 1 90 89 ASN B C 1
ATOM 3158 O O . ASN B 1 89 ? 14.086 -21.781 3.928 1 90 89 ASN B O 1
ATOM 3162 N N . ASN B 1 90 ? 12.961 -21.469 2.08 1 90.62 90 ASN B N 1
ATOM 3163 C CA . ASN B 1 90 ? 13.164 -22.828 1.588 1 90.62 90 ASN B CA 1
ATOM 3164 C C . ASN B 1 90 ? 12.695 -23.875 2.602 1 90.62 90 ASN B C 1
ATOM 3166 O O . ASN B 1 90 ? 13.383 -24.859 2.846 1 90.62 90 ASN B O 1
ATOM 3170 N N . ASN B 1 91 ? 11.656 -23.531 3.246 1 94.44 91 ASN B N 1
ATOM 3171 C CA . ASN B 1 91 ? 11.055 -24.469 4.195 1 94.44 91 ASN B CA 1
ATOM 3172 C C . ASN B 1 91 ? 10.141 -25.469 3.494 1 94.44 91 ASN B C 1
ATOM 3174 O O . ASN B 1 91 ? 8.922 -25.281 3.463 1 94.44 91 ASN B O 1
ATOM 3178 N N . ILE B 1 92 ? 10.672 -26.531 3.094 1 95.5 92 ILE B N 1
ATOM 3179 C CA . ILE B 1 92 ? 10.016 -27.531 2.264 1 95.5 92 ILE B CA 1
ATOM 3180 C C . ILE B 1 92 ? 8.867 -28.172 3.037 1 95.5 92 ILE B C 1
ATOM 3182 O O . ILE B 1 92 ? 7.762 -28.328 2.508 1 95.5 92 ILE B O 1
ATOM 3186 N N . GLU B 1 93 ? 9.117 -28.484 4.266 1 96.94 93 GLU B N 1
ATOM 3187 C CA . GLU B 1 93 ? 8.117 -29.141 5.09 1 96.94 93 GLU B CA 1
ATOM 3188 C C . GLU B 1 93 ? 6.887 -28.266 5.285 1 96.94 93 GLU B C 1
ATOM 3190 O O . GLU B 1 93 ? 5.75 -28.734 5.195 1 96.94 93 GLU B O 1
ATOM 3195 N N . GLU B 1 94 ? 7.16 -27.016 5.504 1 96.81 94 GLU B N 1
ATOM 3196 C CA . GLU B 1 94 ? 6.055 -26.094 5.703 1 96.81 94 GLU B CA 1
ATOM 3197 C C . GLU B 1 94 ? 5.234 -25.922 4.43 1 96.81 94 GLU B C 1
ATOM 3199 O O . GLU B 1 94 ? 4.004 -25.828 4.484 1 96.81 94 GLU B O 1
ATOM 3204 N N . LEU B 1 95 ? 5.859 -25.859 3.314 1 97.25 95 LEU B N 1
ATOM 3205 C CA . LEU B 1 95 ? 5.164 -25.734 2.039 1 97.25 95 LEU B CA 1
ATOM 3206 C C . LEU B 1 95 ? 4.293 -26.953 1.777 1 97.25 95 LEU B C 1
ATOM 3208 O O . LEU B 1 95 ? 3.146 -26.828 1.339 1 97.25 95 LEU B O 1
ATOM 3212 N N . LYS B 1 96 ? 4.809 -28.109 2.098 1 97.44 96 LYS B N 1
ATOM 3213 C CA . LYS B 1 96 ? 4.043 -29.344 1.935 1 97.44 96 LYS B CA 1
ATOM 3214 C C . LYS B 1 96 ? 2.832 -29.359 2.863 1 97.44 96 LYS B C 1
ATOM 3216 O O . LYS B 1 96 ? 1.737 -29.766 2.455 1 97.44 96 LYS B O 1
ATOM 3221 N N . ASP B 1 97 ? 3.1 -28.938 4.059 1 97.56 97 ASP B N 1
ATOM 3222 C CA . ASP B 1 97 ? 2.033 -28.906 5.055 1 97.56 97 ASP B CA 1
ATOM 3223 C C . ASP B 1 97 ? 0.912 -27.969 4.629 1 97.56 97 ASP B C 1
ATOM 3225 O O . ASP B 1 97 ? -0.268 -28.297 4.75 1 97.56 97 ASP B O 1
ATOM 3229 N N . ILE B 1 98 ? 1.28 -26.844 4.125 1 96.94 98 ILE B N 1
ATOM 3230 C CA . ILE B 1 98 ? 0.296 -25.844 3.707 1 96.94 98 ILE B CA 1
ATOM 3231 C C . ILE B 1 98 ? -0.484 -26.375 2.504 1 96.94 98 ILE B C 1
ATOM 3233 O O . ILE B 1 98 ? -1.702 -26.188 2.42 1 96.94 98 ILE B O 1
ATOM 3237 N N . ALA B 1 99 ? 0.213 -26.953 1.588 1 97.38 99 ALA B N 1
ATOM 3238 C CA . ALA B 1 99 ? -0.453 -27.547 0.428 1 97.38 99 ALA B CA 1
ATOM 3239 C C . ALA B 1 99 ? -1.486 -28.578 0.856 1 97.38 99 ALA B C 1
ATOM 3241 O O . ALA B 1 99 ? -2.621 -28.578 0.374 1 97.38 99 ALA B O 1
ATOM 3242 N N . TRP B 1 100 ? -1.07 -29.406 1.816 1 97.31 100 TRP B N 1
ATOM 3243 C CA . TRP B 1 100 ? -1.953 -30.453 2.318 1 97.31 100 TRP B CA 1
ATOM 3244 C C . TRP B 1 100 ? -3.164 -29.859 3.023 1 97.31 100 TRP B C 1
ATOM 3246 O O . TRP B 1 100 ? -4.301 -30.25 2.771 1 97.31 100 TRP B O 1
ATOM 3256 N N . GLN B 1 101 ? -2.959 -28.906 3.883 1 96.81 101 GLN B N 1
ATOM 3257 C CA . GLN B 1 101 ? -4.035 -28.25 4.625 1 96.81 101 GLN B CA 1
ATOM 3258 C C . GLN B 1 101 ? -5.023 -27.578 3.678 1 96.81 101 GLN B C 1
ATOM 3260 O O . GLN B 1 101 ? -6.238 -27.672 3.873 1 96.81 101 GLN B O 1
ATOM 3265 N N . CYS B 1 102 ? -4.477 -26.906 2.686 1 96.88 102 CYS B N 1
ATOM 3266 C CA . CYS B 1 102 ? -5.328 -26.203 1.725 1 96.88 102 CYS B CA 1
ATOM 3267 C C . CYS B 1 102 ? -6.184 -27.188 0.94 1 96.88 102 CYS B C 1
ATOM 3269 O O . CYS B 1 102 ? -7.355 -26.922 0.668 1 96.88 102 CYS B O 1
ATOM 3271 N N . GLU B 1 103 ? -5.605 -28.312 0.625 1 96.56 103 GLU B N 1
ATOM 3272 C CA . GLU B 1 103 ? -6.387 -29.344 -0.051 1 96.56 103 GLU B CA 1
ATOM 3273 C C . GLU B 1 103 ? -7.52 -29.844 0.835 1 96.56 103 GLU B C 1
ATOM 3275 O O . GLU B 1 103 ? -8.641 -30.047 0.365 1 96.56 103 GLU B O 1
ATOM 3280 N N . GLN B 1 104 ? -7.273 -29.984 2.133 1 96.88 104 GLN B N 1
ATOM 3281 C CA . GLN B 1 104 ? -8.25 -30.516 3.08 1 96.88 104 GLN B CA 1
ATOM 3282 C C . GLN B 1 104 ? -9.438 -29.562 3.236 1 96.88 104 GLN B C 1
ATOM 3284 O O . GLN B 1 104 ? -10.562 -30.016 3.443 1 96.88 104 GLN B O 1
ATOM 3289 N N . ILE B 1 105 ? -9.148 -28.328 3.072 1 93.75 105 ILE B N 1
ATOM 3290 C CA . ILE B 1 105 ? -10.234 -27.375 3.312 1 93.75 105 ILE B CA 1
ATOM 3291 C C . ILE B 1 105 ? -10.844 -26.938 1.983 1 93.75 105 ILE B C 1
ATOM 3293 O O . ILE B 1 105 ? -11.609 -25.984 1.933 1 93.75 105 ILE B O 1
ATOM 3297 N N . GLY B 1 106 ? -10.391 -27.516 0.887 1 93.31 106 GLY B N 1
ATOM 3298 C CA . GLY B 1 106 ? -11.008 -27.281 -0.408 1 93.31 106 GLY B CA 1
ATOM 3299 C C . GLY B 1 106 ? -10.398 -26.125 -1.165 1 93.31 106 GLY B C 1
ATOM 3300 O O . GLY B 1 106 ? -10.953 -25.656 -2.162 1 93.31 106 GLY B O 1
ATOM 3301 N N . GLU B 1 107 ? -9.297 -25.609 -0.705 1 94.75 107 GLU B N 1
ATOM 3302 C CA . GLU B 1 107 ? -8.586 -24.531 -1.39 1 94.75 107 GLU B CA 1
ATOM 3303 C C . GLU B 1 107 ? -7.531 -25.094 -2.344 1 94.75 107 GLU B C 1
ATOM 3305 O O . GLU B 1 107 ? -6.336 -24.859 -2.15 1 94.75 107 GLU B O 1
ATOM 3310 N N . HIS B 1 108 ? -8.062 -25.625 -3.385 1 96.75 108 HIS B N 1
ATOM 3311 C CA . HIS B 1 108 ? -7.23 -26.391 -4.309 1 96.75 108 HIS B CA 1
ATOM 3312 C C . HIS B 1 108 ? -6.234 -25.5 -5.031 1 96.75 108 HIS B C 1
ATOM 3314 O O . HIS B 1 108 ? -5.051 -25.828 -5.133 1 96.75 108 HIS B O 1
ATOM 3320 N N . LEU B 1 109 ? -6.625 -24.359 -5.52 1 96.69 109 LEU B N 1
ATOM 3321 C CA . LEU B 1 109 ? -5.738 -23.469 -6.254 1 96.69 109 LEU B CA 1
ATOM 3322 C C . LEU B 1 109 ? -4.609 -22.953 -5.359 1 96.69 109 LEU B C 1
ATOM 3324 O O . LEU B 1 109 ? -3.469 -22.828 -5.809 1 96.69 109 LEU B O 1
ATOM 3328 N N . ILE B 1 110 ? -4.926 -22.719 -4.109 1 97.25 110 ILE B N 1
ATOM 3329 C CA . ILE B 1 110 ? -3.906 -22.266 -3.174 1 97.25 110 ILE B CA 1
ATOM 3330 C C . ILE B 1 110 ? -2.92 -23.391 -2.889 1 97.25 110 ILE B C 1
ATOM 3332 O O . ILE B 1 110 ? -1.72 -23.156 -2.738 1 97.25 110 ILE B O 1
ATOM 3336 N N . ALA B 1 111 ? -3.477 -24.578 -2.801 1 97.88 111 ALA B N 1
ATOM 3337 C CA . ALA B 1 111 ? -2.598 -25.734 -2.656 1 97.88 111 ALA B CA 1
ATOM 3338 C C . ALA B 1 111 ? -1.604 -25.828 -3.812 1 97.88 111 ALA B C 1
ATOM 3340 O O . ALA B 1 111 ? -0.423 -26.109 -3.605 1 97.88 111 ALA B O 1
ATOM 3341 N N . LEU B 1 112 ? -2.076 -25.578 -5.027 1 98.12 112 LEU B N 1
ATOM 3342 C CA . LEU B 1 112 ? -1.221 -25.594 -6.207 1 98.12 112 LEU B CA 1
ATOM 3343 C C . LEU B 1 112 ? -0.149 -24.516 -6.121 1 98.12 112 LEU B C 1
ATOM 3345 O O . LEU B 1 112 ? 0.972 -24.703 -6.598 1 98.12 112 LEU B O 1
ATOM 3349 N N . CYS B 1 113 ? -0.468 -23.344 -5.52 1 98.19 113 CYS B N 1
ATOM 3350 C CA . CYS B 1 113 ? 0.506 -22.281 -5.352 1 98.19 113 CYS B CA 1
ATOM 3351 C C . CYS B 1 113 ? 1.67 -22.734 -4.477 1 98.19 113 CYS B C 1
ATOM 3353 O O . CYS B 1 113 ? 2.832 -22.516 -4.82 1 98.19 113 CYS B O 1
ATOM 3355 N N . ALA B 1 114 ? 1.294 -23.359 -3.359 1 98 114 ALA B N 1
ATOM 3356 C CA . ALA B 1 114 ? 2.334 -23.875 -2.471 1 98 114 ALA B CA 1
ATOM 3357 C C . ALA B 1 114 ? 3.189 -24.922 -3.178 1 98 114 ALA B C 1
ATOM 3359 O O . ALA B 1 114 ? 4.418 -24.891 -3.078 1 98 114 ALA B O 1
ATOM 3360 N N . LYS B 1 115 ? 2.562 -25.797 -3.93 1 97.5 115 LYS B N 1
ATOM 3361 C CA . LYS B 1 115 ? 3.262 -26.844 -4.672 1 97.5 115 LYS B CA 1
ATOM 3362 C C . LYS B 1 115 ? 4.164 -26.25 -5.746 1 97.5 115 LYS B C 1
ATOM 3364 O O . LYS B 1 115 ? 5.27 -26.734 -5.98 1 97.5 115 LYS B O 1
ATOM 3369 N N . ALA B 1 116 ? 3.666 -25.234 -6.352 1 97.56 116 ALA B N 1
ATOM 3370 C CA . ALA B 1 116 ? 4.391 -24.578 -7.441 1 97.56 116 ALA B CA 1
ATOM 3371 C C . ALA B 1 116 ? 5.695 -23.969 -6.941 1 97.56 116 ALA B C 1
ATOM 3373 O O . ALA B 1 116 ? 6.652 -23.812 -7.703 1 97.56 116 ALA B O 1
ATOM 3374 N N . ARG B 1 117 ? 5.684 -23.562 -5.641 1 95.56 117 ARG B N 1
ATOM 3375 C CA . ARG B 1 117 ? 6.887 -22.969 -5.055 1 95.56 117 ARG B CA 1
ATOM 3376 C C . ARG B 1 117 ? 7.898 -24.047 -4.688 1 95.56 117 ARG B C 1
ATOM 3378 O O . ARG B 1 117 ? 9.07 -23.75 -4.445 1 95.56 117 ARG B O 1
ATOM 3385 N N . LEU B 1 118 ? 7.465 -25.328 -4.742 1 91.81 118 LEU B N 1
ATOM 3386 C CA . LEU B 1 118 ? 8.297 -26.453 -4.352 1 91.81 118 LEU B CA 1
ATOM 3387 C C . LEU B 1 118 ? 8.93 -27.125 -5.57 1 91.81 118 LEU B C 1
ATOM 3389 O O . LEU B 1 118 ? 10.109 -27.484 -5.551 1 91.81 118 LEU B O 1
ATOM 3393 N N . GLU B 1 119 ? 8.039 -27.297 -6.512 1 92.5 119 GLU B N 1
ATOM 3394 C CA . GLU B 1 119 ? 8.484 -28.078 -7.656 1 92.5 119 GLU B CA 1
ATOM 3395 C C . GLU B 1 119 ? 7.699 -27.719 -8.914 1 92.5 119 GLU B C 1
ATOM 3397 O O . GLU B 1 119 ? 6.754 -26.938 -8.859 1 92.5 119 GLU B O 1
ATOM 3402 N N . LYS B 1 120 ? 8.188 -28.234 -10.008 1 96.19 120 LYS B N 1
ATOM 3403 C CA . LYS B 1 120 ? 7.426 -28.109 -11.25 1 96.19 120 LYS B CA 1
ATOM 3404 C C . LYS B 1 120 ? 6.137 -28.922 -11.188 1 96.19 120 LYS B C 1
ATOM 3406 O O . LYS B 1 120 ? 6.152 -30.109 -10.844 1 96.19 120 LYS B O 1
ATOM 3411 N N . LEU B 1 121 ? 5.098 -28.297 -11.531 1 97.88 121 LEU B N 1
ATOM 3412 C CA . LEU B 1 121 ? 3.793 -28.938 -11.484 1 97.88 121 LEU B CA 1
ATOM 3413 C C . LEU B 1 121 ? 3.613 -29.875 -12.68 1 97.88 121 LEU B C 1
ATOM 3415 O O . LEU B 1 121 ? 4.148 -29.609 -13.766 1 97.88 121 LEU B O 1
ATOM 3419 N N . PRO B 1 122 ? 2.875 -30.938 -12.453 1 97.19 122 PRO B N 1
ATOM 3420 C CA . PRO B 1 122 ? 2.492 -31.766 -13.602 1 97.19 122 PRO B CA 1
ATOM 3421 C C . PRO B 1 122 ? 1.707 -30.969 -14.648 1 97.19 122 PRO B C 1
ATOM 3423 O O . PRO B 1 122 ? 1.05 -29.984 -14.32 1 97.19 122 PRO B O 1
ATOM 3426 N N . GLU B 1 123 ? 1.725 -31.406 -15.828 1 97.06 123 GLU B N 1
ATOM 3427 C CA . GLU B 1 123 ? 1.145 -30.703 -16.969 1 97.06 123 GLU B CA 1
ATOM 3428 C C . GLU B 1 123 ? -0.346 -30.453 -16.766 1 97.06 123 GLU B C 1
ATOM 3430 O O . GLU B 1 123 ? -0.853 -29.391 -17.094 1 97.06 123 GLU B O 1
ATOM 3435 N N . ASN B 1 124 ? -1.027 -31.406 -16.219 1 97.44 124 ASN B N 1
ATOM 3436 C CA . ASN B 1 124 ? -2.467 -31.266 -16.031 1 97.44 124 ASN B CA 1
ATOM 3437 C C . ASN B 1 124 ? -2.797 -30.141 -15.062 1 97.44 124 ASN B C 1
ATOM 3439 O O . ASN B 1 124 ? -3.797 -29.438 -15.234 1 97.44 124 ASN B O 1
ATOM 3443 N N . GLU B 1 125 ? -1.977 -29.922 -14.062 1 97.94 125 GLU B N 1
ATOM 3444 C CA . GLU B 1 125 ? -2.184 -28.859 -13.094 1 97.94 125 GLU B CA 1
ATOM 3445 C C . GLU B 1 125 ? -1.82 -27.5 -13.68 1 97.94 125 GLU B C 1
ATOM 3447 O O . GLU B 1 125 ? -2.467 -26.5 -13.383 1 97.94 125 GLU B O 1
ATOM 3452 N N . VAL B 1 126 ? -0.801 -27.453 -14.555 1 98.19 126 VAL B N 1
ATOM 3453 C CA . VAL B 1 126 ? -0.436 -26.219 -15.242 1 98.19 126 VAL B CA 1
ATOM 3454 C C . VAL B 1 126 ? -1.571 -25.797 -16.172 1 98.19 126 VAL B C 1
ATOM 3456 O O . VAL B 1 126 ? -1.913 -24.609 -16.234 1 98.19 126 VAL B O 1
ATOM 3459 N N . VAL B 1 127 ? -2.117 -26.781 -16.859 1 97.38 127 VAL B N 1
ATOM 3460 C CA . VAL B 1 127 ? -3.229 -26.5 -17.766 1 97.38 127 VAL B CA 1
ATOM 3461 C C . VAL B 1 127 ? -4.422 -25.984 -16.969 1 97.38 127 VAL B C 1
ATOM 3463 O O . VAL B 1 127 ? -5.113 -25.062 -17.406 1 97.38 127 VAL B O 1
ATOM 3466 N N . GLU B 1 128 ? -4.676 -26.594 -15.82 1 97.31 128 GLU B N 1
ATOM 3467 C CA . GLU B 1 128 ? -5.746 -26.141 -14.938 1 97.31 128 GLU B CA 1
ATOM 3468 C C . GLU B 1 128 ? -5.551 -24.672 -14.531 1 97.31 128 GLU B C 1
ATOM 3470 O O . GLU B 1 128 ? -6.48 -23.875 -14.617 1 97.31 128 GLU B O 1
ATOM 3475 N N . LEU B 1 129 ? -4.352 -24.328 -14.086 1 97.56 129 LEU B N 1
ATOM 3476 C CA . LEU B 1 129 ? -4.02 -22.969 -13.695 1 97.56 129 LEU B CA 1
ATOM 3477 C C . LEU B 1 129 ? -4.145 -22.016 -14.875 1 97.56 129 LEU B C 1
ATOM 3479 O O . LEU B 1 129 ? -4.68 -20.906 -14.742 1 97.56 129 LEU B O 1
ATOM 3483 N N . SER B 1 130 ? -3.662 -22.438 -16.031 1 96.75 130 SER B N 1
ATOM 3484 C CA . SER B 1 130 ? -3.734 -21.625 -17.234 1 96.75 130 SER B CA 1
ATOM 3485 C C . SER B 1 130 ? -5.18 -21.312 -17.609 1 96.75 130 SER B C 1
ATOM 3487 O O . SER B 1 130 ? -5.512 -20.156 -17.906 1 96.75 130 SER B O 1
ATOM 3489 N N . SER B 1 131 ? -5.984 -22.375 -17.562 1 95.44 131 SER B N 1
ATOM 3490 C CA . SER B 1 131 ? -7.398 -22.203 -17.891 1 95.44 131 SER B CA 1
ATOM 3491 C C . SER B 1 131 ? -8.078 -21.25 -16.906 1 95.44 131 SER B C 1
ATOM 3493 O O . SER B 1 131 ? -8.898 -20.422 -17.297 1 95.44 131 SER B O 1
ATOM 3495 N N . PHE B 1 132 ? -7.754 -21.406 -15.68 1 95.12 132 PHE B N 1
ATOM 3496 C CA . PHE B 1 132 ? -8.305 -20.547 -14.641 1 95.12 132 PHE B CA 1
ATOM 3497 C C . PHE B 1 132 ? -7.938 -19.094 -14.906 1 95.12 132 PHE B C 1
ATOM 3499 O O . PHE B 1 132 ? -8.812 -18.219 -14.93 1 95.12 132 PHE B O 1
ATOM 3506 N N . ILE B 1 133 ? -6.641 -18.766 -15.133 1 95 133 ILE B N 1
ATOM 3507 C CA . ILE B 1 133 ? -6.125 -17.422 -15.281 1 95 133 ILE B CA 1
ATOM 3508 C C . ILE B 1 133 ? -6.695 -16.781 -16.547 1 95 133 ILE B C 1
ATOM 3510 O O . ILE B 1 133 ? -7.098 -15.617 -16.547 1 95 133 ILE B O 1
ATOM 3514 N N . LEU B 1 134 ? -6.738 -17.516 -17.609 1 92.12 134 LEU B N 1
ATOM 3515 C CA . LEU B 1 134 ? -7.191 -16.984 -18.891 1 92.12 134 LEU B CA 1
ATOM 3516 C C . LEU B 1 134 ? -8.688 -16.688 -18.859 1 92.12 134 LEU B C 1
ATOM 3518 O O . LEU B 1 134 ? -9.188 -15.914 -19.688 1 92.12 134 LEU B O 1
ATOM 3522 N N . GLY B 1 135 ? -9.391 -17.312 -17.938 1 90.19 135 GLY B N 1
ATOM 3523 C CA . GLY B 1 135 ? -10.828 -17.094 -17.828 1 90.19 135 GLY B CA 1
ATOM 3524 C C . GLY B 1 135 ? -11.188 -15.883 -17 1 90.19 135 GLY B C 1
ATOM 3525 O O . GLY B 1 135 ? -12.352 -15.484 -16.953 1 90.19 135 GLY B O 1
ATOM 3526 N N . ILE B 1 136 ? -10.211 -15.219 -16.5 1 90.38 136 ILE B N 1
ATOM 3527 C CA . ILE B 1 136 ? -10.469 -14.078 -15.617 1 90.38 136 ILE B CA 1
ATOM 3528 C C . ILE B 1 136 ? -10.688 -12.828 -16.453 1 90.38 136 ILE B C 1
ATOM 3530 O O . ILE B 1 136 ? -9.828 -12.438 -17.25 1 90.38 136 ILE B O 1
ATOM 3534 N N . GLU B 1 137 ? -11.75 -12.18 -16.25 1 91.19 137 GLU B N 1
ATOM 3535 C CA . GLU B 1 137 ? -12.047 -10.93 -16.953 1 91.19 137 GLU B CA 1
ATOM 3536 C C . GLU B 1 137 ? -11.57 -9.727 -16.141 1 91.19 137 GLU B C 1
ATOM 3538 O O . GLU B 1 137 ? -11.117 -8.727 -16.719 1 91.19 137 GLU B O 1
ATOM 3543 N N . ILE B 1 138 ? -11.711 -9.867 -14.867 1 90.44 138 ILE B N 1
ATOM 3544 C CA . ILE B 1 138 ? -11.258 -8.82 -13.953 1 90.44 138 ILE B CA 1
ATOM 3545 C C . ILE B 1 138 ? -10.359 -9.438 -12.875 1 90.44 138 ILE B C 1
ATOM 3547 O O . ILE B 1 138 ? -10.812 -10.273 -12.086 1 90.44 138 ILE B O 1
ATOM 3551 N N . PHE B 1 139 ? -9.141 -9 -12.852 1 93 139 PHE B N 1
ATOM 3552 C CA . PHE B 1 139 ? -8.227 -9.492 -11.828 1 93 139 PHE B CA 1
ATOM 3553 C C . PHE B 1 139 ? -8.531 -8.859 -10.477 1 93 139 PHE B C 1
ATOM 3555 O O . PHE B 1 139 ? -8.562 -7.629 -10.359 1 93 139 PHE B O 1
ATOM 3562 N N . SER B 1 140 ? -8.82 -9.719 -9.516 1 93.38 140 SER B N 1
ATOM 3563 C CA . SER B 1 140 ? -8.773 -9.266 -8.125 1 93.38 140 SER B CA 1
ATOM 3564 C C . SER B 1 140 ? -7.43 -9.586 -7.488 1 93.38 140 SER B C 1
ATOM 3566 O O . SER B 1 140 ? -6.535 -10.117 -8.148 1 93.38 140 SER B O 1
ATOM 3568 N N . PHE B 1 141 ? -7.312 -9.219 -6.285 1 94.81 141 PHE B N 1
ATOM 3569 C CA . PHE B 1 141 ? -6.051 -9.461 -5.598 1 94.81 141 PHE B CA 1
ATOM 3570 C C . PHE B 1 141 ? -5.797 -10.953 -5.434 1 94.81 141 PHE B C 1
ATOM 3572 O O . PHE B 1 141 ? -4.652 -11.406 -5.48 1 94.81 141 PHE B O 1
ATOM 3579 N N . TYR B 1 142 ? -6.836 -11.719 -5.32 1 95.31 142 TYR B N 1
ATOM 3580 C CA . TYR B 1 142 ? -6.75 -13.172 -5.168 1 95.31 142 TYR B CA 1
ATOM 3581 C C . TYR B 1 142 ? -6.059 -13.805 -6.371 1 95.31 142 TYR B C 1
ATOM 3583 O O . TYR B 1 142 ? -5.102 -14.562 -6.215 1 95.31 142 TYR B O 1
ATOM 3591 N N . GLU B 1 143 ? -6.488 -13.492 -7.523 1 96.12 143 GLU B N 1
ATOM 3592 C CA . GLU B 1 143 ? -5.902 -14.055 -8.734 1 96.12 143 GLU B CA 1
ATOM 3593 C C . GLU B 1 143 ? -4.465 -13.586 -8.922 1 96.12 143 GLU B C 1
ATOM 3595 O O . GLU B 1 143 ? -3.621 -14.336 -9.422 1 96.12 143 GLU B O 1
ATOM 3600 N N . LEU B 1 144 ? -4.223 -12.375 -8.547 1 97.06 144 LEU B N 1
ATOM 3601 C CA . LEU B 1 144 ? -2.863 -11.852 -8.664 1 97.06 144 LEU B CA 1
ATOM 3602 C C . LEU B 1 144 ? -1.916 -12.594 -7.73 1 97.06 144 LEU B C 1
ATOM 3604 O O . LEU B 1 144 ? -0.766 -12.859 -8.086 1 97.06 144 LEU B O 1
ATOM 3608 N N . LEU B 1 145 ? -2.424 -12.898 -6.566 1 97.19 145 LEU B N 1
ATOM 3609 C CA . LEU B 1 145 ? -1.615 -13.664 -5.625 1 97.19 145 LEU B CA 1
ATOM 3610 C C . LEU B 1 145 ? -1.324 -15.055 -6.172 1 97.19 145 LEU B C 1
ATOM 3612 O O . LEU B 1 145 ? -0.2 -15.555 -6.059 1 97.19 145 LEU B O 1
ATOM 3616 N N . ILE B 1 146 ? -2.299 -15.648 -6.773 1 97.69 146 ILE B N 1
ATOM 3617 C CA . ILE B 1 146 ? -2.109 -16.953 -7.402 1 97.69 146 ILE B CA 1
ATOM 3618 C C . ILE B 1 146 ? -1.042 -16.844 -8.484 1 97.69 146 ILE B C 1
ATOM 3620 O O . ILE B 1 146 ? -0.115 -17.656 -8.531 1 97.69 146 ILE B O 1
ATOM 3624 N N . LEU B 1 147 ? -1.169 -15.859 -9.289 1 97.81 147 LEU B N 1
ATOM 3625 C CA . LEU B 1 147 ? -0.227 -15.648 -10.383 1 97.81 147 LEU B CA 1
ATOM 3626 C C . LEU B 1 147 ? 1.185 -15.43 -9.852 1 97.81 147 LEU B C 1
ATOM 3628 O O . LEU B 1 147 ? 2.154 -15.93 -10.43 1 97.81 147 LEU B O 1
ATOM 3632 N N . SER B 1 148 ? 1.289 -14.68 -8.797 1 97.25 148 SER B N 1
ATOM 3633 C CA . SER B 1 148 ? 2.596 -14.383 -8.219 1 97.25 148 SER B CA 1
ATOM 3634 C C . SER B 1 148 ? 3.32 -15.656 -7.801 1 97.25 148 SER B C 1
ATOM 3636 O O . SER B 1 148 ? 4.547 -15.734 -7.895 1 97.25 148 SER B O 1
ATOM 3638 N N . ASP B 1 149 ? 2.572 -16.609 -7.383 1 97.25 149 ASP B N 1
ATOM 3639 C CA . ASP B 1 149 ? 3.166 -17.844 -6.883 1 97.25 149 ASP B CA 1
ATOM 3640 C C . ASP B 1 149 ? 3.354 -18.859 -8.008 1 97.25 149 ASP B C 1
ATOM 3642 O O . ASP B 1 149 ? 4.078 -19.844 -7.852 1 97.25 149 ASP B O 1
ATOM 3646 N N . THR B 1 150 ? 2.713 -18.609 -9.219 1 98.19 150 THR B N 1
ATOM 3647 C CA . THR B 1 150 ? 2.674 -19.703 -10.18 1 98.19 150 THR B CA 1
ATOM 3648 C C . THR B 1 150 ? 3.219 -19.25 -11.539 1 98.19 150 THR B C 1
ATOM 3650 O O . THR B 1 150 ? 3.369 -20.062 -12.453 1 98.19 150 THR B O 1
ATOM 3653 N N . ILE B 1 151 ? 3.512 -17.984 -11.719 1 98.38 151 ILE B N 1
ATOM 3654 C CA . ILE B 1 151 ? 3.855 -17.422 -13.023 1 98.38 151 ILE B CA 1
ATOM 3655 C C . ILE B 1 151 ? 5.027 -18.203 -13.625 1 98.38 151 ILE B C 1
ATOM 3657 O O . ILE B 1 151 ? 5.094 -18.391 -14.836 1 98.38 151 ILE B O 1
ATOM 3661 N N . GLU B 1 152 ? 5.906 -18.688 -12.805 1 97.12 152 GLU B N 1
ATOM 3662 C CA . GLU B 1 152 ? 7.117 -19.359 -13.266 1 97.12 152 GLU B CA 1
ATOM 3663 C C . GLU B 1 152 ? 6.805 -20.75 -13.789 1 97.12 152 GLU B C 1
ATOM 3665 O O . GLU B 1 152 ? 7.656 -21.391 -14.406 1 97.12 152 GLU B O 1
ATOM 3670 N N . GLN B 1 153 ? 5.582 -21.203 -13.539 1 97.62 153 GLN B N 1
ATOM 3671 C CA . GLN B 1 153 ? 5.164 -22.516 -14.008 1 97.62 153 GLN B CA 1
ATOM 3672 C C . GLN B 1 153 ? 4.707 -22.469 -15.461 1 97.62 153 GLN B C 1
ATOM 3674 O O . GLN B 1 153 ? 4.578 -23.516 -16.109 1 97.62 153 GLN B O 1
ATOM 3679 N N . PHE B 1 154 ? 4.473 -21.328 -15.969 1 98 154 PHE B N 1
ATOM 3680 C CA . PHE B 1 154 ? 3.848 -21.172 -17.281 1 98 154 PHE B CA 1
ATOM 3681 C C . PHE B 1 154 ? 4.902 -21.047 -18.375 1 98 154 PHE B C 1
ATOM 3683 O O . PHE B 1 154 ? 6.039 -20.641 -18.094 1 98 154 PHE B O 1
ATOM 3690 N N . SER B 1 155 ? 4.492 -21.406 -19.609 1 96.31 155 SER B N 1
ATOM 3691 C CA . SER B 1 155 ? 5.344 -21.172 -20.766 1 96.31 155 SER B CA 1
ATOM 3692 C C . SER B 1 155 ? 5.473 -19.688 -21.078 1 96.31 155 SER B C 1
ATOM 3694 O O . SER B 1 155 ? 4.656 -18.891 -20.625 1 96.31 155 SER B O 1
ATOM 3696 N N . SER B 1 156 ? 6.473 -19.328 -21.844 1 97.56 156 SER B N 1
ATOM 3697 C CA . SER B 1 156 ? 6.688 -17.938 -22.234 1 97.56 156 SER B CA 1
ATOM 3698 C C . SER B 1 156 ? 5.496 -17.391 -23.016 1 97.56 156 SER B C 1
ATOM 3700 O O . SER B 1 156 ? 5.176 -16.203 -22.906 1 97.56 156 SER B O 1
ATOM 3702 N N . GLU B 1 157 ? 4.836 -18.234 -23.703 1 96.69 157 GLU B N 1
ATOM 3703 C CA . GLU B 1 157 ? 3.656 -17.797 -24.453 1 96.69 157 GLU B CA 1
ATOM 3704 C C . GLU B 1 157 ? 2.518 -17.422 -23.516 1 96.69 157 GLU B C 1
ATOM 3706 O O . GLU B 1 157 ? 1.849 -16.406 -23.719 1 96.69 157 GLU B O 1
ATOM 3711 N N . MET B 1 158 ? 2.328 -18.266 -22.531 1 97.88 158 MET B N 1
ATOM 3712 C CA . MET B 1 158 ? 1.299 -18 -21.547 1 97.88 158 MET B CA 1
ATOM 3713 C C . MET B 1 158 ? 1.64 -16.75 -20.734 1 97.88 158 MET B C 1
ATOM 3715 O O . MET B 1 158 ? 0.765 -15.922 -20.453 1 97.88 158 MET B O 1
ATOM 3719 N N . ILE B 1 159 ? 2.891 -16.609 -20.391 1 98.56 159 ILE B N 1
ATOM 3720 C CA . ILE B 1 159 ? 3.344 -15.43 -19.672 1 98.56 159 ILE B CA 1
ATOM 3721 C C . ILE B 1 159 ? 3.066 -14.18 -20.5 1 98.56 159 ILE B C 1
ATOM 3723 O O . ILE B 1 159 ? 2.527 -13.195 -19.984 1 98.56 159 ILE B O 1
ATOM 3727 N N . LYS B 1 160 ? 3.385 -14.258 -21.75 1 98.19 160 LYS B N 1
ATOM 3728 C CA . LYS B 1 160 ? 3.139 -13.133 -22.641 1 98.19 160 LYS B CA 1
ATOM 3729 C C . LYS B 1 160 ? 1.661 -12.75 -22.656 1 98.19 160 LYS B C 1
ATOM 3731 O O . LYS B 1 160 ? 1.316 -11.57 -22.578 1 98.19 160 LYS B O 1
ATOM 3736 N N . ALA B 1 161 ? 0.828 -13.734 -22.734 1 97.62 161 ALA B N 1
ATOM 3737 C CA . ALA B 1 161 ? -0.612 -13.484 -22.766 1 97.62 161 ALA B CA 1
ATOM 3738 C C . ALA B 1 161 ? -1.078 -12.797 -21.484 1 97.62 161 ALA B C 1
ATOM 3740 O O . ALA B 1 161 ? -1.879 -11.859 -21.531 1 97.62 161 ALA B O 1
ATOM 3741 N N . ILE B 1 162 ? -0.591 -13.242 -20.375 1 97.81 162 ILE B N 1
ATOM 3742 C CA . ILE B 1 162 ? -0.952 -12.688 -19.078 1 97.81 162 ILE B CA 1
ATOM 3743 C C . ILE B 1 162 ? -0.487 -11.234 -18.984 1 97.81 162 ILE B C 1
ATOM 3745 O O . ILE B 1 162 ? -1.254 -10.352 -18.594 1 97.81 162 ILE B O 1
ATOM 3749 N N . ILE B 1 163 ? 0.755 -10.992 -19.391 1 98.25 163 ILE B N 1
ATOM 3750 C CA . ILE B 1 163 ? 1.37 -9.672 -19.328 1 98.25 163 ILE B CA 1
ATOM 3751 C C . ILE B 1 163 ? 0.611 -8.703 -20.234 1 98.25 163 ILE B C 1
ATOM 3753 O O . ILE B 1 163 ? 0.344 -7.562 -19.844 1 98.25 163 ILE B O 1
ATOM 3757 N N . GLN B 1 164 ? 0.243 -9.172 -21.344 1 97.25 164 GLN B N 1
ATOM 3758 C CA . GLN B 1 164 ? -0.515 -8.336 -22.281 1 97.25 164 GLN B CA 1
ATOM 3759 C C . GLN B 1 164 ? -1.893 -8 -21.719 1 97.25 164 GLN B C 1
ATOM 3761 O O . GLN B 1 164 ? -2.365 -6.871 -21.844 1 97.25 164 GLN B O 1
ATOM 3766 N N . ASP B 1 165 ? -2.514 -8.922 -21.125 1 96.62 165 ASP B N 1
ATOM 3767 C CA . ASP B 1 165 ? -3.82 -8.68 -20.516 1 96.62 165 ASP B CA 1
ATOM 3768 C C . ASP B 1 165 ? -3.725 -7.645 -19.406 1 96.62 165 ASP B C 1
ATOM 3770 O O . ASP B 1 165 ? -4.523 -6.707 -19.344 1 96.62 165 ASP B O 1
ATOM 3774 N N . LEU B 1 166 ? -2.754 -7.777 -18.547 1 96.56 166 LEU B N 1
ATOM 3775 C CA . LEU B 1 166 ? -2.543 -6.84 -17.453 1 96.56 166 LEU B CA 1
ATOM 3776 C C . LEU B 1 166 ? -2.213 -5.449 -17.969 1 96.56 166 LEU B C 1
ATOM 3778 O O . LEU B 1 166 ? -2.668 -4.445 -17.422 1 96.56 166 LEU B O 1
ATOM 3782 N N . SER B 1 167 ? -1.496 -5.422 -19.047 1 95.81 167 SER B N 1
ATOM 3783 C CA . SER B 1 167 ? -1.044 -4.156 -19.609 1 95.81 167 SER B CA 1
ATOM 3784 C C . SER B 1 167 ? -2.186 -3.424 -20.312 1 95.81 167 SER B C 1
ATOM 3786 O O . SER B 1 167 ? -2.285 -2.197 -20.234 1 95.81 167 SER B O 1
ATOM 3788 N N . HIS B 1 168 ? -3.096 -4.125 -20.953 1 93.69 168 HIS B N 1
ATOM 3789 C CA . HIS B 1 168 ? -4.051 -3.484 -21.859 1 93.69 168 HIS B CA 1
ATOM 3790 C C . HIS B 1 168 ? -5.43 -3.383 -21.203 1 93.69 168 HIS B C 1
ATOM 3792 O O . HIS B 1 168 ? -6.176 -2.439 -21.484 1 93.69 168 HIS B O 1
ATOM 3798 N N . HIS B 1 169 ? -5.734 -4.32 -20.328 1 91.81 169 HIS B N 1
ATOM 3799 C CA . HIS B 1 169 ? -7.121 -4.402 -19.891 1 91.81 169 HIS B CA 1
ATOM 3800 C C . HIS B 1 169 ? -7.25 -4.113 -18.391 1 91.81 169 HIS B C 1
ATOM 3802 O O . HIS B 1 169 ? -8.359 -3.941 -17.875 1 91.81 169 HIS B O 1
ATOM 3808 N N . HIS B 1 170 ? -6.102 -3.943 -17.688 1 93.62 170 HIS B N 1
ATOM 3809 C CA . HIS B 1 170 ? -6.176 -3.789 -16.25 1 93.62 170 HIS B CA 1
ATOM 3810 C C . HIS B 1 170 ? -5.297 -2.639 -15.766 1 93.62 170 HIS B C 1
ATOM 3812 O O . HIS B 1 170 ? -4.727 -2.697 -14.672 1 93.62 170 HIS B O 1
ATOM 3818 N N . GLN B 1 171 ? -5.195 -1.609 -16.531 1 91.88 171 GLN B N 1
ATOM 3819 C CA . GLN B 1 171 ? -4.32 -0.477 -16.25 1 91.88 171 GLN B CA 1
ATOM 3820 C C . GLN B 1 171 ? -4.777 0.268 -14.992 1 91.88 171 GLN B C 1
ATOM 3822 O O . GLN B 1 171 ? -3.963 0.859 -14.281 1 91.88 171 GLN B O 1
ATOM 3827 N N . ARG B 1 172 ? -6.02 0.199 -14.719 1 91.81 172 ARG B N 1
ATOM 3828 C CA . ARG B 1 172 ? -6.578 0.947 -13.594 1 91.81 172 ARG B CA 1
ATOM 3829 C C . ARG B 1 172 ? -6.094 0.384 -12.266 1 91.81 172 ARG B C 1
ATOM 3831 O O . ARG B 1 172 ? -6.172 1.056 -11.234 1 91.81 172 ARG B O 1
ATOM 3838 N N . LEU B 1 173 ? -5.617 -0.879 -12.297 1 93.5 173 LEU B N 1
ATOM 3839 C CA . LEU B 1 173 ? -5.062 -1.485 -11.094 1 93.5 173 LEU B CA 1
ATOM 3840 C C . LEU B 1 173 ? -3.828 -0.727 -10.617 1 93.5 173 LEU B C 1
ATOM 3842 O O . LEU B 1 173 ? -3.463 -0.8 -9.445 1 93.5 173 LEU B O 1
ATOM 3846 N N . ALA B 1 174 ? -3.236 0.052 -11.508 1 92.75 174 ALA B N 1
ATOM 3847 C CA . ALA B 1 174 ? -2.004 0.778 -11.211 1 92.75 174 ALA B CA 1
ATOM 3848 C C . ALA B 1 174 ? -2.262 1.926 -10.242 1 92.75 174 ALA B C 1
ATOM 3850 O O . ALA B 1 174 ? -1.322 2.506 -9.688 1 92.75 174 ALA B O 1
ATOM 3851 N N . ASN B 1 175 ? -3.463 2.221 -9.914 1 91.38 175 ASN B N 1
ATOM 3852 C CA . ASN B 1 175 ? -3.803 3.363 -9.07 1 91.38 175 ASN B CA 1
ATOM 3853 C C . ASN B 1 175 ? -3.574 3.059 -7.594 1 91.38 175 ASN B C 1
ATOM 3855 O O . ASN B 1 175 ? -3.533 3.973 -6.766 1 91.38 175 ASN B O 1
ATOM 3859 N N . ARG B 1 176 ? -3.406 1.787 -7.309 1 91.75 176 ARG B N 1
ATOM 3860 C CA . ARG B 1 176 ? -3.16 1.422 -5.918 1 91.75 176 ARG B CA 1
ATOM 3861 C C . ARG B 1 176 ? -1.823 0.702 -5.77 1 91.75 176 ARG B C 1
ATOM 3863 O O . ARG B 1 176 ? -1.479 -0.154 -6.586 1 91.75 176 ARG B O 1
ATOM 3870 N N . THR B 1 177 ? -1.233 0.977 -4.742 1 92.69 177 THR B N 1
ATOM 3871 C CA . THR B 1 177 ? 0.117 0.479 -4.5 1 92.69 177 THR B CA 1
ATOM 3872 C C . THR B 1 177 ? 0.113 -1.038 -4.344 1 92.69 177 THR B C 1
ATOM 3874 O O . THR B 1 177 ? 1.017 -1.721 -4.828 1 92.69 177 THR B O 1
ATOM 3877 N N . ARG B 1 178 ? -0.846 -1.562 -3.666 1 91.94 178 ARG B N 1
ATOM 3878 C CA . ARG B 1 178 ? -0.846 -2.996 -3.393 1 91.94 178 ARG B CA 1
ATOM 3879 C C . ARG B 1 178 ? -0.901 -3.801 -4.688 1 91.94 178 ARG B C 1
ATOM 3881 O O . ARG B 1 178 ? -0.249 -4.84 -4.809 1 91.94 178 ARG B O 1
ATOM 3888 N N . TYR B 1 179 ? -1.669 -3.311 -5.672 1 95.25 179 TYR B N 1
ATOM 3889 C CA . TYR B 1 179 ? -1.766 -3.992 -6.957 1 95.25 179 TYR B CA 1
ATOM 3890 C C . TYR B 1 179 ? -0.49 -3.805 -7.773 1 95.25 179 TYR B C 1
ATOM 3892 O O . TYR B 1 179 ? 0.019 -4.758 -8.367 1 95.25 179 TYR B O 1
ATOM 3900 N N . ARG B 1 180 ? 0.065 -2.576 -7.742 1 95.62 180 ARG B N 1
ATOM 3901 C CA . ARG B 1 180 ? 1.301 -2.316 -8.477 1 95.62 180 ARG B CA 1
ATOM 3902 C C . ARG B 1 180 ? 2.42 -3.238 -8 1 95.62 180 ARG B C 1
ATOM 3904 O O . ARG B 1 180 ? 3.129 -3.832 -8.82 1 95.62 180 ARG B O 1
ATOM 3911 N N . LYS B 1 181 ? 2.496 -3.381 -6.734 1 96.06 181 LYS B N 1
ATOM 3912 C CA . LYS B 1 181 ? 3.572 -4.176 -6.148 1 96.06 181 LYS B CA 1
ATOM 3913 C C . LYS B 1 181 ? 3.504 -5.625 -6.621 1 96.06 181 LYS B C 1
ATOM 3915 O O . LYS B 1 181 ? 4.504 -6.188 -7.066 1 96.06 181 LYS B O 1
ATOM 3920 N N . ILE B 1 182 ? 2.346 -6.184 -6.539 1 96.94 182 ILE B N 1
ATOM 3921 C CA . ILE B 1 182 ? 2.221 -7.602 -6.863 1 96.94 182 ILE B CA 1
ATOM 3922 C C . ILE B 1 182 ? 2.357 -7.801 -8.367 1 96.94 182 ILE B C 1
ATOM 3924 O O . ILE B 1 182 ? 2.934 -8.797 -8.82 1 96.94 182 ILE B O 1
ATOM 3928 N N . ILE B 1 183 ? 1.85 -6.898 -9.141 1 98.19 183 ILE B N 1
ATOM 3929 C CA . ILE B 1 183 ? 1.938 -7 -10.594 1 98.19 183 ILE B CA 1
ATOM 3930 C C . ILE B 1 183 ? 3.396 -6.879 -11.031 1 98.19 183 ILE B C 1
ATOM 3932 O O . ILE B 1 183 ? 3.855 -7.625 -11.898 1 98.19 183 ILE B O 1
ATOM 3936 N N . CYS B 1 184 ? 4.16 -5.973 -10.445 1 98.12 184 CYS B N 1
ATOM 3937 C CA . CYS B 1 184 ? 5.578 -5.836 -10.75 1 98.12 184 CYS B CA 1
ATOM 3938 C C . CYS B 1 184 ? 6.34 -7.105 -10.391 1 98.12 184 CYS B C 1
ATOM 3940 O O . CYS B 1 184 ? 7.219 -7.539 -11.133 1 98.12 184 CYS B O 1
ATOM 3942 N N . GLN B 1 185 ? 5.961 -7.691 -9.281 1 97.38 185 GLN B N 1
ATOM 3943 C CA . GLN B 1 185 ? 6.582 -8.945 -8.867 1 97.38 185 GLN B CA 1
ATOM 3944 C C . GLN B 1 185 ? 6.305 -10.055 -9.883 1 97.38 185 GLN B C 1
ATOM 3946 O O . GLN B 1 185 ? 7.207 -10.805 -10.258 1 97.38 185 GLN B O 1
ATOM 3951 N N . ILE B 1 186 ? 5.051 -10.141 -10.297 1 98.44 186 ILE B N 1
ATOM 3952 C CA . ILE B 1 186 ? 4.645 -11.125 -11.297 1 98.44 186 ILE B CA 1
ATOM 3953 C C . ILE B 1 186 ? 5.453 -10.93 -12.578 1 98.44 186 ILE B C 1
ATOM 3955 O O . ILE B 1 186 ? 5.996 -11.891 -13.125 1 98.44 186 ILE B O 1
ATOM 3959 N N . ALA B 1 187 ? 5.539 -9.688 -13 1 98.69 187 ALA B N 1
ATOM 3960 C CA . ALA B 1 187 ? 6.223 -9.359 -14.25 1 98.69 187 ALA B CA 1
ATOM 3961 C C . ALA B 1 187 ? 7.711 -9.688 -14.164 1 98.69 187 ALA B C 1
ATOM 3963 O O . ALA B 1 187 ? 8.297 -10.219 -15.109 1 98.69 187 ALA B O 1
ATOM 3964 N N . CYS B 1 188 ? 8.344 -9.422 -13.062 1 98.56 188 CYS B N 1
ATOM 3965 C CA . CYS B 1 188 ? 9.766 -9.711 -12.891 1 98.56 188 CYS B CA 1
ATOM 3966 C C . CYS B 1 188 ? 10.016 -11.219 -12.898 1 98.56 188 CYS B C 1
ATOM 3968 O O . CYS B 1 188 ? 10.938 -11.688 -13.57 1 98.56 188 CYS B O 1
ATOM 3970 N N . ARG B 1 189 ? 9.211 -11.953 -12.219 1 97.44 189 ARG B N 1
ATOM 3971 C CA . ARG B 1 189 ? 9.344 -13.406 -12.203 1 97.44 189 ARG B CA 1
ATOM 3972 C C . ARG B 1 189 ? 9.102 -13.992 -13.594 1 97.44 189 ARG B C 1
ATOM 3974 O O . ARG B 1 189 ? 9.812 -14.906 -14.023 1 97.44 189 ARG B O 1
ATOM 3981 N N . GLY B 1 190 ? 8.047 -13.422 -14.219 1 98.56 190 GLY B N 1
ATOM 3982 C CA . GLY B 1 190 ? 7.805 -13.828 -15.594 1 98.56 190 GLY B CA 1
ATOM 3983 C C . GLY B 1 190 ? 8.977 -13.547 -16.516 1 98.56 190 GLY B C 1
ATOM 3984 O O . GLY B 1 190 ? 9.32 -14.383 -17.359 1 98.56 190 GLY B O 1
ATOM 3985 N N . ALA B 1 191 ? 9.617 -12.398 -16.375 1 98.62 191 ALA B N 1
ATOM 3986 C CA . ALA B 1 191 ? 10.766 -12.031 -17.188 1 98.62 191 ALA B CA 1
ATOM 3987 C C . ALA B 1 191 ? 11.906 -13.039 -17.016 1 98.62 191 ALA B C 1
ATOM 3989 O O . ALA B 1 191 ? 12.523 -13.453 -18 1 98.62 191 ALA B O 1
ATOM 3990 N N . VAL B 1 192 ? 12.141 -13.43 -15.789 1 96.81 192 VAL B N 1
ATOM 3991 C CA . VAL B 1 192 ? 13.211 -14.375 -15.5 1 96.81 192 VAL B CA 1
ATOM 3992 C C . VAL B 1 192 ? 12.945 -15.695 -16.219 1 96.81 192 VAL B C 1
ATOM 3994 O O . VAL B 1 192 ? 13.844 -16.266 -16.844 1 96.81 192 VAL B O 1
ATOM 3997 N N . THR B 1 193 ? 11.727 -16.125 -16.125 1 96.5 193 THR B N 1
ATOM 3998 C CA . THR B 1 193 ? 11.344 -17.375 -16.781 1 96.5 193 THR B CA 1
ATOM 3999 C C . THR B 1 193 ? 11.547 -17.266 -18.297 1 96.5 193 THR B C 1
ATOM 4001 O O . THR B 1 193 ? 12.102 -18.172 -18.922 1 96.5 193 THR B O 1
ATOM 4004 N N . CYS B 1 194 ? 11.117 -16.156 -18.859 1 97.75 194 CYS B N 1
ATOM 4005 C CA . CYS B 1 194 ? 11.266 -15.945 -20.297 1 97.75 194 CYS B CA 1
ATOM 4006 C C . CYS B 1 194 ? 12.734 -15.898 -20.688 1 97.75 194 CYS B C 1
ATOM 4008 O O . CYS B 1 194 ? 13.125 -16.453 -21.719 1 97.75 194 CYS B O 1
ATOM 4010 N N . ILE B 1 195 ? 13.555 -15.266 -19.891 1 96 195 ILE B N 1
ATOM 4011 C CA . ILE B 1 195 ? 14.992 -15.195 -20.141 1 96 195 ILE B CA 1
ATOM 4012 C C . ILE B 1 195 ? 15.578 -16.609 -20.156 1 96 195 ILE B C 1
ATOM 4014 O O . ILE B 1 195 ? 16.312 -16.969 -21.078 1 96 195 ILE B O 1
ATOM 4018 N N . GLN B 1 196 ? 15.188 -17.375 -19.203 1 92.19 196 GLN B N 1
ATOM 4019 C CA . GLN B 1 196 ? 15.727 -18.734 -19.062 1 92.19 196 GLN B CA 1
ATOM 4020 C C . GLN B 1 196 ? 15.281 -19.625 -20.234 1 92.19 196 GLN B C 1
ATOM 4022 O O . GLN B 1 196 ? 15.984 -20.562 -20.594 1 92.19 196 GLN B O 1
ATOM 4027 N N . GLU B 1 197 ? 14.195 -19.25 -20.859 1 94 197 GLU B N 1
ATOM 4028 C CA . GLU B 1 197 ? 13.688 -19.984 -22 1 94 197 GLU B CA 1
ATOM 4029 C C . GLU B 1 197 ? 14.227 -19.422 -23.312 1 94 197 GLU B C 1
ATOM 4031 O O . GLU B 1 197 ? 13.891 -19.922 -24.391 1 94 197 GLU B O 1
ATOM 4036 N N . GLY B 1 198 ? 14.977 -18.438 -23.219 1 94.31 198 GLY B N 1
ATOM 4037 C CA . GLY B 1 198 ? 15.562 -17.828 -24.391 1 94.31 198 GLY B CA 1
ATOM 4038 C C . GLY B 1 198 ? 14.578 -16.984 -25.188 1 94.31 198 GLY B C 1
ATOM 4039 O O . GLY B 1 198 ? 14.734 -16.812 -26.406 1 94.31 198 GLY B O 1
ATOM 4040 N N . LYS B 1 199 ? 13.547 -16.562 -24.562 1 97.31 199 LYS B N 1
ATOM 4041 C CA . LYS B 1 199 ? 12.523 -15.742 -25.203 1 97.31 199 LYS B CA 1
ATOM 4042 C C . LYS B 1 199 ? 12.711 -14.266 -24.875 1 97.31 199 LYS B C 1
ATOM 4044 O O . LYS B 1 199 ? 12.062 -13.742 -23.953 1 97.31 199 LYS B O 1
ATOM 4049 N N . GLU B 1 200 ? 13.453 -13.602 -25.625 1 97.38 200 GLU B N 1
ATOM 4050 C CA . GLU B 1 200 ? 13.891 -12.234 -25.344 1 97.38 200 GLU B CA 1
ATOM 4051 C C . GLU B 1 200 ? 12.727 -11.25 -25.422 1 97.38 200 GLU B C 1
ATOM 4053 O O . GLU B 1 200 ? 12.586 -10.383 -24.562 1 97.38 200 GLU B O 1
ATOM 4058 N N . LYS B 1 201 ? 11.953 -11.406 -26.453 1 98 201 LYS B N 1
ATOM 4059 C CA . LYS B 1 201 ? 10.852 -10.477 -26.672 1 98 201 LYS B CA 1
ATOM 4060 C C . LYS B 1 201 ? 9.852 -10.531 -25.516 1 98 201 LYS B C 1
ATOM 4062 O O . LYS B 1 201 ? 9.398 -9.492 -25.031 1 98 201 LYS B O 1
ATOM 4067 N N . GLU B 1 202 ? 9.531 -11.742 -25.062 1 98.31 202 GLU B N 1
ATOM 4068 C CA . GLU B 1 202 ? 8.625 -11.93 -23.938 1 98.31 202 GLU B CA 1
ATOM 4069 C C . GLU B 1 202 ? 9.203 -11.328 -22.656 1 98.31 202 GLU B C 1
ATOM 4071 O O . GLU B 1 202 ? 8.484 -10.711 -21.875 1 98.31 202 GLU B O 1
ATOM 4076 N N . ALA B 1 203 ? 10.492 -11.516 -22.469 1 98.31 203 ALA B N 1
ATOM 4077 C CA . ALA B 1 203 ? 11.164 -10.938 -21.312 1 98.31 203 ALA B CA 1
ATOM 4078 C C . ALA B 1 203 ? 11.078 -9.414 -21.328 1 98.31 203 ALA B C 1
ATOM 4080 O O . ALA B 1 203 ? 10.812 -8.789 -20.297 1 98.31 203 ALA B O 1
ATOM 4081 N N . GLN B 1 204 ? 11.242 -8.859 -22.5 1 98.25 204 GLN B N 1
ATOM 4082 C CA . GLN B 1 204 ? 11.164 -7.41 -22.656 1 98.25 204 GLN B CA 1
ATOM 4083 C C . GLN B 1 204 ? 9.758 -6.898 -22.344 1 98.25 204 GLN B C 1
ATOM 4085 O O . GLN B 1 204 ? 9.602 -5.824 -21.75 1 98.25 204 GLN B O 1
ATOM 4090 N N . GLU B 1 205 ? 8.789 -7.652 -22.75 1 98.31 205 GLU B N 1
ATOM 4091 C CA . GLU B 1 205 ? 7.414 -7.262 -22.484 1 98.31 205 GLU B CA 1
ATOM 4092 C C . GLU B 1 205 ? 7.121 -7.277 -20.984 1 98.31 205 GLU B C 1
ATOM 4094 O O . GLU B 1 205 ? 6.41 -6.406 -20.469 1 98.31 205 GLU B O 1
ATOM 4099 N N . CYS B 1 206 ? 7.641 -8.266 -20.312 1 98.69 206 CYS B N 1
ATOM 4100 C CA . CYS B 1 206 ? 7.504 -8.32 -18.859 1 98.69 206 CYS B CA 1
ATOM 4101 C C . CYS B 1 206 ? 8.125 -7.094 -18.203 1 98.69 206 CYS B C 1
ATOM 4103 O O . CYS B 1 206 ? 7.496 -6.453 -17.359 1 98.69 206 CYS B O 1
ATOM 4105 N N . LEU B 1 207 ? 9.32 -6.754 -18.641 1 98.5 207 LEU B N 1
ATOM 4106 C CA . LEU B 1 207 ? 10.023 -5.613 -18.062 1 98.5 207 LEU B CA 1
ATOM 4107 C C . LEU B 1 207 ? 9.312 -4.309 -18.406 1 98.5 207 LEU B C 1
ATOM 4109 O O . LEU B 1 207 ? 9.266 -3.393 -17.578 1 98.5 207 LEU B O 1
ATOM 4113 N N . ALA B 1 208 ? 8.727 -4.254 -19.562 1 98.06 208 ALA B N 1
ATOM 4114 C CA . ALA B 1 208 ? 7.973 -3.07 -19.969 1 98.06 208 ALA B CA 1
ATOM 4115 C C . ALA B 1 208 ? 6.746 -2.875 -19.078 1 98.06 208 ALA B C 1
ATOM 4117 O O . ALA B 1 208 ? 6.359 -1.742 -18.797 1 98.06 208 ALA B O 1
ATOM 4118 N N . LEU B 1 209 ? 6.133 -3.963 -18.688 1 98.31 209 LEU B N 1
ATOM 4119 C CA . LEU B 1 209 ? 4.98 -3.875 -17.797 1 98.31 209 LEU B CA 1
ATOM 4120 C C . LEU B 1 209 ? 5.371 -3.256 -16.453 1 98.31 209 LEU B C 1
ATOM 4122 O O . LEU B 1 209 ? 4.633 -2.439 -15.898 1 98.31 209 LEU B O 1
ATOM 4126 N N . VAL B 1 210 ? 6.508 -3.643 -15.891 1 97.75 210 VAL B N 1
ATOM 4127 C CA . VAL B 1 210 ? 6.977 -3.086 -14.625 1 97.75 210 VAL B CA 1
ATOM 4128 C C . VAL B 1 210 ? 7.117 -1.571 -14.75 1 97.75 210 VAL B C 1
ATOM 4130 O O . VAL B 1 210 ? 6.648 -0.825 -13.891 1 97.75 210 VAL B O 1
ATOM 4133 N N . LYS B 1 211 ? 7.676 -1.14 -15.852 1 94.94 211 LYS B N 1
ATOM 4134 C CA . LYS B 1 211 ? 7.879 0.289 -16.062 1 94.94 211 LYS B CA 1
ATOM 4135 C C . LYS B 1 211 ? 6.547 1.026 -16.156 1 94.94 211 LYS B C 1
ATOM 4137 O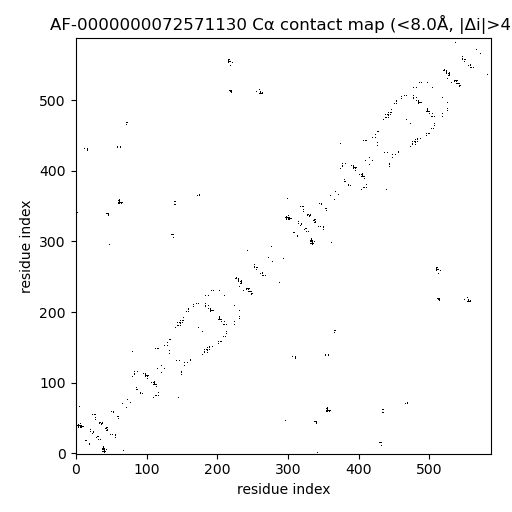 O . LYS B 1 211 ? 6.422 2.156 -15.688 1 94.94 211 LYS B O 1
ATOM 4142 N N . ALA B 1 212 ? 5.621 0.372 -16.719 1 94.94 212 ALA B N 1
ATOM 4143 C CA . ALA B 1 212 ? 4.312 0.989 -16.906 1 94.94 212 ALA B CA 1
ATOM 4144 C C . ALA B 1 212 ? 3.562 1.123 -15.586 1 94.94 212 ALA B C 1
ATOM 4146 O O . ALA B 1 212 ? 2.783 2.061 -15.398 1 94.94 212 ALA B O 1
ATOM 4147 N N . TYR B 1 213 ? 3.805 0.233 -14.641 1 95.19 213 TYR B N 1
ATOM 4148 C CA . TYR B 1 213 ? 3.029 0.184 -13.414 1 95.19 213 TYR B CA 1
ATOM 4149 C C . TYR B 1 213 ? 3.756 0.9 -12.281 1 95.19 213 TYR B C 1
ATOM 4151 O O . TYR B 1 213 ? 3.127 1.363 -11.328 1 95.19 213 TYR B O 1
ATOM 4159 N N . CYS B 1 214 ? 4.992 1.073 -12.336 1 93.25 214 CYS B N 1
ATOM 4160 C CA . CYS B 1 214 ? 5.785 1.524 -11.195 1 93.25 214 CYS B CA 1
ATOM 4161 C C . CYS B 1 214 ? 5.625 3.025 -10.984 1 93.25 214 CYS B C 1
ATOM 4163 O O . CYS B 1 214 ? 5.828 3.812 -11.906 1 93.25 214 CYS B O 1
ATOM 4165 N N . HIS B 1 215 ? 5.281 3.395 -9.789 1 91.06 215 HIS B N 1
ATOM 4166 C CA . HIS B 1 215 ? 5.285 4.77 -9.297 1 91.06 215 HIS B CA 1
ATOM 4167 C C . HIS B 1 215 ? 6.637 5.125 -8.688 1 91.06 215 HIS B C 1
ATOM 4169 O O . HIS B 1 215 ? 7.406 4.242 -8.305 1 91.06 215 HIS B O 1
ATOM 4175 N N . GLU B 1 216 ? 6.922 6.312 -8.625 1 89.44 216 GLU B N 1
ATOM 4176 C CA . GLU B 1 216 ? 8.219 6.766 -8.133 1 89.44 216 GLU B CA 1
ATOM 4177 C C . GLU B 1 216 ? 8.438 6.34 -6.68 1 89.44 216 GLU B C 1
ATOM 4179 O O . GLU B 1 216 ? 9.57 6.062 -6.273 1 89.44 216 GLU B O 1
ATOM 4184 N N . LYS B 1 217 ? 7.398 6.234 -5.941 1 90.75 217 LYS B N 1
ATOM 4185 C CA . LYS B 1 217 ? 7.531 5.887 -4.527 1 90.75 217 LYS B CA 1
ATOM 4186 C C . LYS B 1 217 ? 7.504 4.371 -4.328 1 90.75 217 LYS B C 1
ATOM 4188 O O . LYS B 1 217 ? 7.531 3.891 -3.195 1 90.75 217 LYS B O 1
ATOM 4193 N N . ASP B 1 218 ? 7.461 3.658 -5.449 1 96.06 218 ASP B N 1
ATOM 4194 C CA . ASP B 1 218 ? 7.535 2.201 -5.379 1 96.06 218 ASP B CA 1
ATOM 4195 C C . ASP B 1 218 ? 8.984 1.721 -5.43 1 96.06 218 ASP B C 1
ATOM 4197 O O . ASP B 1 218 ? 9.352 0.948 -6.316 1 96.06 218 ASP B O 1
ATOM 4201 N N . ALA B 1 219 ? 9.742 2.107 -4.449 1 96.44 219 ALA B N 1
ATOM 4202 C CA . ALA B 1 219 ? 11.18 1.891 -4.469 1 96.44 219 ALA B CA 1
ATOM 4203 C C . ALA B 1 219 ? 11.516 0.403 -4.547 1 96.44 219 ALA B C 1
ATOM 4205 O O . ALA B 1 219 ? 12.43 0 -5.27 1 96.44 219 ALA B O 1
ATOM 4206 N N . TYR B 1 220 ? 10.797 -0.434 -3.859 1 96.75 220 TYR B N 1
ATOM 4207 C CA . TYR B 1 220 ? 11.047 -1.869 -3.895 1 96.75 220 TYR B CA 1
ATOM 4208 C C . TYR B 1 220 ? 10.875 -2.42 -5.305 1 96.75 220 TYR B C 1
ATOM 4210 O O . TYR B 1 220 ? 11.742 -3.141 -5.809 1 96.75 220 TYR B O 1
ATOM 4218 N N . SER B 1 221 ? 9.758 -2.072 -5.902 1 97.5 221 SER B N 1
ATOM 4219 C CA . SER B 1 221 ? 9.469 -2.545 -7.254 1 97.5 221 SER B CA 1
ATOM 4220 C C . SER B 1 221 ? 10.523 -2.055 -8.242 1 97.5 221 SER B C 1
ATOM 4222 O O . SER B 1 221 ? 10.898 -2.779 -9.172 1 97.5 221 SER B O 1
ATOM 4224 N N . ARG B 1 222 ? 10.992 -0.876 -8.039 1 97.56 222 ARG B N 1
ATOM 4225 C CA . ARG B 1 222 ? 12 -0.312 -8.93 1 97.56 222 ARG B CA 1
ATOM 4226 C C . ARG B 1 222 ? 13.344 -1.021 -8.75 1 97.56 222 ARG B C 1
ATOM 4228 O O . ARG B 1 222 ? 14.078 -1.215 -9.719 1 97.56 222 ARG B O 1
ATOM 4235 N N . LEU B 1 223 ? 13.625 -1.412 -7.516 1 97.94 223 LEU B N 1
ATOM 4236 C CA . LEU B 1 223 ? 14.859 -2.143 -7.254 1 97.94 223 LEU B CA 1
ATOM 4237 C C . LEU B 1 223 ? 14.805 -3.539 -7.863 1 97.94 223 LEU B C 1
ATOM 4239 O O . LEU B 1 223 ? 15.758 -3.979 -8.508 1 97.94 223 LEU B O 1
ATOM 4243 N N . ILE B 1 224 ? 13.695 -4.227 -7.738 1 97.75 224 ILE B N 1
ATOM 4244 C CA . ILE B 1 224 ? 13.641 -5.578 -8.281 1 97.75 224 ILE B CA 1
ATOM 4245 C C . ILE B 1 224 ? 13.602 -5.516 -9.805 1 97.75 224 ILE B C 1
ATOM 4247 O O . ILE B 1 224 ? 14.086 -6.422 -10.484 1 97.75 224 ILE B O 1
ATOM 4251 N N . TYR B 1 225 ? 13.047 -4.406 -10.32 1 98.38 225 TYR B N 1
ATOM 4252 C CA . TYR B 1 225 ? 13.125 -4.172 -11.758 1 98.38 225 TYR B CA 1
ATOM 4253 C C . TYR B 1 225 ? 14.578 -4.078 -12.211 1 98.38 225 TYR B C 1
ATOM 4255 O O . TYR B 1 225 ? 14.969 -4.695 -13.211 1 98.38 225 TYR B O 1
ATOM 4263 N N . ARG B 1 226 ? 15.383 -3.311 -11.508 1 98.31 226 ARG B N 1
ATOM 4264 C CA . ARG B 1 226 ? 16.797 -3.137 -11.844 1 98.31 226 ARG B CA 1
ATOM 4265 C C . ARG B 1 226 ? 17.547 -4.461 -11.766 1 98.31 226 ARG B C 1
ATOM 4267 O O . ARG B 1 226 ? 18.422 -4.734 -12.578 1 98.31 226 ARG B O 1
ATOM 4274 N N . PHE B 1 227 ? 17.203 -5.234 -10.805 1 98.38 227 PHE B N 1
ATOM 4275 C CA . PHE B 1 227 ? 17.812 -6.551 -10.648 1 98.38 227 PHE B CA 1
ATOM 4276 C C . PHE B 1 227 ? 17.469 -7.445 -11.836 1 98.38 227 PHE B C 1
ATOM 4278 O O . PHE B 1 227 ? 18.359 -8.031 -12.453 1 98.38 227 PHE B O 1
ATOM 4285 N N . THR B 1 228 ? 16.219 -7.477 -12.164 1 98.31 228 THR B N 1
ATOM 4286 C CA . THR B 1 228 ? 15.758 -8.336 -13.25 1 98.31 228 THR B CA 1
ATOM 4287 C C . THR B 1 228 ? 16.297 -7.848 -14.594 1 98.31 228 THR B C 1
ATOM 4289 O O . THR B 1 228 ? 16.672 -8.656 -15.445 1 98.31 228 THR B O 1
ATOM 4292 N N . LYS B 1 229 ? 16.297 -6.535 -14.75 1 98.06 229 LYS B N 1
ATOM 4293 C CA . LYS B 1 229 ? 16.875 -5.961 -15.961 1 98.06 229 LYS B CA 1
ATOM 4294 C C . LYS B 1 229 ? 18.359 -6.293 -16.062 1 98.06 229 LYS B C 1
ATOM 4296 O O . LYS B 1 229 ? 18.875 -6.512 -17.172 1 98.06 229 LYS B O 1
ATOM 4301 N N . GLY B 1 230 ? 19.016 -6.246 -14.891 1 97.44 230 GLY B N 1
ATOM 4302 C CA . GLY B 1 230 ? 20.406 -6.688 -14.883 1 97.44 230 GLY B CA 1
ATOM 4303 C C . GLY B 1 230 ? 20.578 -8.102 -15.391 1 97.44 230 GLY B C 1
ATOM 4304 O O . GLY B 1 230 ? 21.469 -8.367 -16.203 1 97.44 230 GLY B O 1
ATOM 4305 N N . TYR B 1 231 ? 19.734 -8.977 -14.945 1 96.31 231 TYR B N 1
ATOM 4306 C CA . TYR B 1 231 ? 19.766 -10.359 -15.414 1 96.31 231 TYR B CA 1
ATOM 4307 C C . TYR B 1 231 ? 19.531 -10.43 -16.922 1 96.31 231 TYR B C 1
ATOM 4309 O O . TYR B 1 231 ? 20.188 -11.188 -17.625 1 96.31 231 TYR B O 1
ATOM 4317 N N . TYR B 1 232 ? 18.578 -9.641 -17.359 1 96.81 232 TYR B N 1
ATOM 4318 C CA . TYR B 1 232 ? 18.297 -9.547 -18.797 1 96.81 232 TYR B CA 1
ATOM 4319 C C . TYR B 1 232 ? 19.531 -9.117 -19.578 1 96.81 232 TYR B C 1
ATOM 4321 O O . TYR B 1 232 ? 19.859 -9.703 -20.609 1 96.81 232 TYR B O 1
ATOM 4329 N N . CYS B 1 233 ? 20.266 -8.156 -19.078 1 96.19 233 CYS B N 1
ATOM 4330 C CA . CYS B 1 233 ? 21.438 -7.617 -19.75 1 96.19 233 CYS B CA 1
ATOM 4331 C C . CYS B 1 233 ? 22.578 -8.641 -19.766 1 96.19 233 CYS B C 1
ATOM 4333 O O . CYS B 1 233 ? 23.344 -8.695 -20.734 1 96.19 233 CYS B O 1
ATOM 4335 N N . ILE B 1 234 ? 22.672 -9.406 -18.75 1 92.94 234 ILE B N 1
ATOM 4336 C CA . ILE B 1 234 ? 23.703 -10.438 -18.688 1 92.94 234 ILE B CA 1
ATOM 4337 C C . ILE B 1 234 ? 23.484 -11.453 -19.797 1 92.94 234 ILE B C 1
ATOM 4339 O O . ILE B 1 234 ? 24.438 -11.898 -20.438 1 92.94 234 ILE B O 1
ATOM 4343 N N . PHE B 1 235 ? 22.297 -11.766 -20.125 1 90.56 235 PHE B N 1
ATOM 4344 C CA . PHE B 1 235 ? 21.984 -12.852 -21.047 1 90.56 235 PHE B CA 1
ATOM 4345 C C . PHE B 1 235 ? 21.922 -12.344 -22.484 1 90.56 235 PHE B C 1
ATOM 4347 O O . PHE B 1 235 ? 22.344 -13.039 -23.406 1 90.56 235 PHE B O 1
ATOM 4354 N N . TYR B 1 236 ? 21.469 -11.141 -22.641 1 92.62 236 TYR B N 1
ATOM 4355 C CA . TYR B 1 236 ? 21.203 -10.703 -24.016 1 92.62 236 TYR B CA 1
ATOM 4356 C C . TYR B 1 236 ? 22.078 -9.508 -24.375 1 92.62 236 TYR B C 1
ATOM 4358 O O . TYR B 1 236 ? 22.156 -9.133 -25.547 1 92.62 236 TYR B O 1
ATOM 4366 N N . GLY B 1 237 ? 22.641 -8.898 -23.328 1 90 237 GLY B N 1
ATOM 4367 C CA . GLY B 1 237 ? 23.5 -7.75 -23.594 1 90 237 GLY B CA 1
ATOM 4368 C C . GLY B 1 237 ? 24.828 -8.125 -24.203 1 90 237 GLY B C 1
ATOM 4369 O O . GLY B 1 237 ? 25.156 -9.312 -24.344 1 90 237 GLY B O 1
ATOM 4370 N N . GLN B 1 238 ? 25.594 -7.105 -24.672 1 88.19 238 GLN B N 1
ATOM 4371 C CA . GLN B 1 238 ? 26.906 -7.32 -25.25 1 88.19 238 GLN B CA 1
ATOM 4372 C C . GLN B 1 238 ? 27.984 -6.582 -24.453 1 88.19 238 GLN B C 1
ATOM 4374 O O . GLN B 1 238 ? 27.75 -5.469 -23.969 1 88.19 238 GLN B O 1
ATOM 4379 N N . GLY B 1 239 ? 29.172 -7.219 -24.375 1 84.06 239 GLY B N 1
ATOM 4380 C CA . GLY B 1 239 ? 30.359 -6.641 -23.75 1 84.06 239 GLY B CA 1
ATOM 4381 C C . GLY B 1 239 ? 30.062 -5.918 -22.453 1 84.06 239 GLY B C 1
ATOM 4382 O O . GLY B 1 239 ? 29.797 -6.551 -21.438 1 84.06 239 GLY B O 1
ATOM 4383 N N . GLU B 1 240 ? 30.047 -4.645 -22.656 1 89.62 240 GLU B N 1
ATOM 4384 C CA . GLU B 1 240 ? 29.938 -3.75 -21.5 1 89.62 240 GLU B CA 1
ATOM 4385 C C . GLU B 1 240 ? 28.562 -3.828 -20.875 1 89.62 240 GLU B C 1
ATOM 4387 O O . GLU B 1 240 ? 28.406 -3.633 -19.656 1 89.62 240 GLU B O 1
ATOM 4392 N N . GLU B 1 241 ? 27.578 -4.203 -21.609 1 90.94 241 GLU B N 1
ATOM 4393 C CA . GLU B 1 241 ? 26.203 -4.293 -21.109 1 90.94 241 GLU B CA 1
ATOM 4394 C C . GLU B 1 241 ? 26.062 -5.441 -20.109 1 90.94 241 GLU B C 1
ATOM 4396 O O . GLU B 1 241 ? 25.297 -5.344 -19.156 1 90.94 241 GLU B O 1
ATOM 4401 N N . ARG B 1 242 ? 26.75 -6.492 -20.344 1 90.75 242 ARG B N 1
ATOM 4402 C CA . ARG B 1 242 ? 26.703 -7.641 -19.438 1 90.75 242 ARG B CA 1
ATOM 4403 C C . ARG B 1 242 ? 27.328 -7.305 -18.094 1 90.75 242 ARG B C 1
ATOM 4405 O O . ARG B 1 242 ? 26.781 -7.668 -17.047 1 90.75 242 ARG B O 1
ATOM 4412 N N . LEU B 1 243 ? 28.453 -6.59 -18.203 1 91.62 243 LEU B N 1
ATOM 4413 C CA . LEU B 1 243 ? 29.125 -6.18 -16.984 1 91.62 243 LEU B CA 1
ATOM 4414 C C . LEU B 1 243 ? 28.25 -5.23 -16.172 1 91.62 243 LEU B C 1
ATOM 4416 O O . LEU B 1 243 ? 28.188 -5.332 -14.938 1 91.62 243 LEU B O 1
ATOM 4420 N N . LEU B 1 244 ? 27.578 -4.387 -16.938 1 94.94 244 LEU B N 1
ATOM 4421 C CA . LEU B 1 244 ? 26.672 -3.451 -16.281 1 94.94 244 LEU B CA 1
ATOM 4422 C C . LEU B 1 244 ? 25.5 -4.188 -15.641 1 94.94 244 LEU B C 1
ATOM 4424 O O . LEU B 1 244 ? 25 -3.771 -14.594 1 94.94 244 LEU B O 1
ATOM 4428 N N . GLY B 1 245 ? 25.109 -5.281 -16.281 1 95.75 245 GLY B N 1
ATOM 4429 C CA . GLY B 1 245 ? 24.062 -6.102 -15.695 1 95.75 245 GLY B CA 1
ATOM 4430 C C . GLY B 1 245 ? 24.453 -6.719 -14.367 1 95.75 245 GLY B C 1
ATOM 4431 O O . GLY B 1 245 ? 23.688 -6.691 -13.406 1 95.75 245 GLY B O 1
ATOM 4432 N N . ILE B 1 246 ? 25.641 -7.199 -14.297 1 94.44 246 ILE B N 1
ATOM 4433 C CA . ILE B 1 246 ? 26.172 -7.789 -13.07 1 94.44 246 ILE B CA 1
ATOM 4434 C C . ILE B 1 246 ? 26.25 -6.727 -11.977 1 94.44 246 ILE B C 1
ATOM 4436 O O . ILE B 1 246 ? 25.812 -6.957 -10.852 1 94.44 246 ILE B O 1
ATOM 4440 N N . GLU B 1 247 ? 26.734 -5.609 -12.375 1 96.62 247 GLU B N 1
ATOM 4441 C CA . GLU B 1 247 ? 26.875 -4.508 -11.422 1 96.62 247 GLU B CA 1
ATOM 4442 C C . GLU B 1 247 ? 25.516 -4.07 -10.891 1 96.62 247 GLU B C 1
ATOM 4444 O O . GLU B 1 247 ? 25.391 -3.744 -9.711 1 96.62 247 GLU B O 1
ATOM 4449 N N . SER B 1 248 ? 24.562 -4.051 -11.766 1 97.88 248 SER B N 1
ATOM 4450 C CA . SER B 1 248 ? 23.219 -3.648 -11.375 1 97.88 248 SER B CA 1
ATOM 4451 C C . SER B 1 248 ? 22.641 -4.609 -10.344 1 97.88 248 SER B C 1
ATOM 4453 O O . SER B 1 248 ? 22.062 -4.18 -9.336 1 97.88 248 SER B O 1
ATOM 4455 N N . MET B 1 249 ? 22.75 -5.887 -10.562 1 97.62 249 MET B N 1
ATOM 4456 C CA . MET B 1 249 ? 22.234 -6.891 -9.641 1 97.62 249 MET B CA 1
ATOM 4457 C C . MET B 1 249 ? 22.922 -6.793 -8.289 1 97.62 249 MET B C 1
ATOM 4459 O O . MET B 1 249 ? 22.266 -6.805 -7.242 1 97.62 249 MET B O 1
ATOM 4463 N N . LYS B 1 250 ? 24.203 -6.59 -8.344 1 97.81 250 LYS B N 1
ATOM 4464 C CA . LYS B 1 250 ? 24.969 -6.477 -7.105 1 97.81 250 LYS B CA 1
ATOM 4465 C C . LYS B 1 250 ? 24.609 -5.199 -6.348 1 97.81 250 LYS B C 1
ATOM 4467 O O . LYS B 1 250 ? 24.531 -5.203 -5.117 1 97.81 250 LYS B O 1
ATOM 4472 N N . LYS B 1 251 ? 24.422 -4.164 -7.109 1 98.62 251 LYS B N 1
ATOM 4473 C CA . LYS B 1 251 ? 24.062 -2.889 -6.492 1 98.62 251 LYS B CA 1
ATOM 4474 C C . LYS B 1 251 ? 22.719 -2.984 -5.777 1 98.62 251 LYS B C 1
ATOM 4476 O O . LYS B 1 251 ? 22.531 -2.41 -4.703 1 98.62 251 LYS B O 1
ATOM 4481 N N . VAL B 1 252 ? 21.781 -3.67 -6.348 1 98.69 252 VAL B N 1
ATOM 4482 C CA . VAL B 1 252 ? 20.484 -3.859 -5.715 1 98.69 252 VAL B CA 1
ATOM 4483 C C . VAL B 1 252 ? 20.656 -4.59 -4.387 1 98.69 252 VAL B C 1
ATOM 4485 O O . VAL B 1 252 ? 20.078 -4.191 -3.371 1 98.69 252 VAL B O 1
ATOM 4488 N N . ILE B 1 253 ? 21.422 -5.645 -4.383 1 98.5 253 ILE B N 1
ATOM 4489 C CA . ILE B 1 253 ? 21.688 -6.43 -3.18 1 98.5 253 ILE B CA 1
ATOM 4490 C C . ILE B 1 253 ? 22.344 -5.551 -2.119 1 98.5 253 ILE B C 1
ATOM 4492 O O . ILE B 1 253 ? 21.953 -5.586 -0.949 1 98.5 253 ILE B O 1
ATOM 4496 N N . GLU B 1 254 ? 23.25 -4.754 -2.572 1 98.44 254 GLU B N 1
ATOM 4497 C CA . GLU B 1 254 ? 23.938 -3.836 -1.671 1 98.44 254 GLU B CA 1
ATOM 4498 C C . GLU B 1 254 ? 22.969 -2.818 -1.068 1 98.44 254 GLU B C 1
ATOM 4500 O O . GLU B 1 254 ? 23.078 -2.484 0.114 1 98.44 254 GLU B O 1
ATOM 4505 N N . ILE B 1 255 ? 22.078 -2.316 -1.872 1 98.5 255 ILE B N 1
ATOM 4506 C CA . ILE B 1 255 ? 21.125 -1.321 -1.412 1 98.5 255 ILE B CA 1
ATOM 4507 C C . ILE B 1 255 ? 20.203 -1.939 -0.361 1 98.5 255 ILE B C 1
ATOM 4509 O O . ILE B 1 255 ? 19.969 -1.348 0.697 1 98.5 255 ILE B O 1
ATOM 4513 N N . PHE B 1 256 ? 19.672 -3.166 -0.615 1 97.94 256 PHE B N 1
ATOM 4514 C CA . PHE B 1 256 ? 18.828 -3.844 0.365 1 97.94 256 PHE B CA 1
ATOM 4515 C C . PHE B 1 256 ? 19.562 -4.008 1.689 1 97.94 256 PHE B C 1
ATOM 4517 O O . PHE B 1 256 ? 19.016 -3.727 2.752 1 97.94 256 PHE B O 1
ATOM 4524 N N . ASP B 1 257 ? 20.797 -4.41 1.573 1 97.94 257 ASP B N 1
ATOM 4525 C CA . ASP B 1 257 ? 21.594 -4.602 2.783 1 97.94 257 ASP B CA 1
ATOM 4526 C C . ASP B 1 257 ? 21.812 -3.279 3.514 1 97.94 257 ASP B C 1
ATOM 4528 O O . ASP B 1 257 ? 21.594 -3.193 4.727 1 97.94 257 ASP B O 1
ATOM 4532 N N . TRP B 1 258 ? 22.172 -2.285 2.736 1 97.69 258 TRP B N 1
ATOM 4533 C CA . TRP B 1 258 ? 22.531 -0.986 3.301 1 97.69 258 TRP B CA 1
ATOM 4534 C C . TRP B 1 258 ? 21.328 -0.334 3.965 1 97.69 258 TRP B C 1
ATOM 4536 O O . TRP B 1 258 ? 21.438 0.27 5.035 1 97.69 258 TRP B O 1
ATOM 4546 N N . GLU B 1 259 ? 20.156 -0.415 3.379 1 95.44 259 GLU B N 1
ATOM 4547 C CA . GLU B 1 259 ? 18.984 0.242 3.936 1 95.44 259 GLU B CA 1
ATOM 4548 C C . GLU B 1 259 ? 18.344 -0.596 5.047 1 95.44 259 GLU B C 1
ATOM 4550 O O . GLU B 1 259 ? 17.375 -0.182 5.664 1 95.44 259 GLU B O 1
ATOM 4555 N N . GLY B 1 260 ? 18.859 -1.834 5.25 1 94.5 260 GLY B N 1
ATOM 4556 C CA . GLY B 1 260 ? 18.484 -2.605 6.426 1 94.5 260 GLY B CA 1
ATOM 4557 C C . GLY B 1 260 ? 17.531 -3.74 6.109 1 94.5 260 GLY B C 1
ATOM 4558 O O . GLY B 1 260 ? 16.938 -4.336 7.016 1 94.5 260 GLY B O 1
ATOM 4559 N N . SER B 1 261 ? 17.25 -4.035 4.855 1 95.31 261 SER B N 1
ATOM 4560 C CA . SER B 1 261 ? 16.438 -5.184 4.457 1 95.31 261 SER B CA 1
ATOM 4561 C C . SER B 1 261 ? 17.297 -6.438 4.309 1 95.31 261 SER B C 1
ATOM 4563 O O . SER B 1 261 ? 17.453 -6.961 3.207 1 95.31 261 SER B O 1
ATOM 4565 N N . ILE B 1 262 ? 17.656 -6.977 5.371 1 94.75 262 ILE B N 1
ATOM 4566 C CA . ILE B 1 262 ? 18.703 -7.992 5.438 1 94.75 262 ILE B CA 1
ATOM 4567 C C . ILE B 1 262 ? 18.203 -9.289 4.793 1 94.75 262 ILE B C 1
ATOM 4569 O O . ILE B 1 262 ? 18.922 -9.93 4.031 1 94.75 262 ILE B O 1
ATOM 4573 N N . ASN B 1 263 ? 17.031 -9.625 5.051 1 93 263 ASN B N 1
ATOM 4574 C CA . ASN B 1 263 ? 16.484 -10.852 4.48 1 93 263 ASN B CA 1
ATOM 4575 C C . ASN B 1 263 ? 16.312 -10.742 2.967 1 93 263 ASN B C 1
ATOM 4577 O O . ASN B 1 263 ? 16.5 -11.719 2.24 1 93 263 ASN B O 1
ATOM 4581 N N . LEU B 1 264 ? 15.93 -9.586 2.523 1 94.75 264 LEU B N 1
ATOM 4582 C CA . LEU B 1 264 ? 15.836 -9.367 1.083 1 94.75 264 LEU B CA 1
ATOM 4583 C C . LEU B 1 264 ? 17.203 -9.461 0.425 1 94.75 264 LEU B C 1
ATOM 4585 O O . LEU B 1 264 ? 17.344 -10.062 -0.641 1 94.75 264 LEU B O 1
ATOM 4589 N N . ALA B 1 265 ? 18.203 -8.828 1.071 1 97.38 265 ALA B N 1
ATOM 4590 C CA . ALA B 1 265 ? 19.562 -8.891 0.545 1 97.38 265 ALA B CA 1
ATOM 4591 C C . ALA B 1 265 ? 20.031 -10.336 0.399 1 97.38 265 ALA B C 1
ATOM 4593 O O . ALA B 1 265 ? 20.578 -10.719 -0.64 1 97.38 265 ALA B O 1
ATOM 4594 N N . LYS B 1 266 ? 19.75 -11.102 1.384 1 96.31 266 LYS B N 1
ATOM 4595 C CA . LYS B 1 266 ? 20.109 -12.508 1.359 1 96.31 266 LYS B CA 1
ATOM 4596 C C . LYS B 1 266 ? 19.375 -13.25 0.249 1 96.31 266 LYS B C 1
ATOM 4598 O O . LYS B 1 266 ? 19.984 -14.055 -0.474 1 96.31 266 LYS B O 1
ATOM 4603 N N . THR B 1 267 ? 18.109 -12.992 0.143 1 94.75 267 THR B N 1
ATOM 4604 C CA . THR B 1 267 ? 17.281 -13.633 -0.867 1 94.75 267 THR B CA 1
ATOM 4605 C C . THR B 1 267 ? 17.781 -13.312 -2.27 1 94.75 267 THR B C 1
ATOM 4607 O O . THR B 1 267 ? 17.938 -14.211 -3.104 1 94.75 267 THR B O 1
ATOM 4610 N N . TYR B 1 268 ? 18.109 -12.117 -2.506 1 96.5 268 TYR B N 1
ATOM 4611 C CA . TYR B 1 268 ? 18.5 -11.711 -3.85 1 96.5 268 TYR B CA 1
ATOM 4612 C C . TYR B 1 268 ? 19.953 -12.109 -4.129 1 96.5 268 TYR B C 1
ATOM 4614 O O . TYR B 1 268 ? 20.328 -12.305 -5.285 1 96.5 268 TYR B O 1
ATOM 4622 N N . GLN B 1 269 ? 20.719 -12.242 -3.068 1 96.75 269 GLN B N 1
ATOM 4623 C CA . GLN B 1 269 ? 22.031 -12.844 -3.252 1 96.75 269 GLN B CA 1
ATOM 4624 C C . GLN B 1 269 ? 21.922 -14.289 -3.707 1 96.75 269 GLN B C 1
ATOM 4626 O O . GLN B 1 269 ? 22.625 -14.719 -4.621 1 96.75 269 GLN B O 1
ATOM 4631 N N . LYS B 1 270 ? 21.062 -14.961 -3.076 1 93.94 270 LYS B N 1
ATOM 4632 C CA . LYS B 1 270 ? 20.828 -16.344 -3.471 1 93.94 270 LYS B CA 1
ATOM 4633 C C . LYS B 1 270 ? 20.344 -16.438 -4.918 1 93.94 270 LYS B C 1
ATOM 4635 O O . LYS B 1 270 ? 20.766 -17.328 -5.66 1 93.94 270 LYS B O 1
ATOM 4640 N N . LEU B 1 271 ? 19.469 -15.555 -5.289 1 93.88 271 LEU B N 1
ATOM 4641 C CA . LEU B 1 271 ? 18.984 -15.523 -6.664 1 93.88 271 LEU B CA 1
ATOM 4642 C C . LEU B 1 271 ? 20.109 -15.203 -7.633 1 93.88 271 LEU B C 1
ATOM 4644 O O . LEU B 1 271 ? 20.234 -15.836 -8.688 1 93.88 271 LEU B O 1
ATOM 4648 N N . TYR B 1 272 ? 20.891 -14.258 -7.242 1 95.06 272 TYR B N 1
ATOM 4649 C CA . TYR B 1 272 ? 22.047 -13.906 -8.062 1 95.06 272 TYR B CA 1
ATOM 4650 C C . TYR B 1 272 ? 22.953 -15.109 -8.273 1 95.06 272 TYR B C 1
ATOM 4652 O O . TYR B 1 272 ? 23.391 -15.375 -9.391 1 95.06 272 TYR B O 1
ATOM 4660 N N . ASP B 1 273 ? 23.203 -15.82 -7.211 1 92.5 273 ASP B N 1
ATOM 4661 C CA . ASP B 1 273 ? 24.062 -17 -7.277 1 92.5 273 ASP B CA 1
ATOM 4662 C C . ASP B 1 273 ? 23.438 -18.078 -8.156 1 92.5 273 ASP B C 1
ATOM 4664 O O . ASP B 1 273 ? 24.141 -18.719 -8.945 1 92.5 273 ASP B O 1
ATOM 4668 N N . LYS B 1 274 ? 22.203 -18.172 -8.031 1 88.75 274 LYS B N 1
ATOM 4669 C CA . LYS B 1 274 ? 21.484 -19.188 -8.797 1 88.75 274 LYS B CA 1
ATOM 4670 C C . LYS B 1 274 ? 21.469 -18.844 -10.281 1 88.75 274 LYS B C 1
ATOM 4672 O O . LYS B 1 274 ? 21.641 -19.719 -11.133 1 88.75 274 LYS B O 1
ATOM 4677 N N . TYR B 1 275 ? 21.266 -17.594 -10.57 1 87.06 275 TYR B N 1
ATOM 4678 C CA . TYR B 1 275 ? 21.062 -17.172 -11.953 1 87.06 275 TYR B CA 1
ATOM 4679 C C . TYR B 1 275 ? 22.406 -17 -12.672 1 87.06 275 TYR B C 1
ATOM 4681 O O . TYR B 1 275 ? 22.531 -17.344 -13.844 1 87.06 275 TYR B O 1
ATOM 4689 N N . VAL B 1 276 ? 23.375 -16.484 -12.062 1 84.31 276 VAL B N 1
ATOM 4690 C CA . VAL B 1 276 ? 24.578 -16.016 -12.734 1 84.31 276 VAL B CA 1
ATOM 4691 C C . VAL B 1 276 ? 25.734 -16.984 -12.453 1 84.31 276 VAL B C 1
ATOM 4693 O O . VAL B 1 276 ? 26.484 -17.344 -13.359 1 84.31 276 VAL B O 1
ATOM 4696 N N . LYS B 1 277 ? 25.844 -17.422 -11.266 1 76.25 277 LYS B N 1
ATOM 4697 C CA . LYS B 1 277 ? 27 -18.25 -10.938 1 76.25 277 LYS B CA 1
ATOM 4698 C C . LYS B 1 277 ? 26.797 -19.688 -11.406 1 76.25 277 LYS B C 1
ATOM 4700 O O . LYS B 1 277 ? 27.75 -20.344 -11.828 1 76.25 277 LYS B O 1
ATOM 4705 N N . ASN B 1 278 ? 25.625 -20.141 -11.32 1 64.25 278 ASN B N 1
ATOM 4706 C CA . ASN B 1 278 ? 25.406 -21.531 -11.664 1 64.25 278 ASN B CA 1
ATOM 4707 C C . ASN B 1 278 ? 25.078 -21.703 -13.148 1 64.25 278 ASN B C 1
ATOM 4709 O O . ASN B 1 278 ? 24.906 -22.828 -13.625 1 64.25 278 ASN B O 1
ATOM 4713 N N . TYR B 1 279 ? 24.891 -20.641 -13.836 1 58.72 279 TYR B N 1
ATOM 4714 C CA . TYR B 1 279 ? 24.594 -20.75 -15.258 1 58.72 279 TYR B CA 1
ATOM 4715 C C . TYR B 1 279 ? 25.891 -20.891 -16.062 1 58.72 279 TYR B C 1
ATOM 4717 O O . TYR B 1 279 ? 26.891 -20.266 -15.75 1 58.72 279 TYR B O 1
ATOM 4725 N N . ASN B 1 280 ? 26.125 -22.078 -16.609 1 53.53 280 ASN B N 1
ATOM 4726 C CA . ASN B 1 280 ? 27.219 -22.344 -17.547 1 53.53 280 ASN B CA 1
ATOM 4727 C C . ASN B 1 280 ? 27.344 -21.234 -18.594 1 53.53 280 ASN B C 1
ATOM 4729 O O . ASN B 1 280 ? 26.797 -21.344 -19.688 1 53.53 280 ASN B O 1
ATOM 4733 N N . PHE B 1 281 ? 27.578 -20.031 -18.172 1 56.25 281 PHE B N 1
ATOM 4734 C CA . PHE B 1 281 ? 27.766 -18.938 -19.125 1 56.25 281 PHE B CA 1
ATOM 4735 C C . PHE B 1 281 ? 28.969 -19.203 -20.016 1 56.25 281 PHE B C 1
ATOM 4737 O O . PHE B 1 281 ? 29.891 -19.922 -19.625 1 56.25 281 PHE B O 1
ATOM 4744 N N . PRO B 1 282 ? 28.844 -18.906 -21.188 1 52.62 282 PRO B N 1
ATOM 4745 C CA . PRO B 1 282 ? 30 -19.062 -22.062 1 52.62 282 PRO B CA 1
ATOM 4746 C C . PRO B 1 282 ? 31.297 -18.578 -21.422 1 52.62 282 PRO B C 1
ATOM 4748 O O . PRO B 1 282 ? 31.266 -17.766 -20.484 1 52.62 282 PRO B O 1
ATOM 4751 N N . GLN B 1 283 ? 32.375 -19.219 -21.797 1 51.03 283 GLN B N 1
ATOM 4752 C CA . GLN B 1 283 ? 33.75 -19.016 -21.328 1 51.03 283 GLN B CA 1
ATOM 4753 C C . GLN B 1 283 ? 34.031 -17.547 -21.094 1 51.03 283 GLN B C 1
ATOM 4755 O O . GLN B 1 283 ? 34.719 -17.172 -20.125 1 51.03 283 GLN B O 1
ATOM 4760 N N . TRP B 1 284 ? 33.5 -16.703 -21.844 1 47.25 284 TRP B N 1
ATOM 4761 C CA . TRP B 1 284 ? 33.812 -15.281 -21.75 1 47.25 284 TRP B CA 1
ATOM 4762 C C . TRP B 1 284 ? 33.25 -14.664 -20.484 1 47.25 284 TRP B C 1
ATOM 4764 O O . TRP B 1 284 ? 33.812 -13.727 -19.922 1 47.25 284 TRP B O 1
ATOM 4774 N N . LEU B 1 285 ? 32.156 -15.016 -20.062 1 54.5 285 LEU B N 1
ATOM 4775 C CA . LEU B 1 285 ? 31.594 -14.5 -18.812 1 54.5 285 LEU B CA 1
ATOM 4776 C C . LEU B 1 285 ? 32.375 -15.039 -17.625 1 54.5 285 LEU B C 1
ATOM 4778 O O . LEU B 1 285 ? 32.562 -14.336 -16.625 1 54.5 285 LEU B O 1
ATOM 4782 N N . SER B 1 286 ? 32.812 -16.281 -17.688 1 53.03 286 SER B N 1
ATOM 4783 C CA . SER B 1 286 ? 33.688 -16.828 -16.656 1 53.03 286 SER B CA 1
ATOM 4784 C C . SER B 1 286 ? 34.938 -15.992 -16.484 1 53.03 286 SER B C 1
ATOM 4786 O O . SER B 1 286 ? 35.406 -15.805 -15.367 1 53.03 286 SER B O 1
ATOM 4788 N N . ASP B 1 287 ? 35.438 -15.484 -17.547 1 53.59 287 ASP B N 1
ATOM 4789 C CA . ASP B 1 287 ? 36.656 -14.68 -17.531 1 53.59 287 ASP B CA 1
ATOM 4790 C C . ASP B 1 287 ? 36.406 -13.344 -16.828 1 53.59 287 ASP B C 1
ATOM 4792 O O . ASP B 1 287 ? 37.312 -12.805 -16.172 1 53.59 287 ASP B O 1
ATOM 4796 N N . ILE B 1 288 ? 35.25 -12.859 -16.953 1 51.78 288 ILE B N 1
ATOM 4797 C CA . ILE B 1 288 ? 34.906 -11.562 -16.359 1 51.78 288 ILE B CA 1
ATOM 4798 C C . ILE B 1 288 ? 34.656 -11.734 -14.867 1 51.78 288 ILE B C 1
ATOM 4800 O O . ILE B 1 288 ? 35.031 -10.875 -14.062 1 51.78 288 ILE B O 1
ATOM 4804 N N . LEU B 1 289 ? 33.969 -12.656 -14.516 1 56.09 289 LEU B N 1
ATOM 4805 C CA . LEU B 1 289 ? 33.594 -12.836 -13.125 1 56.09 289 LEU B CA 1
ATOM 4806 C C . LEU B 1 289 ? 34.781 -13.312 -12.289 1 56.09 289 LEU B C 1
ATOM 4808 O O . LEU B 1 289 ? 34.75 -13.227 -11.055 1 56.09 289 LEU B O 1
ATOM 4812 N N . GLY B 1 290 ? 35.969 -13.305 -12.766 1 49.34 290 GLY B N 1
ATOM 4813 C CA . GLY B 1 290 ? 37.156 -13.82 -12.102 1 49.34 290 GLY B CA 1
ATOM 4814 C C . GLY B 1 290 ? 37 -15.25 -11.625 1 49.34 290 GLY B C 1
ATOM 4815 O O . GLY B 1 290 ? 35.875 -15.703 -11.367 1 49.34 290 GLY B O 1
ATOM 4816 N N . LYS B 1 291 ? 38.031 -16.172 -11.836 1 47.38 291 LYS B N 1
ATOM 4817 C CA . LYS B 1 291 ? 38.156 -17.578 -11.477 1 47.38 291 LYS B CA 1
ATOM 4818 C C . LYS B 1 291 ? 37.688 -17.828 -10.055 1 47.38 291 LYS B C 1
ATOM 4820 O O . LYS B 1 291 ? 37.031 -18.859 -9.781 1 47.38 291 LYS B O 1
ATOM 4825 N N . ASP B 1 292 ? 38.031 -17.094 -9.086 1 44.5 292 ASP B N 1
ATOM 4826 C CA . ASP B 1 292 ? 37.75 -17.297 -7.66 1 44.5 292 ASP B CA 1
ATOM 4827 C C . ASP B 1 292 ? 36.344 -16.859 -7.289 1 44.5 292 ASP B C 1
ATOM 4829 O O . ASP B 1 292 ? 35.938 -17 -6.137 1 44.5 292 ASP B O 1
ATOM 4833 N N . SER B 1 293 ? 35.75 -16.172 -8.102 1 40.59 293 SER B N 1
ATOM 4834 C CA . SER B 1 293 ? 34.406 -15.703 -7.785 1 40.59 293 SER B CA 1
ATOM 4835 C C . SER B 1 293 ? 33.344 -16.656 -8.328 1 40.59 293 SER B C 1
ATOM 4837 O O . SER B 1 293 ? 32.156 -16.375 -8.281 1 40.59 293 SER B O 1
ATOM 4839 N N . ILE B 1 294 ? 33.75 -17.562 -9.125 1 34.75 294 ILE B N 1
ATOM 4840 C CA . ILE B 1 294 ? 32.938 -18.719 -9.5 1 34.75 294 ILE B CA 1
ATOM 4841 C C . ILE B 1 294 ? 33.281 -19.906 -8.602 1 34.75 294 ILE B C 1
ATOM 4843 O O . ILE B 1 294 ? 34.438 -20.219 -8.383 1 34.75 294 ILE B O 1
#

Secondary structure (DSSP, 8-state):
---HHHHHHHHHHHHHTT--HHHHHHHH---HHHHHHHHTTSS--BHHHHHHHHHHTT--HHHHHHHHTTT---HHHHHHHHHHHHHHTT-HHHHHHHHHHHHHTT-HHHHHHHHHTTSPPPHHHHHHHHHHHHT-SS--HHHHHHHHHHGGGS-HHHHHHHHHHHHHH-GGGGGSHHHHHHHHHHHHHHHHHHHHTT-HHHHHHHHHHHHHH--TT-HHHHHHHHHHHHHHHHHH--THHHHHHHHHHHHHHHHHHHHT-HHHHHHHHHHHIIIIISS---HHHHHHH-GGG-/---HHHHHHHHHHHHHTT--HHHHHHHH---HHHHHHHHTTSS--BHHHHHHHHHHTT--HHHHHHHHTTT---HHHHHHHHHHHHHHTT-HHHHHHHHHHHHHTT-HHHHHHHHHTTSPPPHHHHHHHHHHHHT-SS--HHHHHHHHHHGGGS-HHHHHHHHHHHHHH-GGGGGSHHHHHHHHHHHHHHHHHHHHTT-HHHHHHHHHHHHHH--TT-HHHHHHHHHHHHHHHHHH--THHHHHHHHHHHHHHHHHHHHT-HHHHHHHHHHHIIIIISS---HHHHHHH-GGG-

Organism: Lactococcus lactis subsp. lactis (strain IL1403) (NCBI:txid272623)

InterPro domains:
  IPR001387 Cro/C1-type, helix-turn-helix domain [PF13443] (9-62)
  IPR001387 Cro/C1-type, helix-turn-helix domain [PS50943] (10-64)
  IPR001387 Cro/C1-type, helix-turn-helix domain [SM00530] (9-64)
  IPR001387 Cro/C1-type, helix-turn-helix domain [cd00093] (7-63)
  IPR010057 HTH-type transcriptional regulator Rgg, C-terminal domain [PF21259] (119-270)
  IPR010057 HTH-type transcriptional regulator Rgg, C-terminal domain [TIGR01716] (66-278)
  IPR010982 Lambda repressor-like, DNA-binding domain superfamily [G3DSA:1.10.260.40] (6-109)
  IPR010982 Lambda repressor-like, DNA-binding domain superfamily [SSF47413] (2-64)
  IPR053163 HTH-type transcriptional regulator Rgg-like [PTHR37038] (6-278)

Foldseek 3Di:
DQPLLLLCLVVVLCVVLPHDLVNLCVQQVDDSVQSVCSNRSNHDDDPSSVCSSCVVSVHDPVVSVCVSVVNDDDPLVVLLVQLVVCLLVVVQVSLQVSLVVCVVVPNNLSSVLSVQSNDADDPVVQVVLLVVLVPDQADDPNNLSSLLSHVLNDDLVSLLVNLVCCQPRVLVLLVDDSSLVSLLSSLLSSLLSCLVVVNLVSNVSSLVSNVSRDDPVNVVSVLSSQLSVLLSQLRPNDDVSVVVSLVSLVVSLVVCVVVPVPSVSVSSVVVCCVRQVPPCPPPVSPVVCDVVND/DQPLLLLCLVVVLCVVLPHDLVNLCVQQVDDSVQSVCSNRSNHDDDPSSVCSSCVVSVHDPVVSVCVSVVNDDDPLVVLLVQLVVCLLVVVQVSLQVSLVVCVVVPNNLSSVLSVQSNDADPPVVQVVLLVVLVPDQADDPNNLSSLLSHVLNDDLVSLLVNLVCCQPRVLVLLVDDVSLVSLLSSLLSSLLSCLVVVNLVSNVSSLVSNVSRDDPVNVVSVLSSQLSVLLSQLRPNDDVSVVVSLVSLVVSLVVCVVVPVPSVSVSSVVVCCVRQVPPCPPPVSCVVCDVVND

Radius of gyration: 26.02 Å; Cα contacts (8 Å, |Δi|>4): 750; chains: 2; bounding box: 74×63×49 Å